Protein AF-0000000075179379 (afdb_homodimer)

Nearest PDB structures (foldseek):
  6stx-assembly1_C  TM=7.055E-01  e=1.323E-01  Colletotrichum graminicola M1.001
  6i58-assembly1_A-2  TM=4.294E-01  e=2.135E-02  Homo sapiens
  7qox-assembly1_A  TM=4.454E-01  e=4.629E-02  Homo sapiens
  5eod-assembly1_A  TM=2.290E-01  e=5.667E-03  Homo sapiens
  7qot-assembly2_B  TM=2.069E-01  e=1.912E-02  Homo sapiens

Foldseek 3Di:
DDQAPPPPDDDPQPCPPFRFSQPCDVPNDRPHTQPFGQFPDWDQDPQRWIFGAHPPPGTRGICLAAPAFKHFAPGKYWAPHKYAAACAPVGSGGHQWMWHADQQRKIFIWGADPPVRHTDDTPDIDDDPHSATWMWHCHLFQRWIWIADPVGDIGGPGGRFPDPAHGSDGQWGWMWGCYNLRKIFIWIGGHPDPPDDTATRDIPDQDQLQDDDPPAQGSQGWQWGWEDPDSRDRIDIGHPPQWDQPDPSRRSNDIDHNADAADPDPPRLVQKDWDKDFQKDQDDAFPDKDWPDDPVRLVVVQSNDSQAFKKKWACDPRIIMITGHHPRGGSMYGDPPRRIMMIGMDGPDDPPPD/DDQAPPPPDDDPQPCPQFRFSQPCDVVRDRPGTQPFGQFPDWDQDPQRWIFGAHPPPGTRGICLAAPAFKHFAPGKYWAPHKYAAACAPVGSGGHQWMWHADQQGKIFIWGADPPVRHTDDTPDIDDDPHSATKMWHCHLFQNWIWIADPVGDIGGPGGRFPDPAHGSDGQWGWMWGCYNLRKIFIWIGGHPDPPDDTATRDIPDQDQLQDDDPPAQGSQGWQWGWEDPDSRDRIDIGHDPQWDQPDPSRRSNDIDHNADAADPDPPRLVQKDWDKDFQKDQDDAFPDKDWPDDPVRLVVVQSNDSQAFKKKWACDDRIIMITGHHPRGGSMYGDPPRRIMMIGMHGPDDPPPD

Radius of gyration: 33.26 Å; Cα contacts (8 Å, |Δi|>4): 1695; chains: 2; bounding box: 68×104×88 Å

Secondary structure (DSSP, 8-state):
--------SSS-----SSS---EE-SSS-EEE----S---EEEE-TTS-EEEEETTTEEEEETTTS-SSEE-TT-EEETT-EEEEEEETTEEEEEEEEEEE-TTS-EEEEEB-TTT--B---SEE---S--S--EEEE-TTT--EEEE-TTS-EEEEEPPP--SS-STT-SEEEEEEE-TTS-EEEEEEETT-SSPPPEEEEEESS-GGG---TT---TT-TT-EEE-SSTTSPPEEE--TTEEES-TT-GGG-EEESSPPPPSSTT-GGGEEEEEEETEE--S-EEEEESS--HHHHHHHHHT-TT-SEEEEE--TT--EEEEEPBS--S-EE-TT---EEEEEEE---TT--/--------SSS-----SSS---EE-SSS-EEE----S---EEEE-TTS-EEEEETTTEEEEEGGGS-SSEE-TT-EE-TT-EEEEEEETTEEEEEEEEEEE-TTS-EEEEEB-TTT--B---SEE---S--S--EEEE-TTT--EEEE-TTS-EEEEEPPP--SS-STT-SEEEEEEE-TTS-EEEEEEETT-SSPPPEEEEEESS-GGG---TT---TT-TT-EEE-SSTTSPPEEE--TTEEES-TT-GGG-EEESSPPPPSSTT-GGGEEEEEEETEE--S-EEEEESS--HHHHHHHHHT-TT-SEEEEE--TT--EEEEEPBS--S-EE-TT---EEEEEEE---TT--

InterPro domains:
  IPR001480 Bulb-type lectin domain [PF01453] (32-79)
  IPR036426 Bulb-type lectin domain superfamily [G3DSA:2.90.10.10] (20-64)
  IPR036426 Bulb-type lectin domain superfamily [SSF51110] (27-115)
  IPR051343 G-type lectin S-receptor-like kinases and EP1-like glycoproteins [PTHR47976] (27-347)

Structure (mmCIF, N/CA/C/O backbone):
data_AF-0000000075179379-model_v1
#
loop_
_entity.id
_entity.type
_entity.pdbx_description
1 polymer 'Bulb-type lectin domain-containing protein'
#
loop_
_atom_site.group_PDB
_atom_site.id
_atom_site.type_symbol
_atom_site.label_atom_id
_atom_site.label_alt_id
_atom_site.label_comp_id
_atom_site.label_asym_id
_atom_site.label_entity_id
_atom_site.label_seq_id
_atom_site.pdbx_PDB_ins_code
_atom_site.Cartn_x
_atom_site.Cartn_y
_atom_site.Cartn_z
_atom_site.occupancy
_atom_site.B_iso_or_equiv
_atom_site.auth_seq_id
_atom_site.auth_comp_id
_atom_site.auth_asym_id
_atom_site.auth_atom_id
_atom_site.pdbx_PDB_model_num
ATOM 1 N N . MET A 1 1 ? -0.873 15.633 25.766 1 19.19 1 MET A N 1
ATOM 2 C CA . MET A 1 1 ? -0.164 16.812 25.281 1 19.19 1 MET A CA 1
ATOM 3 C C . MET A 1 1 ? -1.146 17.906 24.875 1 19.19 1 MET A C 1
ATOM 5 O O . MET A 1 1 ? -1.798 17.812 23.844 1 19.19 1 MET A O 1
ATOM 9 N N . GLU A 1 2 ? -1.693 18.688 25.812 1 21.56 2 GLU A N 1
ATOM 10 C CA . GLU A 1 2 ? -2.889 19.516 25.828 1 21.56 2 GLU A CA 1
ATOM 11 C C . GLU A 1 2 ? -2.68 20.797 25.016 1 21.56 2 GLU A C 1
ATOM 13 O O . GLU A 1 2 ? -1.634 21.438 25.125 1 21.56 2 GLU A O 1
ATOM 18 N N . ALA A 1 3 ? -3.367 20.953 23.859 1 24.91 3 ALA A N 1
ATOM 19 C CA . ALA A 1 3 ? -3.43 22.062 22.922 1 24.91 3 ALA A CA 1
ATOM 20 C C . ALA A 1 3 ? -3.631 23.391 23.641 1 24.91 3 ALA A C 1
ATOM 22 O O . ALA A 1 3 ? -4.52 23.516 24.484 1 24.91 3 ALA A O 1
ATOM 23 N N . THR A 1 4 ? -2.596 24.172 23.828 1 26.06 4 THR A N 1
ATOM 24 C CA . THR A 1 4 ? -2.637 25.5 24.422 1 26.06 4 THR A CA 1
ATOM 25 C C . THR A 1 4 ? -3.619 26.406 23.688 1 26.06 4 THR A C 1
ATOM 27 O O . THR A 1 4 ? -3.465 26.641 22.484 1 26.06 4 THR A O 1
ATOM 30 N N . PRO A 1 5 ? -4.895 26.562 23.953 1 28.92 5 PRO A N 1
ATOM 31 C CA . PRO A 1 5 ? -5.891 27.391 23.266 1 28.92 5 PRO A CA 1
ATOM 32 C C . PRO A 1 5 ? -5.43 28.844 23.094 1 28.92 5 PRO A C 1
ATOM 34 O O . PRO A 1 5 ? -4.605 29.328 23.875 1 28.92 5 PRO A O 1
ATOM 37 N N . SER A 1 6 ? -5.48 29.328 21.938 1 28.89 6 SER A N 1
ATOM 38 C CA . SER A 1 6 ? -5.301 30.719 21.531 1 28.89 6 SER A CA 1
ATOM 39 C C . SER A 1 6 ? -6.141 31.656 22.406 1 28.89 6 SER A C 1
ATOM 41 O O . SER A 1 6 ? -7.359 31.734 22.234 1 28.89 6 SER A O 1
ATOM 43 N N . ILE A 1 7 ? -5.816 31.875 23.641 1 32.16 7 ILE A N 1
ATOM 44 C CA . ILE A 1 7 ? -6.484 32.656 24.688 1 32.16 7 ILE A CA 1
ATOM 45 C C . ILE A 1 7 ? -6.559 34.125 24.266 1 32.16 7 ILE A C 1
ATOM 47 O O . ILE A 1 7 ? -7.129 34.938 24.984 1 32.16 7 ILE A O 1
ATOM 51 N N . ILE A 1 8 ? -5.758 34.625 23.328 1 32.5 8 ILE A N 1
ATOM 52 C CA . ILE A 1 8 ? -5.555 36.062 23.453 1 32.5 8 ILE A CA 1
ATOM 53 C C . ILE A 1 8 ? -6.73 36.812 22.828 1 32.5 8 ILE A C 1
ATOM 55 O O . ILE A 1 8 ? -6.727 38.031 22.75 1 32.5 8 ILE A O 1
ATOM 59 N N . SER A 1 9 ? -7.566 36.219 22 1 31.72 9 SER A N 1
ATOM 60 C CA . SER A 1 9 ? -8.477 37.25 21.516 1 31.72 9 SER A CA 1
ATOM 61 C C . SER A 1 9 ? -9.211 37.906 22.672 1 31.72 9 SER A C 1
ATOM 63 O O . SER A 1 9 ? -9.141 37.469 23.812 1 31.72 9 SER A O 1
ATOM 65 N N . GLN A 1 10 ? -10.422 38.625 22.406 1 32.41 10 GLN A N 1
ATOM 66 C CA . GLN A 1 10 ? -11.188 39.656 23.109 1 32.41 10 GLN A CA 1
ATOM 67 C C . GLN A 1 10 ? -11.734 39.125 24.438 1 32.41 10 GLN A C 1
ATOM 69 O O . GLN A 1 10 ? -12.555 39.781 25.078 1 32.41 10 GLN A O 1
ATOM 74 N N . ARG A 1 11 ? -11.633 37.844 24.656 1 36.69 11 ARG A N 1
ATOM 75 C CA . ARG A 1 11 ? -12.438 37.5 25.828 1 36.69 11 ARG A CA 1
ATOM 76 C C . ARG A 1 11 ? -11.656 37.719 27.109 1 36.69 11 ARG A C 1
ATOM 78 O O . ARG A 1 11 ? -10.438 37.531 27.141 1 36.69 11 ARG A O 1
ATOM 85 N N . PRO A 1 12 ? -12.18 38.562 28.031 1 33.16 12 PRO A N 1
ATOM 86 C CA . PRO A 1 12 ? -11.57 38.875 29.328 1 33.16 12 PRO A CA 1
ATOM 87 C C . PRO A 1 12 ? -11 37.625 30 1 33.16 12 PRO A C 1
ATOM 89 O O . PRO A 1 12 ? -11.617 36.562 29.969 1 33.16 12 PRO A O 1
ATOM 92 N N . CYS A 1 13 ? -9.742 37.406 29.797 1 36.53 13 CYS A N 1
ATOM 93 C CA . CYS A 1 13 ? -9.086 36.406 30.609 1 36.53 13 CYS A CA 1
ATOM 94 C C . CYS A 1 13 ? -9.125 36.781 32.094 1 36.53 13 CYS A C 1
ATOM 96 O O . CYS A 1 13 ? -8.773 37.938 32.438 1 36.53 13 CYS A O 1
ATOM 98 N N . SER A 1 14 ? -10.141 36.469 32.75 1 34.47 14 SER A N 1
ATOM 99 C CA . SER A 1 14 ? -10.117 36.812 34.188 1 34.47 14 SER A CA 1
ATOM 100 C C . SER A 1 14 ? -9.148 35.906 34.938 1 34.47 14 SER A C 1
ATOM 102 O O . SER A 1 14 ? -9.078 34.688 34.688 1 34.47 14 SER A O 1
ATOM 104 N N . LEU A 1 15 ? -7.961 36.469 35.312 1 35.94 15 LEU A N 1
ATOM 105 C CA . LEU A 1 15 ? -7.109 35.844 36.312 1 35.94 15 LEU A CA 1
ATOM 106 C C . LEU A 1 15 ? -7.895 35.531 37.594 1 35.94 15 LEU A C 1
ATOM 108 O O . LEU A 1 15 ? -8.328 36.438 38.281 1 35.94 15 LEU A O 1
ATOM 112 N N . LYS A 1 16 ? -8.828 34.594 37.5 1 36.28 16 LYS A N 1
ATOM 113 C CA . LYS A 1 16 ? -9.438 34.344 38.781 1 36.28 16 LYS A CA 1
ATOM 114 C C . LYS A 1 16 ? -8.375 34.281 39.875 1 36.28 16 LYS A C 1
ATOM 116 O O . LYS A 1 16 ? -7.211 33.969 39.625 1 36.28 16 LYS A O 1
ATOM 121 N N . MET A 1 17 ? -8.672 34.781 41.062 1 31.61 17 MET A N 1
ATOM 122 C CA . MET A 1 17 ? -7.91 34.781 42.312 1 31.61 17 MET A CA 1
ATOM 123 C C . MET A 1 17 ? -7.039 33.531 42.406 1 31.61 17 MET A C 1
ATOM 125 O O . MET A 1 17 ? -5.934 33.562 42.938 1 31.61 17 MET A O 1
ATOM 129 N N . ALA A 1 18 ? -7.555 32.312 42.344 1 31.48 18 ALA A N 1
ATOM 130 C CA . ALA A 1 18 ? -6.617 31.219 42.469 1 31.48 18 ALA A CA 1
ATOM 131 C C . ALA A 1 18 ? -5.793 31.047 41.219 1 31.48 18 ALA A C 1
ATOM 133 O O . ALA A 1 18 ? -6.219 31.453 40.125 1 31.48 18 ALA A O 1
ATOM 134 N N . GLY A 1 19 ? -4.504 30.938 41.062 1 30.89 19 GLY A N 1
ATOM 135 C CA . GLY A 1 19 ? -3.514 30.984 40 1 30.89 19 GLY A CA 1
ATOM 136 C C . GLY A 1 19 ? -4.047 30.5 38.656 1 30.89 19 GLY A C 1
ATOM 137 O O . GLY A 1 19 ? -3.332 30.516 37.656 1 30.89 19 GLY A O 1
ATOM 138 N N . PHE A 1 20 ? -4.793 29.484 38.469 1 36.06 20 PHE A N 1
ATOM 139 C CA . PHE A 1 20 ? -4.797 28.812 37.188 1 36.06 20 PHE A CA 1
ATOM 140 C C . PHE A 1 20 ? -5.617 29.594 36.156 1 36.06 20 PHE A C 1
ATOM 142 O O . PHE A 1 20 ? -6.797 29.875 36.406 1 36.06 20 PHE A O 1
ATOM 149 N N . PRO A 1 21 ? -4.984 30.5 35.281 1 34.41 21 PRO A N 1
ATOM 150 C CA . PRO A 1 21 ? -5.805 31.219 34.281 1 34.41 21 PRO A CA 1
ATOM 151 C C . PRO A 1 21 ? -6.652 30.266 33.438 1 34.41 21 PRO A C 1
ATOM 153 O O . PRO A 1 21 ? -6.125 29.312 32.875 1 34.41 21 PRO A O 1
ATOM 156 N N . SER A 1 22 ? -7.613 29.625 33.969 1 32.59 22 SER A N 1
ATOM 157 C CA . SER A 1 22 ? -8.516 28.844 33.125 1 32.59 22 SER A CA 1
ATOM 158 C C . SER A 1 22 ? -9.445 29.75 32.312 1 32.59 22 SER A C 1
ATOM 160 O O . SER A 1 22 ? -9.922 30.766 32.844 1 32.59 22 SER A O 1
ATOM 162 N N . LYS A 1 23 ? -9.133 30.031 31.047 1 36.62 23 LYS A N 1
ATOM 163 C CA . LYS A 1 23 ? -10.188 30.703 30.297 1 36.62 23 LYS A CA 1
ATOM 164 C C . LYS A 1 23 ? -11.539 30.031 30.516 1 36.62 23 LYS A C 1
ATOM 166 O O . LYS A 1 23 ? -11.672 28.812 30.328 1 36.62 23 LYS A O 1
ATOM 171 N N . ILE A 1 24 ? -12.312 30.484 31.516 1 32 24 ILE A N 1
ATOM 172 C CA . ILE A 1 24 ? -13.672 30.062 31.797 1 32 24 ILE A CA 1
ATOM 173 C C . ILE A 1 24 ? -14.617 30.516 30.688 1 32 24 ILE A C 1
ATOM 175 O O . ILE A 1 24 ? -14.734 31.719 30.438 1 32 24 ILE A O 1
ATOM 179 N N . THR A 1 25 ? -14.672 29.797 29.609 1 33.03 25 THR A N 1
ATOM 180 C CA . THR A 1 25 ? -15.875 30.172 28.875 1 33.03 25 THR A CA 1
ATOM 181 C C . THR A 1 25 ? -17.078 30.281 29.812 1 33.03 25 THR A C 1
ATOM 183 O O . THR A 1 25 ? -17 29.844 30.969 1 33.03 25 THR A O 1
ATOM 186 N N . GLN A 1 26 ? -18.125 31.062 29.547 1 33 26 GLN A N 1
ATOM 187 C CA . GLN A 1 26 ? -19.328 31.094 30.375 1 33 26 GLN A CA 1
ATOM 188 C C . GLN A 1 26 ? -19.578 29.75 31.031 1 33 26 GLN A C 1
ATOM 190 O O . GLN A 1 26 ? -20.031 29.688 32.188 1 33 26 GLN A O 1
ATOM 195 N N . ALA A 1 27 ? -19.75 28.688 30.234 1 33.91 27 ALA A N 1
ATOM 196 C CA . ALA A 1 27 ? -20.125 27.438 30.891 1 33.91 27 ALA A CA 1
ATOM 197 C C . ALA A 1 27 ? -18.922 26.797 31.594 1 33.91 27 ALA A C 1
ATOM 199 O O . ALA A 1 27 ? -17.891 26.547 30.953 1 33.91 27 ALA A O 1
ATOM 200 N N . SER A 1 28 ? -18.594 27.188 32.781 1 36.72 28 SER A N 1
ATOM 201 C CA . SER A 1 28 ? -17.656 26.734 33.781 1 36.72 28 SER A CA 1
ATOM 202 C C . SER A 1 28 ? -16.516 25.922 33.188 1 36.72 28 SER A C 1
ATOM 204 O O . SER A 1 28 ? -15.742 25.281 33.906 1 36.72 28 SER A O 1
ATOM 206 N N . ASN A 1 29 ? -16.469 25.781 31.797 1 37.94 29 ASN A N 1
ATOM 207 C CA . ASN A 1 29 ? -15.492 24.828 31.281 1 37.94 29 ASN A CA 1
ATOM 208 C C . ASN A 1 29 ? -14.141 25.5 31.031 1 37.94 29 ASN A C 1
ATOM 210 O O . ASN A 1 29 ? -14.086 26.594 30.469 1 37.94 29 ASN A O 1
ATOM 214 N N . GLU A 1 30 ? -13.148 25.109 31.75 1 42.84 30 GLU A N 1
ATOM 215 C CA . GLU A 1 30 ? -11.742 25.453 31.562 1 42.84 30 GLU A CA 1
ATOM 216 C C . GLU A 1 30 ? -11.281 25.188 30.141 1 42.84 30 GLU A C 1
ATOM 218 O O . GLU A 1 30 ? -11.406 24.062 29.641 1 42.84 30 GLU A O 1
ATOM 223 N N . ILE A 1 31 ? -11.266 26.266 29.281 1 44.38 31 ILE A N 1
ATOM 224 C CA . ILE A 1 31 ? -10.898 26.062 27.875 1 44.38 31 ILE A CA 1
ATOM 225 C C . ILE A 1 31 ? -9.375 26 27.75 1 44.38 31 ILE A C 1
ATOM 227 O O . ILE A 1 31 ? -8.852 25.328 26.859 1 44.38 31 ILE A O 1
ATOM 231 N N . TRP A 1 32 ? -8.688 26.844 28.609 1 46.16 32 TRP A N 1
ATOM 232 C CA . TRP A 1 32 ? -7.238 26.781 28.531 1 46.16 32 TRP A CA 1
ATOM 233 C C . TRP A 1 32 ? -6.598 26.906 29.906 1 46.16 32 TRP A C 1
ATOM 235 O O . TRP A 1 32 ? -7.129 27.609 30.781 1 46.16 32 TRP A O 1
ATOM 245 N N . ASN A 1 33 ? -5.598 25.938 30.281 1 51.69 33 ASN A N 1
ATOM 246 C CA . ASN A 1 33 ? -4.824 25.984 31.531 1 51.69 33 ASN A CA 1
ATOM 247 C C . ASN A 1 33 ? -3.322 25.969 31.25 1 51.69 33 ASN A C 1
ATOM 249 O O . ASN A 1 33 ? -2.834 25.125 30.5 1 51.69 33 ASN A O 1
ATOM 253 N N . ALA A 1 34 ? -2.57 27.078 31.672 1 55.5 34 ALA A N 1
ATOM 254 C CA . ALA A 1 34 ? -1.122 27.156 31.5 1 55.5 34 ALA A CA 1
ATOM 255 C C . ALA A 1 34 ? -0.421 26 32.219 1 55.5 34 ALA A C 1
ATOM 257 O O . ALA A 1 34 ? 0.752 25.719 31.969 1 55.5 34 ALA A O 1
ATOM 258 N N . GLY A 1 35 ? -1.116 25.25 32.906 1 56.59 35 GLY A N 1
ATOM 259 C CA . GLY A 1 35 ? -0.597 24.125 33.656 1 56.59 35 GLY A CA 1
ATOM 260 C C . GLY A 1 35 ? 0.332 24.531 34.781 1 56.59 35 GLY A C 1
ATOM 261 O O . GLY A 1 35 ? 1.145 23.734 35.25 1 56.59 35 GLY A O 1
ATOM 262 N N . VAL A 1 36 ? 0.481 25.812 35 1 61.84 36 VAL A N 1
ATOM 263 C CA . VAL A 1 36 ? 1.372 26.234 36.094 1 61.84 36 VAL A CA 1
ATOM 264 C C . VAL A 1 36 ? 0.551 26.688 37.281 1 61.84 36 VAL A C 1
ATOM 266 O O . VAL A 1 36 ? -0.553 27.219 37.125 1 61.84 36 VAL A O 1
ATOM 269 N N . ASN A 1 37 ? 1.004 26.203 38.469 1 63.06 37 ASN A N 1
ATOM 270 C CA . ASN A 1 37 ? 0.398 26.609 39.719 1 63.06 37 ASN A CA 1
ATOM 271 C C . ASN A 1 37 ? 1.199 27.719 40.406 1 63.06 37 ASN A C 1
ATOM 273 O O . ASN A 1 37 ? 2.418 27.797 40.25 1 63.06 37 ASN A O 1
ATOM 277 N N . GLY A 1 38 ? 0.448 28.734 41.094 1 62.59 38 GLY A N 1
ATOM 278 C CA . GLY A 1 38 ? 1.104 29.688 41.969 1 62.59 38 GLY A CA 1
ATOM 279 C C . GLY A 1 38 ? 1.371 31.016 41.312 1 62.59 38 GLY A C 1
ATOM 280 O O . GLY A 1 38 ? 2.143 31.828 41.812 1 62.59 38 GLY A O 1
ATOM 281 N N . ALA A 1 39 ? 0.765 31.141 40.062 1 67.75 39 ALA A N 1
ATOM 282 C CA . ALA A 1 39 ? 0.968 32.438 39.406 1 67.75 39 ALA A CA 1
ATOM 283 C C . ALA A 1 39 ? 0.208 33.531 40.156 1 67.75 39 ALA A C 1
ATOM 285 O O . ALA A 1 39 ? -0.96 33.375 40.5 1 67.75 39 ALA A O 1
ATOM 286 N N . THR A 1 40 ? 0.959 34.594 40.5 1 67.62 40 THR A N 1
ATOM 287 C CA . THR A 1 40 ? 0.331 35.688 41.25 1 67.62 40 THR A CA 1
ATOM 288 C C . THR A 1 40 ? 0.163 36.938 40.344 1 67.62 40 THR A C 1
ATOM 290 O O . THR A 1 40 ? -0.554 37.875 40.688 1 67.62 40 THR A O 1
ATOM 293 N N . SER A 1 41 ? 0.927 36.906 39.188 1 73.19 41 SER A N 1
ATOM 294 C CA . SER A 1 41 ? 0.822 38.062 38.281 1 73.19 41 SER A CA 1
ATOM 295 C C . SER A 1 41 ? 0.913 37.594 36.812 1 73.19 41 SER A C 1
ATOM 297 O O . SER A 1 41 ? 1.409 36.5 36.531 1 73.19 41 SER A O 1
ATOM 299 N N . ALA A 1 42 ? 0.139 38.344 35.969 1 72.69 42 ALA A N 1
ATOM 300 C CA . ALA A 1 42 ? 0.224 38.188 34.5 1 72.69 42 ALA A CA 1
ATOM 301 C C . ALA A 1 42 ? 0.57 39.5 33.812 1 72.69 42 ALA A C 1
ATOM 303 O O . ALA A 1 42 ? 0.125 40.562 34.25 1 72.69 42 ALA A O 1
ATOM 304 N N . ALA A 1 43 ? 1.622 39.438 33 1 69.19 43 ALA A N 1
ATOM 305 C CA . ALA A 1 43 ? 1.986 40.656 32.312 1 69.19 43 ALA A CA 1
ATOM 306 C C . ALA A 1 43 ? 2.297 40.406 30.828 1 69.19 43 ALA A C 1
ATOM 308 O O . ALA A 1 43 ? 2.803 39.312 30.484 1 69.19 43 ALA A O 1
ATOM 309 N N . MET A 1 44 ? 1.775 41.25 30 1 64.88 44 MET A N 1
ATOM 310 C CA . MET A 1 44 ? 2.289 41.312 28.625 1 64.88 44 MET A CA 1
ATOM 311 C C . MET A 1 44 ? 3.564 42.125 28.562 1 64.88 44 MET A C 1
ATOM 313 O O . MET A 1 44 ? 3.535 43.344 28.797 1 64.88 44 MET A O 1
ATOM 317 N N . LEU A 1 45 ? 4.637 41.469 28.344 1 61.62 45 LEU A N 1
ATOM 318 C CA . LEU A 1 45 ? 5.902 42.188 28.234 1 61.62 45 LEU A CA 1
ATOM 319 C C . LEU A 1 45 ? 5.977 42.969 26.938 1 61.62 45 LEU A C 1
ATOM 321 O O . LEU A 1 45 ? 5.184 42.75 26.031 1 61.62 45 LEU A O 1
ATOM 325 N N . ASP A 1 46 ? 6.848 43.906 26.938 1 60.34 46 ASP A N 1
ATOM 326 C CA . ASP A 1 46 ? 6.996 44.75 25.766 1 60.34 46 ASP A CA 1
ATOM 327 C C . ASP A 1 46 ? 7.277 43.938 24.516 1 60.34 46 ASP A C 1
ATOM 329 O O . ASP A 1 46 ? 6.945 44.344 23.406 1 60.34 46 ASP A O 1
ATOM 333 N N . THR A 1 47 ? 7.82 42.844 24.812 1 55.38 47 THR A N 1
ATOM 334 C CA . THR A 1 47 ? 8.172 41.969 23.703 1 55.38 47 THR A CA 1
ATOM 335 C C . THR A 1 47 ? 6.93 41.25 23.156 1 55.38 47 THR A C 1
ATOM 337 O O . THR A 1 47 ? 6.98 40.625 22.109 1 55.38 47 THR A O 1
ATOM 340 N N . GLY A 1 48 ? 5.898 41.438 23.844 1 55.12 48 GLY A N 1
ATOM 341 C CA . GLY A 1 48 ? 4.688 40.688 23.484 1 55.12 48 GLY A CA 1
ATOM 342 C C . GLY A 1 48 ? 4.562 39.375 24.203 1 55.12 48 GLY A C 1
ATOM 343 O O . GLY A 1 48 ? 3.596 38.625 23.984 1 55.12 48 GLY A O 1
ATOM 344 N N . ASN A 1 49 ? 5.57 39.062 25.031 1 61.72 49 ASN A N 1
ATOM 345 C CA . ASN A 1 49 ? 5.562 37.844 25.828 1 61.72 49 ASN A CA 1
ATOM 346 C C . ASN A 1 49 ? 4.602 37.938 27 1 61.72 49 ASN A C 1
ATOM 348 O O . ASN A 1 49 ? 4.773 38.812 27.875 1 61.72 49 ASN A O 1
ATOM 352 N N . PHE A 1 50 ? 3.617 37.125 26.906 1 65.5 50 PHE A N 1
ATOM 353 C CA . PHE A 1 50 ? 2.725 37.094 28.062 1 65.5 50 PHE A CA 1
ATOM 354 C C . PHE A 1 50 ? 3.293 36.156 29.141 1 65.5 50 PHE A C 1
ATOM 356 O O . PHE A 1 50 ? 3.625 35 28.875 1 65.5 50 PHE A O 1
ATOM 363 N N . VAL A 1 51 ? 3.453 36.688 30.266 1 67.44 51 VAL A N 1
ATOM 364 C CA . VAL A 1 51 ? 4.125 35.906 31.312 1 67.44 51 VAL A CA 1
ATOM 365 C C . VAL A 1 51 ? 3.203 35.781 32.531 1 67.44 51 VAL A C 1
ATOM 367 O O . VAL A 1 51 ? 2.436 36.688 32.812 1 67.44 51 VAL A O 1
ATOM 370 N N . LEU A 1 52 ? 3.176 34.531 32.969 1 69.88 52 LEU A N 1
ATOM 371 C CA . LEU A 1 52 ? 2.646 34.312 34.312 1 69.88 52 LEU A CA 1
ATOM 372 C C . LEU A 1 52 ? 3.775 34.188 35.344 1 69.88 52 LEU A C 1
ATOM 374 O O . LEU A 1 52 ? 4.734 33.438 35.125 1 69.88 52 LEU A O 1
ATOM 378 N N . SER A 1 53 ? 3.744 35.062 36.25 1 76.69 53 SER A N 1
ATOM 379 C CA . SER A 1 53 ? 4.828 35.062 37.219 1 76.69 53 SER A CA 1
ATOM 380 C C . SER A 1 53 ? 4.297 34.906 38.656 1 76.69 53 SER A C 1
ATOM 382 O O . SER A 1 53 ? 3.113 35.156 38.906 1 76.69 53 SER A O 1
ATOM 384 N N . SER A 1 54 ? 5.141 34.25 39.406 1 75.69 54 SER A N 1
ATOM 385 C CA . SER A 1 54 ? 4.883 34.219 40.844 1 75.69 54 SER A CA 1
ATOM 386 C C . SER A 1 54 ? 5.805 35.188 41.594 1 75.69 54 SER A C 1
ATOM 388 O O . SER A 1 54 ? 6.91 35.469 41.125 1 75.69 54 SER A O 1
ATOM 390 N N . SER A 1 55 ? 5.383 35.812 42.656 1 72.06 55 SER A N 1
ATOM 391 C CA . SER A 1 55 ? 6.203 36.688 43.469 1 72.06 55 SER A CA 1
ATOM 392 C C . SER A 1 55 ? 7.43 35.938 44.031 1 72.06 55 SER A C 1
ATOM 394 O O . SER A 1 55 ? 8.438 36.562 44.344 1 72.06 55 SER A O 1
ATOM 396 N N . LYS A 1 56 ? 7.352 34.625 44.062 1 70.56 56 LYS A N 1
ATOM 397 C CA . LYS A 1 56 ? 8.406 33.844 44.688 1 70.56 56 LYS A CA 1
ATOM 398 C C . LYS A 1 56 ? 9.391 33.281 43.656 1 70.56 56 LYS A C 1
ATOM 400 O O . LYS A 1 56 ? 10.602 33.281 43.906 1 70.56 56 LYS A O 1
ATOM 405 N N . SER A 1 57 ? 8.82 32.844 42.562 1 69.44 57 SER A N 1
ATOM 406 C CA . SER A 1 57 ? 9.656 32 41.719 1 69.44 57 SER A CA 1
ATOM 407 C C . SER A 1 57 ? 9.883 32.625 40.344 1 69.44 57 SER A C 1
ATOM 409 O O . SER A 1 57 ? 10.617 32.062 39.531 1 69.44 57 SER A O 1
ATOM 411 N N . GLY A 1 58 ? 9.359 33.812 40.188 1 73.31 58 GLY A N 1
ATOM 412 C CA . GLY A 1 58 ? 9.547 34.438 38.906 1 73.31 58 GLY A CA 1
ATOM 413 C C . GLY A 1 58 ? 8.562 33.969 37.844 1 73.31 58 GLY A C 1
ATOM 414 O O . GLY A 1 58 ? 7.398 33.719 38.156 1 73.31 58 GLY A O 1
ATOM 415 N N . ILE A 1 59 ? 9.031 33.969 36.562 1 72.56 59 ILE A N 1
ATOM 416 C CA . ILE A 1 59 ? 8.148 33.594 35.469 1 72.56 59 ILE A CA 1
ATOM 417 C C . ILE A 1 59 ? 7.848 32.094 35.5 1 72.56 59 ILE A C 1
ATOM 419 O O . ILE A 1 59 ? 8.758 31.281 35.438 1 72.56 59 ILE A O 1
ATOM 423 N N . LEU A 1 60 ? 6.613 31.766 35.75 1 70 60 LEU A N 1
ATOM 424 C CA . LEU A 1 60 ? 6.148 30.375 35.812 1 70 60 LEU A CA 1
ATOM 425 C C . LEU A 1 60 ? 5.758 29.859 34.438 1 70 60 LEU A C 1
ATOM 427 O O . LEU A 1 60 ? 5.828 28.656 34.188 1 70 60 LEU A O 1
ATOM 431 N N . TRP A 1 61 ? 5.23 30.766 33.625 1 68.81 61 TRP A N 1
ATOM 432 C CA . TRP A 1 61 ? 4.742 30.438 32.312 1 68.81 61 TRP A CA 1
ATOM 433 C C . TRP A 1 61 ? 4.805 31.656 31.375 1 68.81 61 TRP A C 1
ATOM 435 O O . TRP A 1 61 ? 4.621 32.781 31.828 1 68.81 61 TRP A O 1
ATOM 445 N N . GLN A 1 62 ? 5.301 31.469 30.25 1 63.84 62 GLN A N 1
ATOM 446 C CA . GLN A 1 62 ? 5.293 32.562 29.297 1 63.84 62 GLN A CA 1
ATOM 447 C C . GLN A 1 62 ? 4.988 32.062 27.891 1 63.84 62 GLN A C 1
ATOM 449 O O . GLN A 1 62 ? 5.293 30.922 27.547 1 63.84 62 GLN A O 1
ATOM 454 N N . THR A 1 63 ? 4.281 32.812 27.141 1 63.69 63 THR A N 1
ATOM 455 C CA . THR A 1 63 ? 3.812 32.438 25.812 1 63.69 63 THR A CA 1
ATOM 456 C C . THR A 1 63 ? 4.988 32.188 24.875 1 63.69 63 THR A C 1
ATOM 458 O O . THR A 1 63 ? 4.91 31.359 23.969 1 63.69 63 THR A O 1
ATOM 461 N N . PHE A 1 64 ? 6.109 32.844 25.203 1 62.09 64 PHE A N 1
ATOM 462 C CA . PHE A 1 64 ? 7.223 32.75 24.281 1 62.09 64 PHE A CA 1
ATOM 463 C C . PHE A 1 64 ? 7.945 31.422 24.422 1 62.09 64 PHE A C 1
ATOM 465 O O . PHE A 1 64 ? 8.68 31 23.531 1 62.09 64 PHE A O 1
ATOM 472 N N . HIS A 1 65 ? 7.773 30.844 25.578 1 62.28 65 HIS A N 1
ATOM 473 C CA . HIS A 1 65 ? 8.414 29.547 25.812 1 62.28 65 HIS A CA 1
ATOM 474 C C . HIS A 1 65 ? 7.512 28.406 25.344 1 62.28 65 HIS A C 1
ATOM 476 O O . HIS A 1 65 ? 7.961 27.266 25.25 1 62.28 65 HIS A O 1
ATOM 482 N N . ASN A 1 66 ? 6.324 28.734 25.109 1 65.38 66 ASN A N 1
ATOM 483 C CA . ASN A 1 66 ? 5.391 27.688 24.688 1 65.38 66 ASN A CA 1
ATOM 484 C C . ASN A 1 66 ? 4.566 28.125 23.484 1 65.38 66 ASN A C 1
ATOM 486 O O . ASN A 1 66 ? 3.35 28.281 23.578 1 65.38 66 ASN A O 1
ATOM 490 N N . PRO A 1 67 ? 5.363 28.312 22.422 1 69.94 67 PRO A N 1
ATOM 491 C CA . PRO A 1 67 ? 4.621 28.781 21.25 1 69.94 67 PRO A CA 1
ATOM 492 C C . PRO A 1 67 ? 3.633 27.75 20.719 1 69.94 67 PRO A C 1
ATOM 494 O O . PRO A 1 67 ? 3.832 26.547 20.922 1 69.94 67 PRO A O 1
ATOM 497 N N . THR A 1 68 ? 2.553 28.219 20.219 1 80.62 68 THR A N 1
ATOM 498 C CA . THR A 1 68 ? 1.599 27.328 19.562 1 80.62 68 THR A CA 1
ATOM 499 C C . THR A 1 68 ? 2.027 27.031 18.125 1 80.62 68 THR A C 1
ATOM 501 O O . THR A 1 68 ? 2.68 26.016 17.859 1 80.62 68 THR A O 1
ATOM 504 N N . ASP A 1 69 ? 1.991 28.062 17.312 1 90.94 69 ASP A N 1
ATOM 505 C CA . ASP A 1 69 ? 2.355 27.828 15.914 1 90.94 69 ASP A CA 1
ATOM 506 C C . ASP A 1 69 ? 3.348 28.875 15.422 1 90.94 69 ASP A C 1
ATOM 508 O O . ASP A 1 69 ? 3.807 28.812 14.281 1 90.94 69 ASP A O 1
ATOM 512 N N . THR A 1 70 ? 3.693 29.891 16.312 1 91.5 70 THR A N 1
ATOM 513 C CA . THR A 1 70 ? 4.41 31.062 15.836 1 91.5 70 THR A CA 1
ATOM 514 C C . THR A 1 70 ? 5.598 31.375 16.75 1 91.5 70 THR A C 1
ATOM 516 O O . THR A 1 70 ? 5.492 31.266 17.969 1 91.5 70 THR A O 1
ATOM 519 N N . ILE A 1 71 ? 6.695 31.734 16.172 1 91.75 71 ILE A N 1
ATOM 520 C CA . ILE A 1 71 ? 7.852 32.281 16.891 1 91.75 71 ILE A CA 1
ATOM 521 C C . ILE A 1 71 ? 8.141 33.688 16.422 1 91.75 71 ILE A C 1
ATOM 523 O O . ILE A 1 71 ? 8.047 34 15.234 1 91.75 71 ILE A O 1
ATOM 527 N N . LEU A 1 72 ? 8.453 34.531 17.359 1 88.75 72 LEU A N 1
ATOM 528 C CA . LEU A 1 72 ? 8.711 35.938 17.078 1 88.75 72 LEU A CA 1
ATOM 529 C C . LEU A 1 72 ? 10.188 36.281 17.25 1 88.75 72 LEU A C 1
ATOM 531 O O . LEU A 1 72 ? 10.914 35.562 17.938 1 88.75 72 LEU A O 1
ATOM 535 N N . PRO A 1 73 ? 10.57 37.344 16.547 1 87.06 73 PRO A N 1
ATOM 536 C CA . PRO A 1 73 ? 11.961 37.781 16.781 1 87.06 73 PRO A CA 1
ATOM 537 C C . PRO A 1 73 ? 12.281 37.969 18.266 1 87.06 73 PRO A C 1
ATOM 539 O O . PRO A 1 73 ? 11.477 38.5 19 1 87.06 73 PRO A O 1
ATOM 542 N N . GLY A 1 74 ? 13.492 37.469 18.641 1 86.12 74 GLY A N 1
ATOM 543 C CA . GLY A 1 74 ? 13.906 37.562 20.031 1 86.12 74 GLY A CA 1
ATOM 544 C C . GLY A 1 74 ? 13.617 36.312 20.828 1 86.12 74 GLY A C 1
ATOM 545 O O . GLY A 1 74 ? 14.148 36.125 21.938 1 86.12 74 GLY A O 1
ATOM 546 N N . GLN A 1 75 ? 12.766 35.438 20.234 1 86.19 75 GLN A N 1
ATOM 547 C CA . GLN A 1 75 ? 12.406 34.219 20.938 1 86.19 75 GLN A CA 1
ATOM 548 C C . GLN A 1 75 ? 13.383 33.094 20.609 1 86.19 75 GLN A C 1
ATOM 550 O O . GLN A 1 75 ? 13.977 33.062 19.531 1 86.19 75 GLN A O 1
ATOM 555 N N . THR A 1 76 ? 13.5 32.219 21.594 1 87.88 76 THR A N 1
ATOM 556 C CA . THR A 1 76 ? 14.305 31.016 21.453 1 87.8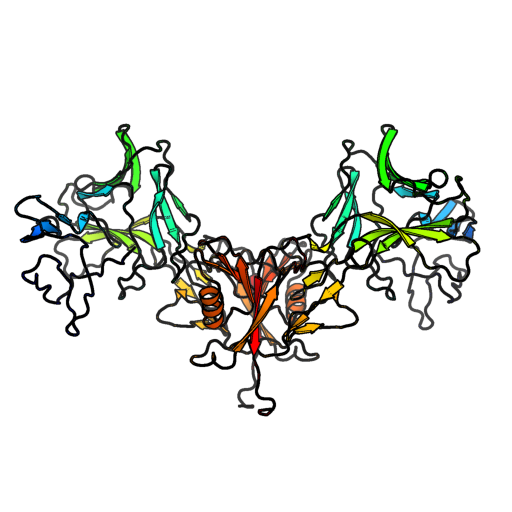8 76 THR A CA 1
ATOM 557 C C . THR A 1 76 ? 13.508 29.781 21.875 1 87.88 76 THR A C 1
ATOM 559 O O . THR A 1 76 ? 12.812 29.797 22.891 1 87.88 76 THR A O 1
ATOM 562 N N . LEU A 1 77 ? 13.547 28.797 21.016 1 88.81 77 LEU A N 1
ATOM 563 C CA . LEU A 1 77 ? 12.914 27.531 21.359 1 88.81 77 LEU A CA 1
ATOM 564 C C . LEU A 1 77 ? 13.969 26.484 21.734 1 88.81 77 LEU A C 1
ATOM 566 O O . LEU A 1 77 ? 14.898 26.234 20.953 1 88.81 77 LEU A O 1
ATOM 570 N N . ASN A 1 78 ? 13.719 25.906 22.859 1 85 78 ASN A N 1
ATOM 571 C CA . ASN A 1 78 ? 14.648 24.906 23.344 1 85 78 ASN A CA 1
ATOM 572 C C . ASN A 1 78 ? 14.266 23.5 22.859 1 85 78 ASN A C 1
ATOM 574 O O . ASN A 1 78 ? 13.125 23.281 22.453 1 85 78 ASN A O 1
ATOM 578 N N . LYS A 1 79 ? 15.281 22.656 23.016 1 84 79 LYS A N 1
ATOM 579 C CA . LYS A 1 79 ? 15.008 21.266 22.719 1 84 79 LYS A CA 1
ATOM 580 C C . LYS A 1 79 ? 13.844 20.734 23.562 1 84 79 LYS A C 1
ATOM 582 O O . LYS A 1 79 ? 13.75 21.047 24.75 1 84 79 LYS A O 1
ATOM 587 N N . GLY A 1 80 ? 12.969 19.984 22.969 1 82.31 80 GLY A N 1
ATOM 588 C CA . GLY A 1 80 ? 11.797 19.469 23.672 1 82.31 80 GLY A CA 1
ATOM 589 C C . GLY A 1 80 ? 10.539 20.266 23.375 1 82.31 80 GLY A C 1
ATOM 590 O O . GLY A 1 80 ? 9.43 19.781 23.609 1 82.31 80 GLY A O 1
ATOM 591 N N . THR A 1 81 ? 10.789 21.547 22.906 1 83.5 81 THR A N 1
ATOM 592 C CA . THR A 1 81 ? 9.648 22.359 22.547 1 83.5 81 THR A CA 1
ATOM 593 C C . THR A 1 81 ? 9.188 22.047 21.125 1 83.5 81 THR A C 1
ATOM 595 O O . THR A 1 81 ? 10.008 21.703 20.266 1 83.5 81 THR A O 1
ATOM 598 N N . SER A 1 82 ? 7.855 22.109 20.953 1 90.06 82 SER A N 1
ATOM 599 C CA . SER A 1 82 ? 7.289 21.875 19.641 1 90.06 82 SER A CA 1
ATOM 600 C C . SER A 1 82 ? 6.301 22.984 19.266 1 90.06 82 SER A C 1
ATOM 602 O O . SER A 1 82 ? 5.746 23.641 20.141 1 90.06 82 SER A O 1
ATOM 604 N N . MET A 1 83 ? 6.203 23.219 18 1 92.81 83 MET A N 1
ATOM 605 C CA . MET A 1 83 ? 5.164 24.094 17.453 1 92.81 83 MET A CA 1
ATOM 606 C C . MET A 1 83 ? 4.191 23.297 16.578 1 92.81 83 MET A C 1
ATOM 608 O O . MET A 1 83 ? 4.605 22.422 15.828 1 92.81 83 MET A O 1
ATOM 612 N N . TYR A 1 84 ? 2.916 23.625 16.703 1 91.75 84 TYR A N 1
ATOM 613 C CA . TYR A 1 84 ? 1.87 22.938 15.953 1 91.75 84 TYR A CA 1
ATOM 614 C C . TYR A 1 84 ? 1.164 23.906 15.008 1 91.75 84 TYR A C 1
ATOM 616 O O . TYR A 1 84 ? 0.834 25.031 15.391 1 91.75 84 TYR A O 1
ATOM 624 N N . ALA A 1 85 ? 0.976 23.406 13.828 1 93.25 85 ALA A N 1
ATOM 625 C CA . ALA A 1 85 ? 0.05 24.156 12.977 1 93.25 85 ALA A CA 1
ATOM 626 C C . ALA A 1 85 ? -1.358 24.156 13.57 1 93.25 85 ALA A C 1
ATOM 628 O O . ALA A 1 85 ? -1.768 23.188 14.211 1 93.25 85 ALA A O 1
ATOM 629 N N . LYS A 1 86 ? -2.018 25.266 13.297 1 88.06 86 LYS A N 1
ATOM 630 C CA . LYS A 1 86 ? -3.434 25.266 13.656 1 88.06 86 LYS A CA 1
ATOM 631 C C . LYS A 1 86 ? -4.219 24.266 12.805 1 88.06 86 LYS A C 1
ATOM 633 O O . LYS A 1 86 ? -3.799 23.922 11.695 1 88.06 86 LYS A O 1
ATOM 638 N N . LEU A 1 87 ? -5.344 23.875 13.359 1 87.25 87 LEU A N 1
ATOM 639 C CA . LEU A 1 87 ? -6.188 22.969 12.594 1 87.25 87 LEU A CA 1
ATOM 640 C C . LEU A 1 87 ? -6.734 23.656 11.344 1 87.25 87 LEU A C 1
ATOM 642 O O . LEU A 1 87 ? -6.652 23.094 10.242 1 87.25 87 LEU A O 1
ATOM 646 N N . THR A 1 88 ? -7.359 24.734 11.57 1 87 88 THR A N 1
ATOM 647 C CA . THR A 1 88 ? -7.77 25.656 10.516 1 87 88 THR A CA 1
ATOM 648 C C . THR A 1 88 ? -7.426 27.094 10.891 1 87 88 THR A C 1
ATOM 650 O O . THR A 1 88 ? -6.953 27.359 12 1 87 88 THR A O 1
ATOM 653 N N . ASP A 1 89 ? -7.695 27.984 9.953 1 81.94 89 ASP A N 1
ATOM 654 C CA . ASP A 1 89 ? -7.363 29.375 10.227 1 81.94 89 ASP A CA 1
ATOM 655 C C . ASP A 1 89 ? -8.148 29.906 11.422 1 81.94 89 ASP A C 1
ATOM 657 O O . ASP A 1 89 ? -7.672 30.781 12.141 1 81.94 89 ASP A O 1
ATOM 661 N N . ASP A 1 90 ? -9.258 29.219 11.664 1 79.62 90 ASP A N 1
ATOM 662 C CA . ASP A 1 90 ? -10.125 29.719 12.719 1 79.62 90 ASP A CA 1
ATOM 663 C C . ASP A 1 90 ? -10.172 28.75 13.906 1 79.62 90 ASP A C 1
ATOM 665 O O . ASP A 1 90 ? -10.867 29 14.891 1 79.62 90 ASP A O 1
ATOM 669 N N . ASP A 1 91 ? -9.5 27.672 13.812 1 82.19 91 ASP A N 1
ATOM 670 C CA . ASP A 1 91 ? -9.422 26.688 14.875 1 82.19 91 ASP A CA 1
ATOM 671 C C . ASP A 1 91 ? -7.98 26.469 15.328 1 82.19 91 ASP A C 1
ATOM 673 O O . ASP A 1 91 ? -7.184 25.859 14.609 1 82.19 91 ASP A O 1
ATOM 677 N N . TYR A 1 92 ? -7.676 26.828 16.531 1 79.38 92 TYR A N 1
ATOM 678 C CA . TYR A 1 92 ? -6.301 26.906 17.016 1 79.38 92 TYR A CA 1
ATOM 679 C C . TYR A 1 92 ? -5.887 25.594 17.672 1 79.38 92 TYR A C 1
ATOM 681 O O . TYR A 1 92 ? -4.789 25.5 18.234 1 79.38 92 TYR A O 1
ATOM 689 N N . SER A 1 93 ? -6.75 24.641 17.562 1 80.81 93 SER A N 1
ATOM 690 C CA . SER A 1 93 ? -6.348 23.328 18.047 1 80.81 93 SER A CA 1
ATOM 691 C C . SER A 1 93 ? -5.203 22.766 17.219 1 80.81 93 SER A C 1
ATOM 693 O O . SER A 1 93 ? -4.996 23.172 16.078 1 80.81 93 SER A O 1
ATOM 695 N N . PRO A 1 94 ? -4.41 21.859 17.844 1 85.44 94 PRO A N 1
ATOM 696 C CA . PRO A 1 94 ? -3.285 21.297 17.094 1 85.44 94 PRO A CA 1
ATOM 697 C C . PRO A 1 94 ? -3.723 20.625 15.797 1 85.44 94 PRO A C 1
ATOM 699 O O . PRO A 1 94 ? -4.625 19.781 15.805 1 85.44 94 PRO A O 1
ATOM 702 N N . GLY A 1 95 ? -3.064 21.016 14.789 1 89.38 95 GLY A N 1
ATOM 703 C CA . GLY A 1 95 ? -3.4 20.5 13.477 1 89.38 95 GLY A CA 1
ATOM 704 C C . GLY A 1 95 ? -2.539 19.328 13.062 1 89.38 95 GLY A C 1
ATOM 705 O O . GLY A 1 95 ? -2.1 18.547 13.906 1 89.38 95 GLY A O 1
ATOM 706 N N . ARG A 1 96 ? -2.311 19.219 11.797 1 92.12 96 ARG A N 1
ATOM 707 C CA . ARG A 1 96 ? -1.769 17.984 11.219 1 92.12 96 ARG A CA 1
ATOM 708 C C . ARG A 1 96 ? -0.259 18.094 11.023 1 92.12 96 ARG A C 1
ATOM 710 O O . ARG A 1 96 ? 0.375 17.156 10.531 1 92.12 96 ARG A O 1
ATOM 717 N N . PHE A 1 97 ? 0.277 19.266 11.414 1 95.12 97 PHE A N 1
ATOM 718 C CA . PHE A 1 97 ? 1.703 19.453 11.172 1 95.12 97 PHE A CA 1
ATOM 719 C C . PHE A 1 97 ? 2.387 20.047 12.398 1 95.12 97 PHE A C 1
ATOM 721 O O . PHE A 1 97 ? 1.792 20.844 13.117 1 95.12 97 PHE A O 1
ATOM 728 N N . LYS A 1 98 ? 3.666 19.641 12.484 1 94.69 98 LYS A N 1
ATOM 729 C CA . LYS A 1 98 ? 4.418 20.031 13.672 1 94.69 98 LYS A CA 1
ATOM 730 C C . LYS A 1 98 ? 5.879 20.297 13.328 1 94.69 98 LYS A C 1
ATOM 732 O O . LYS A 1 98 ? 6.445 19.656 12.438 1 94.69 98 LYS A O 1
ATOM 737 N N . LEU A 1 99 ? 6.363 21.297 13.984 1 96.31 99 LEU A N 1
ATOM 738 C CA . LEU A 1 99 ? 7.801 21.547 14.008 1 96.31 99 LEU A CA 1
ATOM 739 C C . LEU A 1 99 ? 8.406 21.125 15.344 1 96.31 99 LEU A C 1
ATOM 741 O O . LEU A 1 99 ? 7.949 21.578 16.406 1 96.31 99 LEU A O 1
ATOM 745 N N . LYS A 1 100 ? 9.422 20.266 15.281 1 93.56 100 LYS A N 1
ATOM 746 C CA . LYS A 1 100 ? 9.984 19.781 16.547 1 93.56 100 LYS A CA 1
ATOM 747 C C . LYS A 1 100 ? 11.477 19.469 16.391 1 93.56 100 LYS A C 1
ATOM 749 O O . LYS A 1 100 ? 11.984 19.359 15.281 1 93.56 100 LYS A O 1
ATOM 754 N N . PHE A 1 101 ? 12.055 19.328 17.609 1 91.5 101 PHE A N 1
ATOM 755 C CA . PHE A 1 101 ? 13.422 18.828 17.656 1 91.5 101 PHE A CA 1
ATOM 756 C C . PHE A 1 101 ? 13.445 17.297 17.656 1 91.5 101 PHE A C 1
ATOM 758 O O . PHE A 1 101 ? 12.688 16.672 18.406 1 91.5 101 PHE A O 1
ATOM 765 N N . GLN A 1 102 ? 14.258 16.828 16.766 1 90.69 102 GLN A N 1
ATOM 766 C CA . GLN A 1 102 ? 14.469 15.383 16.766 1 90.69 102 GLN A CA 1
ATOM 767 C C . GLN A 1 102 ? 15.508 14.977 17.812 1 90.69 102 GLN A C 1
ATOM 769 O O . GLN A 1 102 ? 16.203 15.836 18.375 1 90.69 102 GLN A O 1
ATOM 774 N N . ASP A 1 103 ? 15.648 13.711 18.047 1 85.56 103 ASP A N 1
ATOM 775 C CA . ASP A 1 103 ? 16.578 13.203 19.047 1 85.56 103 ASP A CA 1
ATOM 776 C C . ASP A 1 103 ? 18.016 13.57 18.703 1 85.56 103 ASP A C 1
ATOM 778 O O . ASP A 1 103 ? 18.844 13.781 19.594 1 85.56 103 ASP A O 1
ATOM 782 N N . ASP A 1 104 ? 18.266 13.656 17.453 1 84.38 104 ASP A N 1
ATOM 783 C CA . ASP A 1 104 ? 19.625 13.961 17.016 1 84.38 104 ASP A CA 1
ATOM 784 C C . ASP A 1 104 ? 19.922 15.453 17.109 1 84.38 104 ASP A C 1
ATOM 786 O O . ASP A 1 104 ? 21 15.906 16.75 1 84.38 104 ASP A O 1
ATOM 790 N N . GLY A 1 105 ? 18.875 16.219 17.516 1 85.44 105 GLY A N 1
ATOM 791 C CA . GLY A 1 105 ? 19.062 17.641 17.719 1 85.44 105 GLY A CA 1
ATOM 792 C C . GLY A 1 105 ? 18.641 18.484 16.531 1 85.44 105 GLY A C 1
ATOM 793 O O . GLY A 1 105 ? 18.578 19.719 16.625 1 85.44 105 GLY A O 1
ATOM 794 N N . ASN A 1 106 ? 18.312 17.812 15.477 1 90.69 106 ASN A N 1
ATOM 795 C CA . ASN A 1 106 ? 17.875 18.547 14.297 1 90.69 106 ASN A CA 1
ATOM 796 C C . ASN A 1 106 ? 16.422 18.969 14.406 1 90.69 106 ASN A C 1
ATOM 798 O O . ASN A 1 106 ? 15.633 18.328 15.117 1 90.69 106 ASN A O 1
ATOM 802 N N . LEU A 1 107 ? 16.203 20.062 13.742 1 93.38 107 LEU A N 1
ATOM 803 C CA . LEU A 1 107 ? 14.82 20.531 13.617 1 93.38 107 LEU A CA 1
ATOM 804 C C . LEU A 1 107 ? 14.117 19.844 12.453 1 93.38 107 LEU A C 1
ATOM 806 O O . LEU A 1 107 ? 14.711 19.672 11.383 1 93.38 107 LEU A O 1
ATOM 810 N N . ALA A 1 108 ? 12.812 19.453 12.711 1 95.75 108 ALA A N 1
ATOM 811 C CA . ALA A 1 108 ? 12.125 18.719 11.648 1 95.75 108 ALA A CA 1
ATOM 812 C C . ALA A 1 108 ? 10.648 19.125 11.57 1 95.75 108 ALA A C 1
ATOM 814 O O . ALA A 1 108 ? 10.039 19.469 12.594 1 95.75 108 ALA A O 1
ATOM 815 N N . LEU A 1 109 ? 10.18 19.156 10.383 1 96.94 109 LEU A N 1
ATOM 816 C CA . LEU A 1 109 ? 8.75 19.234 10.133 1 96.94 109 LEU A CA 1
ATOM 817 C C . LEU A 1 109 ? 8.156 17.844 9.938 1 96.94 109 LEU A C 1
ATOM 819 O O . LEU A 1 109 ? 8.656 17.047 9.125 1 96.94 109 LEU A O 1
ATOM 823 N N . ILE A 1 110 ? 7.051 17.531 10.68 1 95.31 110 ILE A N 1
ATOM 824 C CA . ILE A 1 110 ? 6.461 16.188 10.625 1 95.31 110 ILE A CA 1
ATOM 825 C C . ILE A 1 110 ? 4.941 16.297 10.516 1 95.31 110 ILE A C 1
ATOM 827 O O . ILE A 1 110 ? 4.332 17.188 11.125 1 95.31 110 ILE A O 1
ATOM 831 N N . PRO A 1 111 ? 4.367 15.445 9.711 1 93.62 111 PRO A N 1
ATOM 832 C CA . PRO A 1 111 ? 2.91 15.328 9.773 1 93.62 111 PRO A CA 1
ATOM 833 C C . PRO A 1 111 ? 2.441 14.5 10.969 1 93.62 111 PRO A C 1
ATOM 835 O O . PRO A 1 111 ? 3.213 13.711 11.523 1 93.62 111 PRO A O 1
ATOM 838 N N . ARG A 1 112 ? 1.267 14.766 11.328 1 88.56 112 ARG A N 1
ATOM 839 C CA . ARG A 1 112 ? 0.622 14.023 12.406 1 88.56 112 ARG A CA 1
ATOM 840 C C . ARG A 1 112 ? -0.755 13.523 11.984 1 88.56 112 ARG A C 1
ATOM 842 O O . ARG A 1 112 ? -1.483 14.227 11.281 1 88.56 112 ARG A O 1
ATOM 849 N N . ALA A 1 113 ? -0.971 12.305 12.5 1 82.5 113 ALA A N 1
ATOM 850 C CA . ALA A 1 113 ? -2.314 11.797 12.242 1 82.5 113 ALA A CA 1
ATOM 851 C C . ALA A 1 113 ? -3.365 12.602 13 1 82.5 113 ALA A C 1
ATOM 853 O O . ALA A 1 113 ? -3.113 13.07 14.109 1 82.5 113 ALA A O 1
ATOM 854 N N . TYR A 1 114 ? -4.367 12.891 12.383 1 76.94 114 TYR A N 1
ATOM 855 C CA . TYR A 1 114 ? -5.512 13.531 13.016 1 76.94 114 TYR A CA 1
ATOM 856 C C . TYR A 1 114 ? -6.719 12.602 13.039 1 76.94 114 TYR A C 1
ATOM 858 O O . TYR A 1 114 ? -7.133 12.086 12 1 76.94 114 TYR A O 1
ATOM 866 N N . PRO A 1 115 ? -7.25 12.133 14.266 1 71.5 115 PRO A N 1
ATOM 867 C CA . PRO A 1 115 ? -7.027 12.82 15.531 1 71.5 115 PRO A CA 1
ATOM 868 C C . PRO A 1 115 ? -6.016 12.109 16.422 1 71.5 115 PRO A C 1
ATOM 870 O O . PRO A 1 115 ? -5.695 12.594 17.516 1 71.5 115 PRO A O 1
ATOM 873 N N . SER A 1 116 ? -5.434 11.023 16.078 1 70.75 116 SER A N 1
ATOM 874 C CA . SER A 1 116 ? -4.652 10.164 16.953 1 70.75 116 SER A CA 1
ATOM 875 C C . SER A 1 116 ? -3.285 10.766 17.25 1 70.75 116 SER A C 1
ATOM 877 O O . SER A 1 116 ? -2.59 10.328 18.172 1 70.75 116 SER A O 1
ATOM 879 N N . ALA A 1 117 ? -2.826 11.672 16.609 1 76.88 117 ALA A N 1
ATOM 880 C CA . ALA A 1 117 ? -1.583 12.406 16.844 1 76.88 117 ALA A CA 1
ATOM 881 C C . ALA A 1 117 ? -0.368 11.539 16.531 1 76.88 117 ALA A C 1
ATOM 883 O O . ALA A 1 117 ? 0.756 11.867 16.906 1 76.88 117 ALA A O 1
ATOM 884 N N . PHE A 1 118 ? -0.612 10.43 15.945 1 83.44 118 PHE A N 1
ATOM 885 C CA . PHE A 1 118 ? 0.519 9.633 15.484 1 83.44 118 PHE A CA 1
ATOM 886 C C . PHE A 1 118 ? 1.441 10.461 14.602 1 83.44 118 PHE A C 1
ATOM 888 O O . PHE A 1 118 ? 0.979 11.172 13.703 1 83.44 118 PHE A O 1
ATOM 895 N N . GLU A 1 119 ? 2.752 10.414 14.922 1 89.81 119 GLU A N 1
ATOM 896 C CA . GLU A 1 119 ? 3.717 11.195 14.148 1 89.81 119 GLU A CA 1
ATOM 897 C C . GLU A 1 119 ? 4.328 10.367 13.023 1 89.81 119 GLU A C 1
ATOM 899 O O . GLU A 1 119 ? 4.758 9.234 13.25 1 89.81 119 GLU A O 1
ATOM 904 N N . TYR A 1 120 ? 4.352 10.961 11.867 1 90.5 120 TYR A N 1
ATOM 905 C CA . TYR A 1 120 ? 4.941 10.312 10.703 1 90.5 120 TYR A CA 1
ATOM 906 C C . TYR A 1 120 ? 6.379 10.766 10.492 1 90.5 120 TYR A C 1
ATOM 908 O O . TYR A 1 120 ? 6.945 11.461 11.344 1 90.5 120 TYR A O 1
ATOM 916 N N . ASP A 1 121 ? 6.949 10.258 9.398 1 90.5 121 ASP A N 1
ATOM 917 C CA . ASP A 1 121 ? 8.32 10.656 9.078 1 90.5 121 ASP A CA 1
ATOM 918 C C . ASP A 1 121 ? 8.391 12.141 8.734 1 90.5 121 ASP A C 1
ATOM 920 O O . ASP A 1 121 ? 7.402 12.734 8.297 1 90.5 121 ASP A O 1
ATOM 924 N N . SER A 1 122 ? 9.586 12.695 8.945 1 95 122 SER A N 1
ATOM 925 C CA . SER A 1 122 ? 9.781 14.102 8.633 1 95 122 SER A CA 1
ATOM 926 C C . SER A 1 122 ? 9.867 14.336 7.125 1 95 122 SER A C 1
ATOM 928 O O . SER A 1 122 ? 10.359 13.477 6.391 1 95 122 SER A O 1
ATOM 930 N N . TYR A 1 123 ? 9.312 15.469 6.703 1 95.06 123 TYR A N 1
ATOM 931 C CA . TYR A 1 123 ? 9.406 15.812 5.285 1 95.06 123 TYR A CA 1
ATOM 932 C C . TYR A 1 123 ? 10.398 16.938 5.062 1 95.06 123 TYR A C 1
ATOM 934 O O . TYR A 1 123 ? 10.703 17.297 3.92 1 95.06 123 TYR A O 1
ATOM 942 N N . TRP A 1 124 ? 10.93 17.469 6.113 1 95.56 124 TRP A N 1
ATOM 943 C CA . TRP A 1 124 ? 12.008 18.453 6.121 1 95.56 124 TRP A CA 1
ATOM 944 C C . TRP A 1 124 ? 12.773 18.406 7.438 1 95.56 124 TRP A C 1
ATOM 946 O O . TRP A 1 124 ? 12.172 18.266 8.508 1 95.56 124 TRP A O 1
ATOM 956 N N . PHE A 1 125 ? 14.039 18.516 7.371 1 93.88 125 PHE A N 1
ATOM 957 C CA . PHE A 1 125 ? 14.828 18.594 8.594 1 93.88 125 PHE A CA 1
ATOM 958 C C . PHE A 1 125 ? 16.156 19.281 8.328 1 93.88 125 PHE A C 1
ATOM 960 O O . PHE A 1 125 ? 16.641 19.297 7.195 1 93.88 125 PHE A O 1
ATOM 967 N N . THR A 1 126 ? 16.641 19.891 9.359 1 92 126 THR A N 1
ATOM 968 C CA . THR A 1 126 ? 17.969 20.484 9.266 1 92 126 THR A CA 1
ATOM 969 C C . THR A 1 126 ? 19.047 19.406 9.32 1 92 126 THR A C 1
ATOM 971 O O . THR A 1 126 ? 18.812 18.312 9.82 1 92 126 THR A O 1
ATOM 974 N N . GLN A 1 127 ? 20.125 19.609 8.719 1 86 127 GLN A N 1
ATOM 975 C CA . GLN A 1 127 ? 21.219 18.641 8.688 1 86 127 GLN A CA 1
ATOM 976 C C . GLN A 1 127 ? 22.422 19.141 9.484 1 86 127 GLN A C 1
ATOM 978 O O . GLN A 1 127 ? 23.328 19.734 8.922 1 86 127 GLN A O 1
ATOM 983 N N . GLY A 1 128 ? 22.281 18.953 10.703 1 77.31 128 GLY A N 1
ATOM 984 C CA . GLY A 1 128 ? 23.406 19.344 11.539 1 77.31 128 GLY A CA 1
ATOM 985 C C . GLY A 1 128 ? 24.188 18.172 12.086 1 77.31 128 GLY A C 1
ATOM 986 O O . GLY A 1 128 ? 23.719 17.031 12.039 1 77.31 128 GLY A O 1
ATOM 987 N N . SER A 1 129 ? 25.422 18.375 12.312 1 66.06 129 SER A N 1
ATOM 988 C CA . SER A 1 129 ? 26.344 17.328 12.758 1 66.06 129 SER A CA 1
ATOM 989 C C . SER A 1 129 ? 26.344 17.203 14.273 1 66.06 129 SER A C 1
ATOM 991 O O . SER A 1 129 ? 26.906 16.25 14.82 1 66.06 129 SER A O 1
ATOM 993 N N . ASP A 1 130 ? 25.719 18.031 14.914 1 64.31 130 ASP A N 1
ATOM 994 C CA . ASP A 1 130 ? 25.844 18.031 16.359 1 64.31 130 ASP A CA 1
ATOM 995 C C . ASP A 1 130 ? 24.547 17.578 17.031 1 64.31 130 ASP A C 1
ATOM 997 O O . ASP A 1 130 ? 23.469 18.062 16.672 1 64.31 130 ASP A O 1
ATOM 1001 N N . SER A 1 131 ? 24.562 16.469 17.797 1 62.84 131 SER A N 1
ATOM 1002 C CA . SER A 1 131 ? 23.391 15.891 18.469 1 62.84 131 SER A CA 1
ATOM 1003 C C . SER A 1 131 ? 23.094 16.609 19.781 1 62.84 131 SER A C 1
ATOM 1005 O O . SER A 1 131 ? 22.266 16.141 20.562 1 62.84 131 SER A O 1
ATOM 1007 N N . GLY A 1 132 ? 23.734 17.734 20.078 1 63.66 132 GLY A N 1
ATOM 1008 C CA . GLY A 1 132 ? 23.562 18.312 21.391 1 63.66 132 GLY A CA 1
ATOM 1009 C C . GLY A 1 132 ? 22.266 19.094 21.531 1 63.66 132 GLY A C 1
ATOM 1010 O O . GLY A 1 132 ? 21.344 18.922 20.734 1 63.66 132 GLY A O 1
ATOM 1011 N N . SER A 1 133 ? 22.078 19.719 22.688 1 66.69 133 SER A N 1
ATOM 1012 C CA . SER A 1 133 ? 20.938 20.547 23.062 1 66.69 133 SER A CA 1
ATOM 1013 C C . SER A 1 133 ? 20.844 21.781 22.172 1 66.69 133 SER A C 1
ATOM 1015 O O . SER A 1 133 ? 21.188 22.891 22.594 1 66.69 133 SER A O 1
ATOM 1017 N N . ASN A 1 134 ? 20.203 21.562 21.031 1 82.31 134 ASN A N 1
ATOM 1018 C CA . ASN A 1 134 ? 20.109 22.641 20.062 1 82.31 134 ASN A CA 1
ATOM 1019 C C . ASN A 1 134 ? 18.891 23.547 20.344 1 82.31 134 ASN A C 1
ATOM 1021 O O . ASN A 1 134 ? 17.969 23.141 21.062 1 82.31 134 ASN A O 1
ATOM 1025 N N . LYS A 1 135 ? 19.125 24.797 20.016 1 89.88 135 LYS A N 1
ATOM 1026 C CA . LYS A 1 135 ? 18.078 25.797 20.172 1 89.88 135 LYS A CA 1
ATOM 1027 C C . LYS A 1 135 ? 17.75 26.453 18.828 1 89.88 135 LYS A C 1
ATOM 1029 O O . LYS A 1 135 ? 18.641 26.703 18.016 1 89.88 135 LYS A O 1
ATOM 1034 N N . LEU A 1 136 ? 16.484 26.672 18.688 1 93.19 136 LEU A N 1
ATOM 1035 C CA . LEU A 1 136 ? 16.047 27.484 17.562 1 93.19 136 LEU A CA 1
ATOM 1036 C C . LEU A 1 136 ? 15.961 28.953 17.969 1 93.19 136 LEU A C 1
ATOM 1038 O O . LEU A 1 136 ? 15.18 29.312 18.859 1 93.19 136 LEU A O 1
ATOM 1042 N N . VAL A 1 137 ? 16.719 29.812 17.281 1 92.5 137 VAL A N 1
ATOM 1043 C CA . VAL A 1 137 ? 16.828 31.203 17.688 1 92.5 137 VAL A CA 1
ATOM 1044 C C . VAL A 1 137 ? 16.312 32.125 16.578 1 92.5 137 VAL A C 1
ATOM 1046 O O . VAL A 1 137 ? 16.797 32.031 15.438 1 92.5 137 VAL A O 1
ATOM 1049 N N . PHE A 1 138 ? 15.289 32.875 16.906 1 93.69 138 PHE A N 1
ATOM 1050 C CA . PHE A 1 138 ? 14.906 33.969 16.016 1 93.69 138 PHE A CA 1
ATOM 1051 C C . PHE A 1 138 ? 15.578 35.25 16.453 1 93.69 138 PHE A C 1
ATOM 1053 O O . PHE A 1 138 ? 15.086 35.969 17.344 1 93.69 138 PHE A O 1
ATOM 1060 N N . ASN A 1 139 ? 16.609 35.594 15.727 1 91.44 139 ASN A N 1
ATOM 1061 C CA . ASN A 1 139 ? 17.438 36.719 16.141 1 91.44 139 ASN A CA 1
ATOM 1062 C C . ASN A 1 139 ? 16.781 38.031 15.797 1 91.44 139 ASN A C 1
ATOM 1064 O O . ASN A 1 139 ? 16.453 38.312 14.633 1 91.44 139 ASN A O 1
ATOM 1068 N N . GLU A 1 140 ? 16.688 38.844 16.781 1 86.19 140 GLU A N 1
ATOM 1069 C CA . GLU A 1 140 ? 15.992 40.125 16.594 1 86.19 140 GLU A CA 1
ATOM 1070 C C . GLU A 1 140 ? 16.828 41.094 15.773 1 86.19 140 GLU A C 1
ATOM 1072 O O . GLU A 1 140 ? 16.281 41.875 14.977 1 86.19 140 GLU A O 1
ATOM 1077 N N . SER A 1 141 ? 18.062 41.031 15.977 1 85.38 141 SER A N 1
ATOM 1078 C CA . SER A 1 141 ? 18.953 42 15.328 1 85.38 141 SER A CA 1
ATOM 1079 C C . SER A 1 141 ? 19.172 41.625 13.859 1 85.38 141 SER A C 1
ATOM 1081 O O . SER A 1 141 ? 19.031 42.469 12.977 1 85.38 141 SER A O 1
ATOM 1083 N N . THR A 1 142 ? 19.469 40.406 13.625 1 87.81 142 THR A N 1
ATOM 1084 C CA . THR A 1 142 ? 19.797 40 12.266 1 87.81 142 THR A CA 1
ATOM 1085 C C . THR A 1 142 ? 18.531 39.594 11.5 1 87.81 142 THR A C 1
ATOM 1087 O O . THR A 1 142 ? 18.547 39.5 10.273 1 87.81 142 THR A O 1
ATOM 1090 N N . ARG A 1 143 ? 17.453 39.344 12.188 1 89.81 143 ARG A N 1
ATOM 1091 C CA . ARG A 1 143 ? 16.172 38.969 11.609 1 89.81 143 ARG A CA 1
ATOM 1092 C C . ARG A 1 143 ? 16.25 37.562 10.992 1 89.81 143 ARG A C 1
ATOM 1094 O O . ARG A 1 143 ? 15.383 37.188 10.219 1 89.81 143 ARG A O 1
ATOM 1101 N N . SER A 1 144 ? 17.312 36.875 11.297 1 93.31 144 SER A N 1
ATOM 1102 C CA . SER A 1 144 ? 17.516 35.531 10.812 1 93.31 144 SER A CA 1
ATOM 1103 C C . SER A 1 144 ? 17.016 34.5 11.82 1 93.31 144 SER A C 1
ATOM 1105 O O . SER A 1 144 ? 16.891 34.781 13.016 1 93.31 144 SER A O 1
ATOM 1107 N N . LEU A 1 145 ? 16.641 33.406 11.32 1 95.25 145 LEU A N 1
ATOM 1108 C CA . LEU A 1 145 ? 16.25 32.25 12.125 1 95.25 145 LEU A CA 1
ATOM 1109 C C . LEU A 1 145 ? 17.25 31.109 11.969 1 95.25 145 LEU A C 1
ATOM 1111 O O . LEU A 1 145 ? 17.5 30.672 10.844 1 95.25 145 LEU A O 1
ATOM 1115 N N . TYR A 1 146 ? 17.828 30.609 13.07 1 93.75 146 TYR A N 1
ATOM 1116 C CA . TYR A 1 146 ? 18.859 29.578 12.938 1 93.75 146 TYR A CA 1
ATOM 1117 C C . TYR A 1 146 ? 18.844 28.641 14.133 1 93.75 146 TYR A C 1
ATOM 1119 O O . TYR A 1 146 ? 18.328 28.984 15.203 1 93.75 146 TYR A O 1
ATOM 1127 N N . LEU A 1 147 ? 19.328 27.484 13.883 1 92.19 147 LEU A N 1
ATOM 1128 C CA . LEU A 1 147 ? 19.609 26.516 14.938 1 92.19 147 LEU A CA 1
ATOM 1129 C C . LEU A 1 147 ? 21 26.75 15.523 1 92.19 147 LEU A C 1
ATOM 1131 O O . LEU A 1 147 ? 21.984 26.828 14.781 1 92.19 147 LEU A O 1
ATOM 1135 N N . SER A 1 148 ? 21 26.828 16.797 1 90.38 148 SER A N 1
ATOM 1136 C CA . SER A 1 148 ? 22.281 27.031 17.484 1 90.38 148 SER A CA 1
ATOM 1137 C C . SER A 1 148 ? 22.688 25.781 18.266 1 90.38 148 SER A C 1
ATOM 1139 O O . SER A 1 148 ? 21.859 25.172 18.938 1 90.38 148 SER A O 1
ATOM 1141 N N . TYR A 1 149 ? 23.922 25.453 18.109 1 84 149 TYR A N 1
ATOM 1142 C CA . TYR A 1 149 ? 24.484 24.281 18.797 1 84 149 TYR A CA 1
ATOM 1143 C C . TYR A 1 149 ? 25.312 24.703 20 1 84 149 TYR A C 1
ATOM 1145 O O . TYR A 1 149 ? 25.859 25.812 20.031 1 84 149 TYR A O 1
ATOM 1153 N N . PRO A 1 150 ? 25.406 23.781 20.922 1 80.81 150 PRO A N 1
ATOM 1154 C CA . PRO A 1 150 ? 26.234 24.094 22.078 1 80.81 150 PRO A CA 1
ATOM 1155 C C . PRO A 1 150 ? 27.688 24.344 21.719 1 80.81 150 PRO A C 1
ATOM 1157 O O . PRO A 1 150 ? 28.375 25.109 22.391 1 80.81 150 PRO A O 1
ATOM 1160 N N . SER A 1 151 ? 28.125 23.688 20.672 1 77.94 151 SER A N 1
ATOM 1161 C CA . SER A 1 151 ? 29.516 23.812 20.25 1 77.94 151 SER A CA 1
ATOM 1162 C C . SER A 1 151 ? 29.781 25.188 19.625 1 77.94 151 SER A C 1
ATOM 1164 O O . SER A 1 151 ? 30.922 25.531 19.359 1 77.94 151 SER A O 1
ATOM 1166 N N . GLY A 1 152 ? 28.734 26 19.422 1 79.38 152 GLY A N 1
ATOM 1167 C CA . GLY A 1 152 ? 28.859 27.328 18.844 1 79.38 152 GLY A CA 1
ATOM 1168 C C . GLY A 1 152 ? 28.484 27.375 17.375 1 79.38 152 GLY A C 1
ATOM 1169 O O . GLY A 1 152 ? 28.312 28.453 16.812 1 79.38 152 GLY A O 1
ATOM 1170 N N . GLY A 1 153 ? 28.344 26.281 16.781 1 84.19 153 GLY A N 1
ATOM 1171 C CA . GLY A 1 153 ? 27.922 26.25 15.391 1 84.19 153 GLY A CA 1
ATOM 1172 C C . GLY A 1 153 ? 26.453 26.547 15.195 1 84.19 153 GLY A C 1
ATOM 1173 O O . GLY A 1 153 ? 25.656 26.375 16.125 1 84.19 153 GLY A O 1
ATOM 1174 N N . VAL A 1 154 ? 26.156 27.281 13.992 1 88.44 154 VAL A N 1
ATOM 1175 C CA . VAL A 1 154 ? 24.75 27.562 13.711 1 88.44 154 VAL A CA 1
ATOM 1176 C C . VAL A 1 154 ? 24.375 27.016 12.336 1 88.44 154 VAL A C 1
ATOM 1178 O O . VAL A 1 154 ? 25.219 26.906 11.453 1 88.44 154 VAL A O 1
ATOM 1181 N N . ILE A 1 155 ? 23.156 26.578 12.195 1 90.62 155 ILE A N 1
ATOM 1182 C CA . ILE A 1 155 ? 22.562 26.219 10.906 1 90.62 155 ILE A CA 1
ATOM 1183 C C . ILE A 1 155 ? 21.391 27.125 10.594 1 90.62 155 ILE A C 1
ATOM 1185 O O . ILE A 1 155 ? 20.453 27.234 11.391 1 90.62 155 ILE A O 1
ATOM 1189 N N . SER A 1 156 ? 21.516 27.781 9.477 1 92.56 156 SER A N 1
ATOM 1190 C CA . SER A 1 156 ? 20.453 28.719 9.094 1 92.56 156 SER A CA 1
ATOM 1191 C C . SER A 1 156 ? 19.188 27.984 8.672 1 92.56 156 SER A C 1
ATOM 1193 O O . SER A 1 156 ? 19.25 27.031 7.898 1 92.56 156 SER A O 1
ATOM 1195 N N . VAL A 1 157 ? 18.094 28.422 9.18 1 94.69 157 VAL A N 1
ATOM 1196 C CA . VAL A 1 157 ? 16.781 27.969 8.719 1 94.69 157 VAL A CA 1
ATOM 1197 C C . VAL A 1 157 ? 16.203 28.984 7.75 1 94.69 157 VAL A C 1
ATOM 1199 O O . VAL A 1 157 ? 15.805 28.641 6.633 1 94.69 157 VAL A O 1
ATOM 1202 N N . PHE A 1 158 ? 16.156 30.25 8.25 1 94.88 158 PHE A N 1
ATOM 1203 C CA . PHE A 1 158 ? 15.805 31.391 7.406 1 94.88 158 PHE A CA 1
ATOM 1204 C C . PHE A 1 158 ? 16.906 32.438 7.426 1 94.88 158 PHE A C 1
ATOM 1206 O O . PHE A 1 158 ? 17.297 32.938 8.492 1 94.88 158 PHE A O 1
ATOM 1213 N N . SER A 1 159 ? 17.328 32.812 6.223 1 92.38 159 SER A N 1
ATOM 1214 C CA . SER A 1 159 ? 18.266 33.938 6.133 1 92.38 159 SER A CA 1
ATOM 1215 C C . SER A 1 159 ? 17.562 35.25 6.375 1 92.38 159 SER A C 1
ATOM 1217 O O . SER A 1 159 ? 16.328 35.344 6.289 1 92.38 159 SER A O 1
ATOM 1219 N N . ALA A 1 160 ? 18.391 36.219 6.668 1 89.38 160 ALA A N 1
ATOM 1220 C CA . ALA A 1 160 ? 17.844 37.531 6.844 1 89.38 160 ALA A CA 1
ATOM 1221 C C . ALA A 1 160 ? 17.094 38 5.59 1 89.38 160 ALA A C 1
ATOM 1223 O O . ALA A 1 160 ? 17.641 37.938 4.484 1 89.38 160 ALA A O 1
ATOM 1224 N N . PRO A 1 161 ? 15.828 38.375 5.801 1 88.94 161 PRO A N 1
ATOM 1225 C CA . PRO A 1 161 ? 15.102 38.812 4.613 1 88.94 161 PRO A CA 1
ATOM 1226 C C . PRO A 1 161 ? 15.609 40.156 4.074 1 88.94 161 PRO A C 1
ATOM 1228 O O . PRO A 1 161 ? 16.109 40.969 4.84 1 88.94 161 PRO A O 1
ATOM 1231 N N . ALA A 1 162 ? 15.508 40.312 2.764 1 81.75 162 ALA A N 1
ATOM 1232 C CA . ALA A 1 162 ? 15.938 41.562 2.117 1 81.75 162 ALA A CA 1
ATOM 1233 C C . ALA A 1 162 ? 14.891 42.656 2.299 1 81.75 162 ALA A C 1
ATOM 1235 O O . ALA A 1 162 ? 14.117 42.938 1.385 1 81.75 162 ALA A O 1
ATOM 1236 N N . LEU A 1 163 ? 14.703 43.062 3.346 1 80.5 163 LEU A N 1
ATOM 1237 C CA . LEU A 1 163 ? 13.734 44.125 3.635 1 80.5 163 LEU A CA 1
ATOM 1238 C C . LEU A 1 163 ? 14.445 45.438 3.885 1 80.5 163 LEU A C 1
ATOM 1240 O O . LEU A 1 163 ? 15.578 45.469 4.375 1 80.5 163 LEU A O 1
ATOM 1244 N N . GLY A 1 164 ? 14.078 46.438 3.174 1 62.72 164 GLY A N 1
ATOM 1245 C CA . GLY A 1 164 ? 14.648 47.75 3.404 1 62.72 164 GLY A CA 1
ATOM 1246 C C . GLY A 1 164 ? 14.617 48.156 4.863 1 62.72 164 GLY A C 1
ATOM 1247 O O . GLY A 1 164 ? 13.836 47.625 5.652 1 62.72 164 GLY A O 1
ATOM 1248 N N . GLY A 1 165 ? 15.648 49.062 5.422 1 55.78 165 GLY A N 1
ATOM 1249 C CA . GLY A 1 165 ? 15.758 49.656 6.738 1 55.78 165 GLY A CA 1
ATOM 1250 C C . GLY A 1 165 ? 16.453 48.75 7.75 1 55.78 165 GLY A C 1
ATOM 1251 O O . GLY A 1 165 ? 15.836 47.875 8.328 1 55.78 165 GLY A O 1
ATOM 1252 N N . GLY A 1 166 ? 17.5 48.344 7.797 1 47.78 166 GLY A N 1
ATOM 1253 C CA . GLY A 1 166 ? 18.562 47.688 8.547 1 47.78 166 GLY A CA 1
ATOM 1254 C C . GLY A 1 166 ? 18.5 47.969 10.031 1 47.78 166 GLY A C 1
ATOM 1255 O O . GLY A 1 166 ? 17.938 49 10.453 1 47.78 166 GLY A O 1
ATOM 1256 N N . GLY A 1 167 ? 18.234 47.062 11.117 1 49.34 167 GLY A N 1
ATOM 1257 C CA . GLY A 1 167 ? 18.453 46.906 12.547 1 49.34 167 GLY A CA 1
ATOM 1258 C C . GLY A 1 167 ? 17.281 46.281 13.273 1 49.34 167 GLY A C 1
ATOM 1259 O O . GLY A 1 167 ? 16.281 45.938 12.648 1 49.34 167 GLY A O 1
ATOM 1260 N N . ALA A 1 168 ? 17.406 45.812 14.625 1 51.44 168 ALA A N 1
ATOM 1261 C CA . ALA A 1 168 ? 16.562 45.125 15.578 1 51.44 168 ALA A CA 1
ATOM 1262 C C . ALA A 1 168 ? 15.125 45.625 15.516 1 51.44 168 ALA A C 1
ATOM 1264 O O . ALA A 1 168 ? 14.172 44.906 15.773 1 51.44 168 ALA A O 1
ATOM 1265 N N . GLY A 1 169 ? 14.953 46.875 14.836 1 55.12 169 GLY A N 1
ATOM 1266 C CA . GLY A 1 169 ? 13.758 47.688 14.867 1 55.12 169 GLY A CA 1
ATOM 1267 C C . GLY A 1 169 ? 13.273 48.094 13.492 1 55.12 169 GLY A C 1
ATOM 1268 O O . GLY A 1 169 ? 12.57 49.094 13.352 1 55.12 169 GLY A O 1
ATOM 1269 N N . GLY A 1 170 ? 13.68 47.469 12.516 1 64.5 170 GLY A N 1
ATOM 1270 C CA . GLY A 1 170 ? 13.391 48.031 11.203 1 64.5 170 GLY A CA 1
ATOM 1271 C C . GLY A 1 170 ? 11.898 48.125 10.914 1 64.5 170 GLY A C 1
ATOM 1272 O O . GLY A 1 170 ? 11.078 47.781 11.766 1 64.5 170 GLY A O 1
ATOM 1273 N N . GLY A 1 171 ? 11.445 48.781 9.883 1 76.38 171 GLY A N 1
ATOM 1274 C CA . GLY A 1 171 ? 10.141 49.219 9.383 1 76.38 171 GLY A CA 1
ATOM 1275 C C . GLY A 1 171 ? 9.195 48.062 9.133 1 76.38 171 GLY A C 1
ATOM 1276 O O . GLY A 1 171 ? 8.133 48.219 8.539 1 76.38 171 GLY A O 1
ATOM 1277 N N . TYR A 1 172 ? 9.703 46.812 9.812 1 85 172 TYR A N 1
ATOM 1278 C CA . TYR A 1 172 ? 8.812 45.688 9.539 1 85 172 TYR A CA 1
ATOM 1279 C C . TYR A 1 172 ? 8.57 44.875 10.797 1 85 172 TYR A C 1
ATOM 1281 O O . TYR A 1 172 ? 9.461 44.719 11.633 1 85 172 TYR A O 1
ATOM 1289 N N . TYR A 1 173 ? 7.398 44.375 10.977 1 84.81 173 TYR A N 1
ATOM 1290 C CA . TYR A 1 173 ? 7.121 43.25 11.891 1 84.81 173 TYR A CA 1
ATOM 1291 C C . TYR A 1 173 ? 7.422 41.906 11.234 1 84.81 173 TYR A C 1
ATOM 1293 O O . TYR A 1 173 ? 7.152 41.719 10.047 1 84.81 173 TYR A O 1
ATOM 1301 N N . LEU A 1 174 ? 8.055 41.031 12.008 1 89.38 174 LEU A N 1
ATOM 1302 C CA . LEU A 1 174 ? 8.359 39.688 11.477 1 89.38 174 LEU A CA 1
ATOM 1303 C C . LEU A 1 174 ? 7.754 38.594 12.359 1 89.38 174 LEU A C 1
ATOM 1305 O O . LEU A 1 174 ? 7.578 38.812 13.562 1 89.38 174 LEU A O 1
ATOM 1309 N N . ARG A 1 175 ? 7.434 37.562 11.789 1 91.19 175 ARG A N 1
ATOM 1310 C CA . ARG A 1 175 ? 7.039 36.344 12.492 1 91.19 175 ARG A CA 1
ATOM 1311 C C . ARG A 1 175 ? 7.34 35.125 11.656 1 91.19 175 ARG A C 1
ATOM 1313 O O . ARG A 1 175 ? 7.5 35.219 10.438 1 91.19 175 ARG A O 1
ATOM 1320 N N . ALA A 1 176 ? 7.48 34 12.289 1 94.62 176 ALA A N 1
ATOM 1321 C CA . ALA A 1 176 ? 7.57 32.688 11.625 1 94.62 176 ALA A CA 1
ATOM 1322 C C . ALA A 1 176 ? 6.508 31.734 12.148 1 94.62 176 ALA A C 1
ATOM 1324 O O . ALA A 1 176 ? 6.336 31.594 13.359 1 94.62 176 ALA A O 1
ATOM 1325 N N . THR A 1 177 ? 5.785 31.188 11.234 1 94.12 177 THR A N 1
ATOM 1326 C CA . THR A 1 177 ? 4.609 30.406 11.625 1 94.12 177 THR A CA 1
ATOM 1327 C C . THR A 1 177 ? 4.562 29.078 10.867 1 94.12 177 THR A C 1
ATOM 1329 O O . THR A 1 177 ? 4.848 29.031 9.672 1 94.12 177 THR A O 1
ATOM 1332 N N . VAL A 1 178 ? 4.258 27.984 11.641 1 95.69 178 VAL A N 1
ATOM 1333 C CA . VAL A 1 178 ? 3.859 26.75 10.969 1 95.69 178 VAL A CA 1
ATOM 1334 C C . VAL A 1 178 ? 2.414 26.859 10.492 1 95.69 178 VAL A C 1
ATOM 1336 O O . VAL A 1 178 ? 1.481 26.797 11.297 1 95.69 178 VAL A O 1
ATOM 1339 N N . ASP A 1 179 ? 2.256 26.969 9.211 1 92.81 179 ASP A N 1
ATOM 1340 C CA . ASP A 1 179 ? 0.929 27.234 8.664 1 92.81 179 ASP A CA 1
ATOM 1341 C C . ASP A 1 179 ? 0.109 25.938 8.578 1 92.81 179 ASP A C 1
ATOM 1343 O O . ASP A 1 179 ? 0.657 24.844 8.672 1 92.81 179 ASP A O 1
ATOM 1347 N N . THR A 1 180 ? -1.169 26.062 8.258 1 91.75 180 THR A N 1
ATOM 1348 C CA . THR A 1 180 ? -2.113 24.953 8.281 1 91.75 180 THR A CA 1
ATOM 1349 C C . THR A 1 180 ? -1.816 23.969 7.152 1 91.75 180 THR A C 1
ATOM 1351 O O . THR A 1 180 ? -2.238 22.812 7.207 1 91.75 180 THR A O 1
ATOM 1354 N N . ASP A 1 181 ? -1.08 24.438 6.176 1 91.19 181 ASP A N 1
ATOM 1355 C CA . ASP A 1 181 ? -0.759 23.547 5.055 1 91.19 181 ASP A CA 1
ATOM 1356 C C . ASP A 1 181 ? 0.566 22.828 5.285 1 91.19 181 ASP A C 1
ATOM 1358 O O . ASP A 1 181 ? 1.053 22.125 4.406 1 91.19 181 ASP A O 1
ATOM 1362 N N . GLY A 1 182 ? 1.151 23.062 6.461 1 93.56 182 GLY A N 1
ATOM 1363 C CA . GLY A 1 182 ? 2.334 22.297 6.836 1 93.56 182 GLY A CA 1
ATOM 1364 C C . GLY A 1 182 ? 3.631 22.984 6.453 1 93.56 182 GLY A C 1
ATOM 1365 O O . GLY A 1 182 ? 4.715 22.438 6.652 1 93.56 182 GLY A O 1
ATOM 1366 N N . VAL A 1 183 ? 3.541 24.188 5.91 1 93.94 183 VAL A N 1
ATOM 1367 C CA . VAL A 1 183 ? 4.73 24.938 5.52 1 93.94 183 VAL A CA 1
ATOM 1368 C C . VAL A 1 183 ? 5.113 25.906 6.629 1 93.94 183 VAL A C 1
ATOM 1370 O O . VAL A 1 183 ? 4.254 26.594 7.199 1 93.94 183 VAL A O 1
ATOM 1373 N N . PHE A 1 184 ? 6.422 25.906 6.988 1 96.06 184 PHE A N 1
ATOM 1374 C CA . PHE A 1 184 ? 6.961 26.891 7.922 1 96.06 184 PHE A CA 1
ATOM 1375 C C . PHE A 1 184 ? 7.418 28.156 7.184 1 96.06 184 PHE A C 1
ATOM 1377 O O . PHE A 1 184 ? 8.352 28.094 6.383 1 96.06 184 PHE A O 1
ATOM 1384 N N . ARG A 1 185 ? 6.73 29.312 7.555 1 94.56 185 ARG A N 1
ATOM 1385 C CA . ARG A 1 185 ? 6.969 30.516 6.777 1 94.56 185 ARG A CA 1
ATOM 1386 C C . ARG A 1 185 ? 7.371 31.672 7.684 1 94.56 185 ARG A C 1
ATOM 1388 O O . ARG A 1 185 ? 6.863 31.812 8.805 1 94.56 185 ARG A O 1
ATOM 1395 N N . GLN A 1 186 ? 8.273 32.438 7.109 1 94.06 186 GLN A N 1
ATOM 1396 C CA . GLN A 1 186 ? 8.562 33.719 7.691 1 94.06 186 GLN A CA 1
ATOM 1397 C C . GLN A 1 186 ? 7.75 34.812 7.008 1 94.06 186 GLN A C 1
ATOM 1399 O O . GLN A 1 186 ? 7.684 34.875 5.777 1 94.06 186 GLN A O 1
ATOM 1404 N N . TYR A 1 187 ? 7.129 35.625 7.789 1 91.5 187 TYR A N 1
ATOM 1405 C CA . TYR A 1 187 ? 6.297 36.688 7.285 1 91.5 187 TYR A CA 1
ATOM 1406 C C . TYR A 1 187 ? 6.852 38.062 7.707 1 91.5 187 TYR A C 1
ATOM 1408 O O . TYR A 1 187 ? 7.438 38.188 8.789 1 91.5 187 TYR A O 1
ATOM 1416 N N . SER A 1 188 ? 6.645 39.031 6.824 1 90.38 188 SER A N 1
ATOM 1417 C CA . SER A 1 188 ? 6.973 40.406 7.148 1 90.38 188 SER A CA 1
ATOM 1418 C C . SER A 1 188 ? 5.77 41.312 6.945 1 90.38 188 SER A C 1
ATOM 1420 O O . SER A 1 188 ? 4.93 41.062 6.082 1 90.38 188 SER A O 1
ATOM 1422 N N . PHE A 1 189 ? 5.668 42.281 7.828 1 86.75 189 PHE A N 1
ATOM 1423 C CA . PHE A 1 189 ? 4.625 43.281 7.754 1 86.75 189 PHE A CA 1
ATOM 1424 C C . PHE A 1 189 ? 5.211 44.688 7.969 1 86.75 189 PHE A C 1
ATOM 1426 O O . PHE A 1 189 ? 5.852 44.938 8.992 1 86.75 189 PHE A O 1
ATOM 1433 N N . PRO A 1 190 ? 5.02 45.594 6.992 1 84.94 190 PRO A N 1
ATOM 1434 C CA . PRO A 1 190 ? 5.562 46.938 7.184 1 84.94 190 PRO A CA 1
ATOM 1435 C C . PRO A 1 190 ? 4.902 47.688 8.344 1 84.94 190 PRO A C 1
ATOM 1437 O O . PRO A 1 190 ? 3.674 47.719 8.438 1 84.94 190 PRO A O 1
ATOM 1440 N N . LYS A 1 191 ? 5.801 48.219 9.086 1 78.88 191 LYS A N 1
ATOM 1441 C CA . LYS A 1 191 ? 5.285 49 10.195 1 78.88 191 LYS A CA 1
ATOM 1442 C C . LYS A 1 191 ? 4.602 50.281 9.695 1 78.88 191 LYS A C 1
ATOM 1444 O O . LYS A 1 191 ? 5.051 50.906 8.727 1 78.88 191 LYS A O 1
ATOM 1449 N N . GLY A 1 192 ? 3.617 50.75 10.328 1 75.25 192 GLY A N 1
ATOM 1450 C CA . GLY A 1 192 ? 2.936 52 9.984 1 75.25 192 GLY A CA 1
ATOM 1451 C C . GLY A 1 192 ? 1.934 51.844 8.859 1 75.25 192 GLY A C 1
ATOM 1452 O O . GLY A 1 192 ? 1.236 52.781 8.5 1 75.25 192 GLY A O 1
ATOM 1453 N N . SER A 1 193 ? 2.023 50.719 8.203 1 69.38 193 SER A N 1
ATOM 1454 C CA . SER A 1 193 ? 1.07 50.5 7.117 1 69.38 193 SER A CA 1
ATOM 1455 C C . SER A 1 193 ? -0.245 49.938 7.645 1 69.38 193 SER A C 1
ATOM 1457 O O . SER A 1 193 ? -0.251 49.125 8.562 1 69.38 193 SER A O 1
ATOM 1459 N N . THR A 1 194 ? -1.339 50.594 7.398 1 68.44 194 THR A N 1
ATOM 1460 C CA . THR A 1 194 ? -2.646 50.125 7.828 1 68.44 194 THR A CA 1
ATOM 1461 C C . THR A 1 194 ? -3.236 49.156 6.801 1 68.44 194 THR A C 1
ATOM 1463 O O . THR A 1 194 ? -4.195 48.438 7.094 1 68.44 194 THR A O 1
ATOM 1466 N N . ASN A 1 195 ? -2.678 49.125 5.66 1 68.81 195 ASN A N 1
ATOM 1467 C CA . ASN A 1 195 ? -3.357 48.375 4.609 1 68.81 195 ASN A CA 1
ATOM 1468 C C . ASN A 1 195 ? -2.479 47.281 4.055 1 68.81 195 ASN A C 1
ATOM 1470 O O . ASN A 1 195 ? -2.699 46.781 2.939 1 68.81 195 ASN A O 1
ATOM 1474 N N . SER A 1 196 ? -1.51 46.938 4.852 1 72.75 196 SER A N 1
ATOM 1475 C CA . SER A 1 196 ? -0.624 45.938 4.277 1 72.75 196 SER A CA 1
ATOM 1476 C C . SER A 1 196 ? -0.972 44.531 4.777 1 72.75 196 SER A C 1
ATOM 1478 O O . SER A 1 196 ? -1.688 44.375 5.77 1 72.75 196 SER A O 1
ATOM 1480 N N . ASP A 1 197 ? -0.711 43.594 3.852 1 82.62 197 ASP A N 1
ATOM 1481 C CA . ASP A 1 197 ? -0.837 42.188 4.234 1 82.62 197 ASP A CA 1
ATOM 1482 C C . ASP A 1 197 ? 0.525 41.594 4.574 1 82.62 197 ASP A C 1
ATOM 1484 O O . ASP A 1 197 ? 1.563 42.125 4.211 1 82.62 197 ASP A O 1
ATOM 1488 N N . TRP A 1 198 ? 0.463 40.625 5.449 1 87.06 198 TRP A N 1
ATOM 1489 C CA . TRP A 1 198 ? 1.685 39.875 5.711 1 87.06 198 TRP A CA 1
ATOM 1490 C C . TRP A 1 198 ? 2.246 39.281 4.426 1 87.06 198 TRP A C 1
ATOM 1492 O O . TRP A 1 198 ? 1.495 38.781 3.588 1 87.06 198 TRP A O 1
ATOM 1502 N N . THR A 1 199 ? 3.539 39.406 4.223 1 88.25 199 THR A N 1
ATOM 1503 C CA . THR A 1 199 ? 4.211 38.875 3.045 1 88.25 199 THR A CA 1
ATOM 1504 C C . THR A 1 199 ? 5.211 37.781 3.434 1 88.25 199 THR A C 1
ATOM 1506 O O . THR A 1 199 ? 5.934 37.938 4.422 1 88.25 199 THR A O 1
ATOM 1509 N N . VAL A 1 200 ? 5.219 36.75 2.65 1 91 200 VAL A N 1
ATOM 1510 C CA . VAL A 1 200 ? 6.145 35.656 2.92 1 91 200 VAL A CA 1
ATOM 1511 C C . VAL A 1 200 ? 7.551 36.031 2.465 1 91 200 VAL A C 1
ATOM 1513 O O . VAL A 1 200 ? 7.746 36.469 1.324 1 91 200 VAL A O 1
ATOM 1516 N N . THR A 1 201 ? 8.508 35.844 3.35 1 91.19 201 THR A N 1
ATOM 1517 C CA . THR A 1 201 ? 9.883 36.188 3.016 1 91.19 201 THR A CA 1
ATOM 1518 C C . THR A 1 201 ? 10.734 34.938 2.875 1 91.19 201 THR A C 1
ATOM 1520 O O . THR A 1 201 ? 11.703 34.906 2.117 1 91.19 201 THR A O 1
ATOM 1523 N N . ASN A 1 202 ? 10.453 33.906 3.637 1 92.12 202 ASN A N 1
ATOM 1524 C CA . ASN A 1 202 ? 11.102 32.625 3.584 1 92.12 202 ASN A CA 1
ATOM 1525 C C . ASN A 1 202 ? 10.117 31.484 3.898 1 92.12 202 ASN A C 1
ATOM 1527 O O . ASN A 1 202 ? 9.102 31.703 4.555 1 92.12 202 ASN A O 1
ATOM 1531 N N . GLN A 1 203 ? 10.438 30.391 3.391 1 92.88 203 GLN A N 1
ATOM 1532 C CA . GLN A 1 203 ? 9.586 29.266 3.764 1 92.88 203 GLN A CA 1
ATOM 1533 C C . GLN A 1 203 ? 10.32 27.938 3.6 1 92.88 203 GLN A C 1
ATOM 1535 O O . GLN A 1 203 ? 11.211 27.812 2.758 1 92.88 203 GLN A O 1
ATOM 1540 N N . VAL A 1 204 ? 9.977 27.047 4.488 1 92.44 204 VAL A N 1
ATOM 1541 C CA . VAL A 1 204 ? 10.383 25.641 4.371 1 92.44 204 VAL A CA 1
ATOM 1542 C C . VAL A 1 204 ? 9.211 24.734 4.738 1 92.44 204 VAL A C 1
ATOM 1544 O O . VAL A 1 204 ? 8.414 25.062 5.621 1 92.44 204 VAL A O 1
ATOM 1547 N N . ALA A 1 205 ? 8.922 23.594 4.141 1 88.94 205 ALA A N 1
ATOM 1548 C CA . ALA A 1 205 ? 9.516 22.938 2.98 1 88.94 205 ALA A CA 1
ATOM 1549 C C . ALA A 1 205 ? 9.062 23.609 1.684 1 88.94 205 ALA A C 1
ATOM 1551 O O . ALA A 1 205 ? 8.039 24.281 1.65 1 88.94 205 ALA A O 1
ATOM 1552 N N . GLU A 1 206 ? 9.734 23.422 0.651 1 82.62 206 GLU A N 1
ATOM 1553 C CA . GLU A 1 206 ? 9.484 24.125 -0.603 1 82.62 206 GLU A CA 1
ATOM 1554 C C . GLU A 1 206 ? 8.219 23.609 -1.284 1 82.62 206 GLU A C 1
ATOM 1556 O O . GLU A 1 206 ? 7.418 24.391 -1.793 1 82.62 206 GLU A O 1
ATOM 1561 N N . ASP A 1 207 ? 8.039 22.328 -1.37 1 88.19 207 ASP A N 1
ATOM 1562 C CA . ASP A 1 207 ? 6.848 21.766 -2 1 88.19 207 ASP A CA 1
ATOM 1563 C C . ASP A 1 207 ? 6.316 20.578 -1.207 1 88.19 207 ASP A C 1
ATOM 1565 O O . ASP A 1 207 ? 6.73 19.438 -1.436 1 88.19 207 ASP A O 1
ATOM 1569 N N . ILE A 1 208 ? 5.379 20.891 -0.407 1 91.06 208 ILE A N 1
ATOM 1570 C CA . ILE A 1 208 ? 4.855 19.891 0.507 1 91.06 208 ILE A CA 1
ATOM 1571 C C . ILE A 1 208 ? 4.047 18.859 -0.274 1 91.06 208 ILE A C 1
ATOM 1573 O O . ILE A 1 208 ? 3.77 17.766 0.231 1 91.06 208 ILE A O 1
ATOM 1577 N N . CYS A 1 209 ? 3.691 19.125 -1.5 1 92.62 209 CYS A N 1
ATOM 1578 C CA . CYS A 1 209 ? 2.863 18.219 -2.299 1 92.62 209 CYS A CA 1
ATOM 1579 C C . CYS A 1 209 ? 3.666 17.016 -2.771 1 92.62 209 CYS A C 1
ATOM 1581 O O . CYS A 1 209 ? 3.096 16.031 -3.244 1 92.62 209 CYS A O 1
ATOM 1583 N N . THR A 1 210 ? 4.934 17.047 -2.566 1 90.44 210 THR A N 1
ATOM 1584 C CA . THR A 1 210 ? 5.777 15.969 -3.074 1 90.44 210 THR A CA 1
ATOM 1585 C C . THR A 1 210 ? 5.984 14.898 -2.01 1 90.44 210 THR A C 1
ATOM 1587 O O . THR A 1 210 ? 6.574 13.852 -2.283 1 90.44 210 THR A O 1
ATOM 1590 N N . ILE A 1 211 ? 5.5 15.195 -0.835 1 89.81 211 ILE A N 1
ATOM 1591 C CA . ILE A 1 211 ? 5.762 14.242 0.232 1 89.81 211 ILE A CA 1
ATOM 1592 C C . ILE A 1 211 ? 4.895 13 0.037 1 89.81 211 ILE A C 1
ATOM 1594 O O . ILE A 1 211 ? 3.744 13.102 -0.398 1 89.81 211 ILE A O 1
ATOM 1598 N N . SER A 1 212 ? 5.457 11.844 0.279 1 92 212 SER A N 1
ATOM 1599 C CA . SER A 1 212 ? 4.75 10.57 0.217 1 92 212 SER A CA 1
A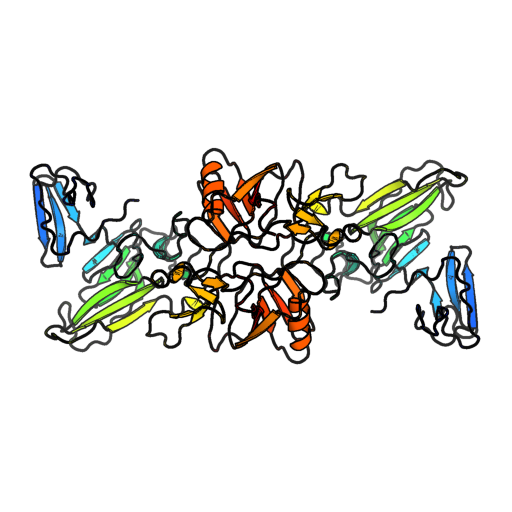TOM 1600 C C . SER A 1 212 ? 5.227 9.617 1.313 1 92 212 SER A C 1
ATOM 1602 O O . SER A 1 212 ? 6.414 9.297 1.395 1 92 212 SER A O 1
ATOM 1604 N N . PHE A 1 213 ? 4.328 9.273 2.158 1 90.94 213 PHE A N 1
ATOM 1605 C CA . PHE A 1 213 ? 4.625 8.328 3.227 1 90.94 213 PHE A CA 1
ATOM 1606 C C . PHE A 1 213 ? 3.625 7.18 3.223 1 90.94 213 PHE A C 1
ATOM 1608 O O . PHE A 1 213 ? 2.488 7.336 2.773 1 90.94 213 PHE A O 1
ATOM 1615 N N . GLU A 1 214 ? 4.137 6.047 3.775 1 89.75 214 GLU A N 1
ATOM 1616 C CA . GLU A 1 214 ? 3.201 4.957 4.031 1 89.75 214 GLU A CA 1
ATOM 1617 C C . GLU A 1 214 ? 2.225 5.32 5.148 1 89.75 214 GLU A C 1
ATOM 1619 O O . GLU A 1 214 ? 2.57 6.07 6.062 1 89.75 214 GLU A O 1
ATOM 1624 N N . THR A 1 215 ? 1.054 4.945 5.148 1 89.88 215 THR A N 1
ATOM 1625 C CA . THR A 1 215 ? 0.019 5.07 6.172 1 89.88 215 THR A CA 1
ATOM 1626 C C . THR A 1 215 ? -0.375 6.535 6.363 1 89.88 215 THR A C 1
ATOM 1628 O O . THR A 1 215 ? -0.824 6.922 7.445 1 89.88 215 THR A O 1
ATOM 1631 N N . PHE A 1 216 ? 0.019 7.406 5.449 1 91.06 216 PHE A N 1
ATOM 1632 C CA . PHE A 1 216 ? -0.3 8.828 5.457 1 91.06 216 PHE A CA 1
ATOM 1633 C C . PHE A 1 216 ? -1.222 9.18 4.297 1 91.06 216 PHE A C 1
ATOM 1635 O O . PHE A 1 216 ? -1.033 8.703 3.18 1 91.06 216 PHE A O 1
ATOM 1642 N N . SER A 1 217 ? -2.211 10.008 4.48 1 94.12 217 SER A N 1
ATOM 1643 C CA . SER A 1 217 ? -3.184 10.367 3.451 1 94.12 217 SER A CA 1
ATOM 1644 C C . SER A 1 217 ? -2.592 11.344 2.441 1 94.12 217 SER A C 1
ATOM 1646 O O . SER A 1 217 ? -3.1 11.477 1.326 1 94.12 217 SER A O 1
ATOM 1648 N N . GLY A 1 218 ? -1.53 12.023 2.838 1 93.94 218 GLY A N 1
ATOM 1649 C CA . GLY A 1 218 ? -1.05 13.195 2.117 1 93.94 218 GLY A CA 1
ATOM 1650 C C . GLY A 1 218 ? -1.511 14.5 2.729 1 93.94 218 GLY A C 1
ATOM 1651 O O . GLY A 1 218 ? -2.371 14.516 3.611 1 93.94 218 GLY A O 1
ATOM 1652 N N . PRO A 1 219 ? -0.961 15.594 2.268 1 92.94 219 PRO A N 1
ATOM 1653 C CA . PRO A 1 219 ? -1.292 16.875 2.879 1 92.94 219 PRO A CA 1
ATOM 1654 C C . PRO A 1 219 ? -2.758 17.266 2.691 1 92.94 219 PRO A C 1
ATOM 1656 O O . PRO A 1 219 ? -3.318 17.984 3.514 1 92.94 219 PRO A O 1
ATOM 1659 N N . CYS A 1 220 ? -3.395 16.766 1.666 1 94.75 220 CYS A N 1
ATOM 1660 C CA . CYS A 1 220 ? -4.75 17.188 1.347 1 94.75 220 CYS A CA 1
ATOM 1661 C C . CYS A 1 220 ? -5.766 16.125 1.727 1 94.75 220 CYS A C 1
ATOM 1663 O O . CYS A 1 220 ? -6.969 16.297 1.512 1 94.75 220 CYS A O 1
ATOM 1665 N N . GLY A 1 221 ? -5.344 15.016 2.26 1 94.62 221 GLY A N 1
ATOM 1666 C CA . GLY A 1 221 ? -6.277 13.977 2.674 1 94.62 221 GLY A CA 1
ATOM 1667 C C . GLY A 1 221 ? -6.504 12.922 1.607 1 94.62 221 GLY A C 1
ATOM 1668 O O . GLY A 1 221 ? -6.035 13.062 0.476 1 94.62 221 GLY A O 1
ATOM 1669 N N . PHE A 1 222 ? -7.309 11.922 1.954 1 96.94 222 PHE A N 1
ATOM 1670 C CA . PHE A 1 222 ? -7.539 10.766 1.088 1 96.94 222 PHE A CA 1
ATOM 1671 C C . PHE A 1 222 ? -8.344 11.172 -0.139 1 96.94 222 PHE A C 1
ATOM 1673 O O . PHE A 1 222 ? -9.242 12.008 -0.051 1 96.94 222 PHE A O 1
ATOM 1680 N N . ASN A 1 223 ? -8.062 10.547 -1.292 1 98.25 223 ASN A N 1
ATOM 1681 C CA . ASN A 1 223 ? -8.789 10.656 -2.555 1 98.25 223 ASN A CA 1
ATOM 1682 C C . ASN A 1 223 ? -8.711 12.07 -3.125 1 98.25 223 ASN A C 1
ATOM 1684 O O . ASN A 1 223 ? -9.516 12.445 -3.977 1 98.25 223 ASN A O 1
ATOM 1688 N N . SER A 1 224 ? -7.852 12.898 -2.553 1 98.12 224 SER A N 1
ATOM 1689 C CA . SER A 1 224 ? -7.586 14.234 -3.062 1 98.12 224 SER A CA 1
ATOM 1690 C C . SER A 1 224 ? -6.172 14.344 -3.621 1 98.12 224 SER A C 1
ATOM 1692 O O . SER A 1 224 ? -5.414 13.375 -3.596 1 98.12 224 SER A O 1
ATOM 1694 N N . TYR A 1 225 ? -5.883 15.445 -4.25 1 97.56 225 TYR A N 1
ATOM 1695 C CA . TYR A 1 225 ? -4.504 15.68 -4.656 1 97.56 225 TYR A CA 1
ATOM 1696 C C . TYR A 1 225 ? -4.113 17.141 -4.43 1 97.56 225 TYR A C 1
ATOM 1698 O O . TYR A 1 225 ? -4.973 18.016 -4.414 1 97.56 225 TYR A O 1
ATOM 1706 N N . CYS A 1 226 ? -2.879 17.266 -4.141 1 95.5 226 CYS A N 1
ATOM 1707 C CA . CYS A 1 226 ? -2.248 18.516 -3.742 1 95.5 226 CYS A CA 1
ATOM 1708 C C . CYS A 1 226 ? -1.577 19.203 -4.934 1 95.5 226 CYS A C 1
ATOM 1710 O O . CYS A 1 226 ? -0.951 18.531 -5.758 1 95.5 226 CYS A O 1
ATOM 1712 N N . SER A 1 227 ? -1.796 20.453 -5.098 1 92.81 227 SER A N 1
ATOM 1713 C CA . SER A 1 227 ? -1.1 21.234 -6.117 1 92.81 227 SER A CA 1
ATOM 1714 C C . SER A 1 227 ? -0.483 22.5 -5.523 1 92.81 227 SER A C 1
ATOM 1716 O O . SER A 1 227 ? -1.046 23.094 -4.605 1 92.81 227 SER A O 1
ATOM 1718 N N . ASN A 1 228 ? 0.758 22.688 -5.988 1 85.69 228 ASN A N 1
ATOM 1719 C CA . ASN A 1 228 ? 1.456 23.922 -5.605 1 85.69 228 ASN A CA 1
ATOM 1720 C C . ASN A 1 228 ? 1.814 24.766 -6.82 1 85.69 228 ASN A C 1
ATOM 1722 O O . ASN A 1 228 ? 2.939 24.688 -7.32 1 85.69 228 ASN A O 1
ATOM 1726 N N . PRO A 1 229 ? 0.896 25.5 -7.422 1 69.88 229 PRO A N 1
ATOM 1727 C CA . PRO A 1 229 ? 1.17 26.25 -8.656 1 69.88 229 PRO A CA 1
ATOM 1728 C C . PRO A 1 229 ? 2.299 27.266 -8.492 1 69.88 229 PRO A C 1
ATOM 1730 O O . PRO A 1 229 ? 3.104 27.453 -9.406 1 69.88 229 PRO A O 1
ATOM 1733 N N . ASP A 1 230 ? 2.232 28.078 -7.418 1 65.5 230 ASP A N 1
ATOM 1734 C CA . ASP A 1 230 ? 3.277 29.062 -7.176 1 65.5 230 ASP A CA 1
ATOM 1735 C C . ASP A 1 230 ? 3.83 28.938 -5.758 1 65.5 230 ASP A C 1
ATOM 1737 O O . ASP A 1 230 ? 3.068 28.891 -4.789 1 65.5 230 ASP A O 1
ATOM 1741 N N . SER A 1 231 ? 5.066 28.562 -5.707 1 60.81 231 SER A N 1
ATOM 1742 C CA . SER A 1 231 ? 5.754 28.312 -4.441 1 60.81 231 SER A CA 1
ATOM 1743 C C . SER A 1 231 ? 5.391 29.359 -3.398 1 60.81 231 SER A C 1
ATOM 1745 O O . SER A 1 231 ? 5.578 29.141 -2.199 1 60.81 231 SER A O 1
ATOM 1747 N N . GLN A 1 232 ? 4.883 30.438 -3.861 1 59.41 232 GLN A N 1
ATOM 1748 C CA . GLN A 1 232 ? 4.625 31.484 -2.879 1 59.41 232 GLN A CA 1
ATOM 1749 C C . GLN A 1 232 ? 3.191 31.406 -2.357 1 59.41 232 GLN A C 1
ATOM 1751 O O . GLN A 1 232 ? 2.848 32.062 -1.367 1 59.41 232 GLN A O 1
ATOM 1756 N N . GLU A 1 233 ? 2.482 30.484 -2.953 1 65.88 233 GLU A N 1
ATOM 1757 C CA . GLU A 1 233 ? 1.084 30.391 -2.545 1 65.88 233 GLU A CA 1
ATOM 1758 C C . GLU A 1 233 ? 0.832 29.141 -1.708 1 65.88 233 GLU A C 1
ATOM 1760 O O . GLU A 1 233 ? 1.672 28.25 -1.662 1 65.88 233 GLU A O 1
ATOM 1765 N N . LYS A 1 234 ? -0.208 29.297 -0.907 1 78.25 234 LYS A N 1
ATOM 1766 C CA . LYS A 1 234 ? -0.657 28.172 -0.08 1 78.25 234 LYS A CA 1
ATOM 1767 C C . LYS A 1 234 ? -1.035 26.969 -0.939 1 78.25 234 LYS A C 1
ATOM 1769 O O . LYS A 1 234 ? -1.401 27.125 -2.105 1 78.25 234 LYS A O 1
ATOM 1774 N N . THR A 1 235 ? -0.832 25.844 -0.441 1 87 235 THR A N 1
ATOM 1775 C CA . THR A 1 235 ? -1.147 24.562 -1.064 1 87 235 THR A CA 1
ATOM 1776 C C . THR A 1 235 ? -2.629 24.484 -1.425 1 87 235 THR A C 1
ATOM 1778 O O . THR A 1 235 ? -3.484 24.922 -0.65 1 87 235 THR A O 1
ATOM 1781 N N . HIS A 1 236 ? -2.877 24.062 -2.654 1 91.44 236 HIS A N 1
ATOM 1782 C CA . HIS A 1 236 ? -4.254 23.891 -3.102 1 91.44 236 HIS A CA 1
ATOM 1783 C C . HIS A 1 236 ? -4.66 22.422 -3.061 1 91.44 236 HIS A C 1
ATOM 1785 O O . HIS A 1 236 ? -3.973 21.562 -3.625 1 91.44 236 HIS A O 1
ATOM 1791 N N . CYS A 1 237 ? -5.715 22.141 -2.367 1 95 237 CYS A N 1
ATOM 1792 C CA . CYS A 1 237 ? -6.273 20.797 -2.32 1 95 237 CYS A CA 1
ATOM 1793 C C . CYS A 1 237 ? -7.445 20.656 -3.285 1 95 237 CYS A C 1
ATOM 1795 O O . CYS A 1 237 ? -8.344 21.5 -3.299 1 95 237 CYS A O 1
ATOM 1797 N N . LEU A 1 238 ? -7.41 19.625 -4.074 1 96.94 238 LEU A N 1
ATOM 1798 C CA . LEU A 1 238 ? -8.43 19.438 -5.102 1 96.94 238 LEU A CA 1
ATOM 1799 C C . LEU A 1 238 ? -9.008 18.031 -5.039 1 96.94 238 LEU A C 1
ATOM 1801 O O . LEU A 1 238 ? -8.352 17.109 -4.555 1 96.94 238 LEU A O 1
ATOM 1805 N N . CYS A 1 239 ? -10.227 17.922 -5.516 1 98.25 239 CYS A N 1
ATOM 1806 C CA . CYS A 1 239 ? -10.852 16.609 -5.688 1 98.25 239 CYS A CA 1
ATOM 1807 C C . CYS A 1 239 ? -10.867 16.203 -7.156 1 98.25 239 CYS A C 1
ATOM 1809 O O . CYS A 1 239 ? -10.969 17.062 -8.039 1 98.25 239 CYS A O 1
ATOM 1811 N N . PRO A 1 240 ? -10.727 14.867 -7.379 1 97.81 240 PRO A N 1
ATOM 1812 C CA . PRO A 1 240 ? -10.914 14.43 -8.766 1 97.81 240 PRO A CA 1
ATOM 1813 C C . PRO A 1 240 ? -12.328 14.68 -9.281 1 97.81 240 PRO A C 1
ATOM 1815 O O . PRO A 1 240 ? -13.242 14.961 -8.492 1 97.81 240 PRO A O 1
ATOM 1818 N N . PRO A 1 241 ? -12.445 14.656 -10.633 1 96.62 241 PRO A N 1
ATOM 1819 C CA . PRO A 1 241 ? -13.797 14.789 -11.172 1 96.62 241 PRO A CA 1
ATOM 1820 C C . PRO A 1 241 ? -14.773 13.773 -10.578 1 96.62 241 PRO A C 1
ATOM 1822 O O . PRO A 1 241 ? -14.406 12.609 -10.367 1 96.62 241 PRO A O 1
ATOM 1825 N N . ASN A 1 242 ? -16.016 14.219 -10.234 1 95.69 242 ASN A N 1
ATOM 1826 C CA . ASN A 1 242 ? -17.109 13.406 -9.695 1 95.69 242 ASN A CA 1
ATOM 1827 C C . ASN A 1 242 ? -16.859 13.023 -8.234 1 95.69 242 ASN A C 1
ATOM 1829 O O . ASN A 1 242 ? -17.406 12.055 -7.734 1 95.69 242 ASN A O 1
ATOM 1833 N N . TYR A 1 243 ? -15.938 13.672 -7.656 1 96.69 243 TYR A N 1
ATOM 1834 C CA . TYR A 1 243 ? -15.711 13.609 -6.219 1 96.69 243 TYR A CA 1
ATOM 1835 C C . TYR A 1 243 ? -15.977 14.961 -5.562 1 96.69 243 TYR A C 1
ATOM 1837 O O . TYR A 1 243 ? -15.906 16 -6.223 1 96.69 243 TYR A O 1
ATOM 1845 N N . SER A 1 244 ? -16.281 14.953 -4.332 1 97.19 244 SER A N 1
ATOM 1846 C CA . SER A 1 244 ? -16.438 16.172 -3.543 1 97.19 244 SER A CA 1
ATOM 1847 C C . SER A 1 244 ? -15.758 16.047 -2.18 1 97.19 244 SER A C 1
ATOM 1849 O O . SER A 1 244 ? -15.562 14.93 -1.684 1 97.19 244 SER A O 1
ATOM 1851 N N . PHE A 1 245 ? -15.406 17.172 -1.663 1 96.81 245 PHE A N 1
ATOM 1852 C CA . PHE A 1 245 ? -14.812 17.156 -0.332 1 96.81 245 PHE A CA 1
ATOM 1853 C C . PHE A 1 245 ? -15.789 16.578 0.687 1 96.81 245 PHE A C 1
ATOM 1855 O O . PHE A 1 245 ? -16.984 16.875 0.657 1 96.81 245 PHE A O 1
ATOM 1862 N N . ILE A 1 246 ? -15.328 15.688 1.542 1 94.06 246 ILE A N 1
ATOM 1863 C CA . ILE A 1 246 ? -16.141 15.18 2.645 1 94.06 246 ILE A CA 1
ATOM 1864 C C . ILE A 1 246 ? -16.656 16.344 3.477 1 94.06 246 ILE A C 1
ATOM 1866 O O . ILE A 1 246 ? -17.828 16.359 3.871 1 94.06 246 ILE A O 1
ATOM 1870 N N . ASN A 1 247 ? -15.758 17.297 3.76 1 91.69 247 ASN A N 1
ATOM 1871 C CA . ASN A 1 247 ? -16.031 18.578 4.426 1 91.69 247 ASN A CA 1
ATOM 1872 C C . ASN A 1 247 ? -15.312 19.734 3.748 1 91.69 247 ASN A C 1
ATOM 1874 O O . ASN A 1 247 ? -14.094 19.859 3.863 1 91.69 247 ASN A O 1
ATOM 1878 N N . PRO A 1 248 ? -16.016 20.594 3.117 1 92.25 248 PRO A N 1
ATOM 1879 C CA . PRO A 1 248 ? -15.383 21.672 2.361 1 92.25 248 PRO A CA 1
ATOM 1880 C C . PRO A 1 248 ? -14.602 22.641 3.254 1 92.25 248 PRO A C 1
ATOM 1882 O O . PRO A 1 248 ? -13.711 23.344 2.775 1 92.25 248 PRO A O 1
ATOM 1885 N N . ASN A 1 249 ? -14.914 22.672 4.551 1 88.62 249 ASN A N 1
ATOM 1886 C CA . ASN A 1 249 ? -14.211 23.562 5.477 1 88.62 249 ASN A CA 1
ATOM 1887 C C . ASN A 1 249 ? -12.984 22.891 6.078 1 88.62 249 ASN A C 1
ATOM 1889 O O . ASN A 1 249 ? -12.148 23.562 6.699 1 88.62 249 ASN A O 1
ATOM 1893 N N . LEU A 1 250 ? -12.938 21.594 5.867 1 90.69 250 LEU A N 1
ATOM 1894 C CA . LEU A 1 250 ? -11.805 20.781 6.309 1 90.69 250 LEU A CA 1
ATOM 1895 C C . LEU A 1 250 ? -11.289 19.906 5.176 1 90.69 250 LEU A C 1
ATOM 1897 O O . LEU A 1 250 ? -11.383 18.672 5.25 1 90.69 250 LEU A O 1
ATOM 1901 N N . LYS A 1 251 ? -10.688 20.531 4.262 1 92.19 251 LYS A N 1
ATOM 1902 C CA . LYS A 1 251 ? -10.328 19.875 3.012 1 92.19 251 LYS A CA 1
ATOM 1903 C C . LYS A 1 251 ? -9.336 18.734 3.258 1 92.19 251 LYS A C 1
ATOM 1905 O O . LYS A 1 251 ? -9.242 17.797 2.459 1 92.19 251 LYS A O 1
ATOM 1910 N N . PHE A 1 252 ? -8.633 18.812 4.371 1 90.94 252 PHE A N 1
ATOM 1911 C CA . PHE A 1 252 ? -7.633 17.781 4.648 1 90.94 252 PHE A CA 1
ATOM 1912 C C . PHE A 1 252 ? -8.297 16.453 4.984 1 90.94 252 PHE A C 1
ATOM 1914 O O . PHE A 1 252 ? -7.633 15.414 5.043 1 90.94 252 PHE A O 1
ATOM 1921 N N . LYS A 1 253 ? -9.617 16.438 5.141 1 91.75 253 LYS A N 1
ATOM 1922 C CA . LYS A 1 253 ? -10.359 15.195 5.367 1 91.75 253 LYS A CA 1
ATOM 1923 C C . LYS A 1 253 ? -10.516 14.406 4.074 1 91.75 253 LYS A C 1
ATOM 1925 O O . LYS A 1 253 ? -10.938 13.242 4.094 1 91.75 253 LYS A O 1
ATOM 1930 N N . GLY A 1 254 ? -10.242 15.055 2.994 1 95.62 254 GLY A N 1
ATOM 1931 C CA . GLY A 1 254 ? -10.211 14.352 1.722 1 95.62 254 GLY A CA 1
ATOM 1932 C C . GLY A 1 254 ? -11.523 14.422 0.966 1 95.62 254 GLY A C 1
ATOM 1933 O O . GLY A 1 254 ? -12.352 15.289 1.232 1 95.62 254 GLY A O 1
ATOM 1934 N N . CYS A 1 255 ? -11.625 13.562 -0.017 1 97.81 255 CYS A N 1
ATOM 1935 C CA . CYS A 1 255 ? -12.75 13.57 -0.941 1 97.81 255 CYS A CA 1
ATOM 1936 C C . CYS A 1 255 ? -13.516 12.258 -0.882 1 97.81 255 CYS A C 1
ATOM 1938 O O . CYS A 1 255 ? -12.969 11.234 -0.471 1 97.81 255 CYS A O 1
ATOM 1940 N N . LYS A 1 256 ? -14.75 12.344 -1.254 1 95.94 256 LYS A N 1
ATOM 1941 C CA . LYS A 1 256 ? -15.602 11.172 -1.41 1 95.94 256 LYS A CA 1
ATOM 1942 C C . LYS A 1 256 ? -16.188 11.094 -2.82 1 95.94 256 LYS A C 1
ATOM 1944 O O . LYS A 1 256 ? -16.453 12.125 -3.443 1 95.94 256 LYS A O 1
ATOM 1949 N N . PRO A 1 257 ? -16.359 9.852 -3.322 1 94.12 257 PRO A N 1
ATOM 1950 C CA . PRO A 1 257 ? -17.016 9.734 -4.629 1 94.12 257 PRO A CA 1
ATOM 1951 C C . PRO A 1 257 ? -18.484 10.156 -4.59 1 94.12 257 PRO A C 1
ATOM 1953 O O . PRO A 1 257 ? -19.172 9.906 -3.6 1 94.12 257 PRO A O 1
ATOM 1956 N N . ASN A 1 258 ? -18.922 10.789 -5.652 1 93.19 258 ASN A N 1
ATOM 1957 C CA . ASN A 1 258 ? -20.312 11.18 -5.777 1 93.19 258 ASN A CA 1
ATOM 1958 C C . ASN A 1 258 ? -21.141 10.109 -6.48 1 93.19 258 ASN A C 1
ATOM 1960 O O . ASN A 1 258 ? -22.172 10.406 -7.086 1 93.19 258 ASN A O 1
ATOM 1964 N N . PHE A 1 259 ? -20.625 8.945 -6.527 1 89.5 259 PHE A N 1
ATOM 1965 C CA . PHE A 1 259 ? -21.25 7.816 -7.199 1 89.5 259 PHE A CA 1
ATOM 1966 C C . PHE A 1 259 ? -21.031 6.527 -6.418 1 89.5 259 PHE A C 1
ATOM 1968 O O . PHE A 1 259 ? -20.188 6.477 -5.52 1 89.5 259 PHE A O 1
ATOM 1975 N N . THR A 1 260 ? -21.797 5.543 -6.77 1 84.81 260 THR A N 1
ATOM 1976 C CA . THR A 1 260 ? -21.594 4.223 -6.176 1 84.81 260 THR A CA 1
ATOM 1977 C C . THR A 1 260 ? -20.562 3.43 -6.965 1 84.81 260 THR A C 1
ATOM 1979 O O . THR A 1 260 ? -20.625 3.354 -8.195 1 84.81 260 THR A O 1
ATOM 1982 N N . PRO A 1 261 ? -19.641 2.902 -6.195 1 85.69 261 PRO A N 1
ATOM 1983 C CA . PRO A 1 261 ? -18.625 2.107 -6.883 1 85.69 261 PRO A CA 1
ATOM 1984 C C . PRO A 1 261 ? -19.203 0.917 -7.637 1 85.69 261 PRO A C 1
ATOM 1986 O O . PRO A 1 261 ? -20.297 0.453 -7.309 1 85.69 261 PRO A O 1
ATOM 1989 N N . GLN A 1 262 ? -18.438 0.458 -8.594 1 85.31 262 GLN A N 1
ATOM 1990 C CA . GLN A 1 262 ? -18.859 -0.627 -9.469 1 85.31 262 GLN A CA 1
ATOM 1991 C C . GLN A 1 262 ? -19.062 -1.919 -8.688 1 85.31 262 GLN A C 1
ATOM 1993 O O . GLN A 1 262 ? -18.188 -2.352 -7.941 1 85.31 262 GLN A O 1
ATOM 1998 N N . PRO A 1 263 ? -20.25 -2.49 -8.812 1 84.75 263 PRO A N 1
ATOM 1999 C CA . PRO A 1 263 ? -20.438 -3.816 -8.219 1 84.75 263 PRO A CA 1
ATOM 2000 C C . PRO A 1 263 ? -19.719 -4.918 -8.992 1 84.75 263 PRO A C 1
ATOM 2002 O O . PRO A 1 263 ? -19.484 -4.773 -10.195 1 84.75 263 PRO A O 1
ATOM 2005 N N . CYS A 1 264 ? -19.344 -6.004 -8.289 1 86.88 264 CYS A N 1
ATOM 2006 C CA . CYS A 1 264 ? -18.656 -7.113 -8.945 1 86.88 264 CYS A CA 1
ATOM 2007 C C . CYS A 1 264 ? -19.672 -8.062 -9.594 1 86.88 264 CYS A C 1
ATOM 2009 O O . CYS A 1 264 ? -19.656 -9.258 -9.312 1 86.88 264 CYS A O 1
ATOM 2011 N N . GLU A 1 265 ? -20.625 -7.535 -10.156 1 80.38 265 GLU A N 1
ATOM 2012 C CA . GLU A 1 265 ? -21.625 -8.32 -10.875 1 80.38 265 GLU A CA 1
ATOM 2013 C C . GLU A 1 265 ? -21.391 -8.242 -12.383 1 80.38 265 GLU A C 1
ATOM 2015 O O . GLU A 1 265 ? -20.859 -7.254 -12.891 1 80.38 265 GLU A O 1
ATOM 2020 N N . PRO A 1 266 ? -21.828 -9.336 -12.977 1 71.12 266 PRO A N 1
ATOM 2021 C CA . PRO A 1 266 ? -21.641 -9.344 -14.43 1 71.12 266 PRO A CA 1
ATOM 2022 C C . PRO A 1 266 ? -22.406 -8.211 -15.125 1 71.12 266 PRO A C 1
ATOM 2024 O O . PRO A 1 266 ? -23.484 -7.828 -14.68 1 71.12 266 PRO A O 1
ATOM 2027 N N . ASN A 1 267 ? -22 -7.57 -16.219 1 65.06 267 ASN A N 1
ATOM 2028 C CA . ASN A 1 267 ? -22.656 -6.676 -17.156 1 65.06 267 ASN A CA 1
ATOM 2029 C C . ASN A 1 267 ? -22.766 -5.258 -16.609 1 65.06 267 ASN A C 1
ATOM 2031 O O . ASN A 1 267 ? -23.531 -4.445 -17.109 1 65.06 267 ASN A O 1
ATOM 2035 N N . ASN A 1 268 ? -22.141 -4.879 -15.594 1 65.94 268 ASN A N 1
ATOM 2036 C CA . ASN A 1 268 ? -22.328 -3.557 -15 1 65.94 268 ASN A CA 1
ATOM 2037 C C . ASN A 1 268 ? -21.297 -2.561 -15.523 1 65.94 268 ASN A C 1
ATOM 2039 O O . ASN A 1 268 ? -21.172 -1.454 -15 1 65.94 268 ASN A O 1
ATOM 2043 N N . LYS A 1 269 ? -20.75 -2.738 -16.766 1 80.06 269 LYS A N 1
ATOM 2044 C CA . LYS A 1 269 ? -19.609 -1.934 -17.188 1 80.06 269 LYS A CA 1
ATOM 2045 C C . LYS A 1 269 ? -20.062 -0.713 -17.984 1 80.06 269 LYS A C 1
ATOM 2047 O O . LYS A 1 269 ? -19.344 0.287 -18.062 1 80.06 269 LYS A O 1
ATOM 2052 N N . THR A 1 270 ? -21.219 -0.833 -18.453 1 80.81 270 THR A N 1
ATOM 2053 C CA . THR A 1 270 ? -21.641 0.18 -19.422 1 80.81 270 THR A CA 1
ATOM 2054 C C . THR A 1 270 ? -21.922 1.505 -18.719 1 80.81 270 THR A C 1
ATOM 2056 O O . THR A 1 270 ? -21.953 2.559 -19.359 1 80.81 270 THR A O 1
ATOM 2059 N N . GLN A 1 271 ? -22.094 1.547 -17.5 1 86.56 271 GLN A N 1
ATOM 2060 C CA . GLN A 1 271 ? -22.453 2.764 -16.766 1 86.56 271 GLN A CA 1
ATOM 2061 C C . GLN A 1 271 ? -21.203 3.48 -16.25 1 86.56 271 GLN A C 1
ATOM 2063 O O . GLN A 1 271 ? -21.297 4.582 -15.711 1 86.56 271 GLN A O 1
ATOM 2068 N N . PHE A 1 272 ? -20.125 2.881 -16.516 1 92.44 272 PHE A N 1
ATOM 2069 C CA . PHE A 1 272 ? -18.922 3.445 -15.938 1 92.44 272 PHE A CA 1
ATOM 2070 C C . PHE A 1 272 ? -18.016 4.035 -17.016 1 92.44 272 PHE A C 1
ATOM 2072 O O . PHE A 1 272 ? -17.875 3.451 -18.094 1 92.44 272 PHE A O 1
ATOM 2079 N N . HIS A 1 273 ? -17.547 5.199 -16.734 1 93.94 273 HIS A N 1
ATOM 2080 C CA . HIS A 1 273 ? -16.688 5.992 -17.609 1 93.94 273 HIS A CA 1
ATOM 2081 C C . HIS A 1 273 ? -15.445 6.465 -16.875 1 93.94 273 HIS A C 1
ATOM 2083 O O . HIS A 1 273 ? -15.273 6.18 -15.688 1 93.94 273 HIS A O 1
ATOM 2089 N N . PHE A 1 274 ? -14.531 7.109 -17.688 1 96.62 274 PHE A N 1
ATOM 2090 C CA . PHE A 1 274 ? -13.281 7.543 -17.078 1 96.62 274 PHE A CA 1
ATOM 2091 C C . PHE A 1 274 ? -13.031 9.016 -17.344 1 96.62 274 PHE A C 1
ATOM 2093 O O . PHE A 1 274 ? -13.273 9.5 -18.453 1 96.62 274 PHE A O 1
ATOM 2100 N N . ALA A 1 275 ? -12.703 9.742 -16.344 1 97.38 275 ALA A N 1
ATOM 2101 C CA . ALA A 1 275 ? -12.133 11.078 -16.484 1 97.38 275 ALA A CA 1
ATOM 2102 C C . ALA A 1 275 ? -10.602 11.016 -16.484 1 97.38 275 ALA A C 1
ATOM 2104 O O . ALA A 1 275 ? -10.008 10.305 -15.672 1 97.38 275 ALA A O 1
ATOM 2105 N N . THR A 1 276 ? -10.008 11.773 -17.359 1 97.69 276 THR A N 1
ATOM 2106 C CA . THR A 1 276 ? -8.555 11.773 -17.469 1 97.69 276 THR A CA 1
ATOM 2107 C C . THR A 1 276 ? -7.965 13.016 -16.797 1 97.69 276 THR A C 1
ATOM 2109 O O . THR A 1 276 ? -8.422 14.133 -17.047 1 97.69 276 THR A O 1
ATOM 2112 N N . LEU A 1 277 ? -6.992 12.82 -15.914 1 97.75 277 LEU A N 1
ATOM 2113 C CA . LEU A 1 277 ? -6.223 13.898 -15.305 1 97.75 277 LEU A CA 1
ATOM 2114 C C . LEU A 1 277 ? -4.754 13.797 -15.695 1 97.75 277 LEU A C 1
ATOM 2116 O O . LEU A 1 277 ? -4.109 12.773 -15.453 1 97.75 277 LEU A O 1
ATOM 2120 N N . ASN A 1 278 ? -4.285 14.852 -16.219 1 96.62 278 ASN A N 1
ATOM 2121 C CA . ASN A 1 278 ? -2.871 14.891 -16.578 1 96.62 278 ASN A CA 1
ATOM 2122 C C . ASN A 1 278 ? -2.014 15.398 -15.43 1 96.62 278 ASN A C 1
ATOM 2124 O O . ASN A 1 278 ? -2.453 16.25 -14.656 1 96.62 278 ASN A O 1
ATOM 2128 N N . ASN A 1 279 ? -0.833 14.859 -15.258 1 96.38 279 ASN A N 1
ATOM 2129 C CA . ASN A 1 279 ? 0.167 15.281 -14.289 1 96.38 279 ASN A CA 1
ATOM 2130 C C . ASN A 1 279 ? -0.331 15.102 -12.859 1 96.38 279 ASN A C 1
ATOM 2132 O O . ASN A 1 279 ? -0.133 15.977 -12.016 1 96.38 279 ASN A O 1
ATOM 2136 N N . VAL A 1 280 ? -1.073 14.102 -12.664 1 97.44 280 VAL A N 1
ATOM 2137 C CA . VAL A 1 280 ? -1.577 13.75 -11.344 1 97.44 280 VAL A CA 1
ATOM 2138 C C . VAL A 1 280 ? -1.182 12.312 -11 1 97.44 280 VAL A C 1
ATOM 2140 O O . VAL A 1 280 ? -1.192 11.438 -11.867 1 97.44 280 VAL A O 1
ATOM 2143 N N . ASP A 1 281 ? -0.854 12.062 -9.797 1 97.81 281 ASP A N 1
ATOM 2144 C CA . ASP A 1 281 ? -0.468 10.734 -9.336 1 97.81 281 ASP A CA 1
ATOM 2145 C C . ASP A 1 281 ? -0.834 10.531 -7.871 1 97.81 281 ASP A C 1
ATOM 2147 O O . ASP A 1 281 ? -0.983 11.5 -7.121 1 97.81 281 ASP A O 1
ATOM 2151 N N . TRP A 1 282 ? -1.115 9.383 -7.508 1 98.06 282 TRP A N 1
ATOM 2152 C CA . TRP A 1 282 ? -1.211 8.922 -6.129 1 98.06 282 TRP A CA 1
ATOM 2153 C C . TRP A 1 282 ? -0.185 7.828 -5.852 1 98.06 282 TRP A C 1
ATOM 2155 O O . TRP A 1 282 ? -0.491 6.637 -5.961 1 98.06 282 TRP A O 1
ATOM 2165 N N . PRO A 1 283 ? 0.937 8.172 -5.371 1 96.5 283 PRO A N 1
ATOM 2166 C CA . PRO A 1 283 ? 2.023 7.207 -5.203 1 96.5 283 PRO A CA 1
ATOM 2167 C C . PRO A 1 283 ? 1.729 6.172 -4.117 1 96.5 283 PRO A C 1
ATOM 2169 O O . PRO A 1 283 ? 0.922 6.422 -3.221 1 96.5 283 PRO A O 1
ATOM 2172 N N . LEU A 1 284 ? 2.338 4.988 -4.27 1 94.06 284 LEU A N 1
ATOM 2173 C CA . LEU A 1 284 ? 2.287 3.873 -3.33 1 94.06 284 LEU A CA 1
ATOM 2174 C C . LEU A 1 284 ? 0.918 3.201 -3.355 1 94.06 284 LEU A C 1
ATOM 2176 O O . LEU A 1 284 ? 0.027 3.627 -4.094 1 94.06 284 LEU A O 1
ATOM 2180 N N . SER A 1 285 ? 0.759 2.131 -2.693 1 93.62 285 SER A N 1
ATOM 2181 C CA . SER A 1 285 ? -0.484 1.396 -2.479 1 93.62 285 SER A CA 1
ATOM 2182 C C . SER A 1 285 ? -1.105 0.961 -3.801 1 93.62 285 SER A C 1
ATOM 2184 O O . SER A 1 285 ? -2.287 1.209 -4.051 1 93.62 285 SER A O 1
ATOM 2186 N N . ASP A 1 286 ? -0.323 0.455 -4.66 1 95.19 286 ASP A N 1
ATOM 2187 C CA . ASP A 1 286 ? -0.794 -0.13 -5.91 1 95.19 286 ASP A CA 1
ATOM 2188 C C . ASP A 1 286 ? -1.344 -1.537 -5.684 1 95.19 286 ASP A C 1
ATOM 2190 O O . ASP A 1 286 ? -0.773 -2.318 -4.922 1 95.19 286 ASP A O 1
ATOM 2194 N N . ALA A 1 287 ? -2.391 -1.766 -6.348 1 95.25 287 ALA A N 1
ATOM 2195 C CA . ALA A 1 287 ? -2.955 -3.111 -6.285 1 95.25 287 ALA A CA 1
ATOM 2196 C C . ALA A 1 287 ? -2.262 -4.043 -7.277 1 95.25 287 ALA A C 1
ATOM 2198 O O . ALA A 1 287 ? -1.894 -5.168 -6.926 1 95.25 287 ALA A O 1
ATOM 2199 N N . GLU A 1 288 ? -2.113 -3.572 -8.453 1 92.81 288 GLU A N 1
ATOM 2200 C CA . GLU A 1 288 ? -1.486 -4.332 -9.539 1 92.81 288 GLU A CA 1
ATOM 2201 C C . GLU A 1 288 ? -0.669 -3.42 -10.445 1 92.81 288 GLU A C 1
ATOM 2203 O O . GLU A 1 288 ? -0.874 -2.205 -10.461 1 92.81 288 GLU A O 1
ATOM 2208 N N . GLN A 1 289 ? 0.224 -4.055 -11.148 1 91.19 289 GLN A N 1
ATOM 2209 C CA . GLN A 1 289 ? 1.056 -3.361 -12.125 1 91.19 289 GLN A CA 1
ATOM 2210 C C . GLN A 1 289 ? 1.179 -4.172 -13.414 1 91.19 289 GLN A C 1
ATOM 2212 O O . GLN A 1 289 ? 1.331 -5.395 -13.375 1 91.19 289 GLN A O 1
ATOM 2217 N N . TYR A 1 290 ? 1.092 -3.445 -14.531 1 88.06 290 TYR A N 1
ATOM 2218 C CA . TYR A 1 290 ? 1.218 -4.082 -15.836 1 88.06 290 TYR A CA 1
ATOM 2219 C C . TYR A 1 290 ? 2.203 -3.326 -16.719 1 88.06 290 TYR A C 1
ATOM 2221 O O . TYR A 1 290 ? 2.174 -2.096 -16.781 1 88.06 290 TYR A O 1
ATOM 2229 N N . SER A 1 291 ? 3.027 -4.098 -17.359 1 87.38 291 SER A N 1
ATOM 2230 C CA . SER A 1 291 ? 3.957 -3.533 -18.328 1 87.38 291 SER A CA 1
ATOM 2231 C C . SER A 1 291 ? 4.461 -4.602 -19.297 1 87.38 291 SER A C 1
ATOM 2233 O O . SER A 1 291 ? 4.77 -5.719 -18.891 1 87.38 291 SER A O 1
ATOM 2235 N N . PRO A 1 292 ? 4.512 -4.371 -20.609 1 87.75 292 PRO A N 1
ATOM 2236 C CA . PRO A 1 292 ? 4.066 -3.148 -21.281 1 87.75 292 PRO A CA 1
ATOM 2237 C C . PRO A 1 292 ? 2.551 -3.088 -21.453 1 87.75 292 PRO A C 1
ATOM 2239 O O . PRO A 1 292 ? 1.891 -4.129 -21.516 1 87.75 292 PRO A O 1
ATOM 2242 N N . MET A 1 293 ? 2.062 -1.849 -21.484 1 89.38 293 MET A N 1
ATOM 2243 C CA . MET A 1 293 ? 0.63 -1.645 -21.688 1 89.38 293 MET A CA 1
ATOM 2244 C C . MET A 1 293 ? 0.359 -0.301 -22.344 1 89.38 293 MET A C 1
ATOM 2246 O O . MET A 1 293 ? 1.053 0.682 -22.078 1 89.38 293 MET A O 1
ATOM 2250 N N . THR A 1 294 ? -0.615 -0.3 -23.188 1 91.75 294 THR A N 1
ATOM 2251 C CA . THR A 1 294 ? -1.049 0.967 -23.766 1 91.75 294 THR A CA 1
ATOM 2252 C C . THR A 1 294 ? -2.041 1.67 -22.859 1 91.75 294 THR A C 1
ATOM 2254 O O . THR A 1 294 ? -2.553 1.068 -21.906 1 91.75 294 THR A O 1
ATOM 2257 N N . GLU A 1 295 ? -2.326 2.906 -23.25 1 93.88 295 GLU A N 1
ATOM 2258 C CA . GLU A 1 295 ? -3.301 3.678 -22.484 1 93.88 295 GLU A CA 1
ATOM 2259 C C . GLU A 1 295 ? -4.676 3.02 -22.516 1 93.88 295 GLU A C 1
ATOM 2261 O O . GLU A 1 295 ? -5.34 2.893 -21.484 1 93.88 295 GLU A O 1
ATOM 2266 N N . LEU A 1 296 ? -5.066 2.643 -23.656 1 94.12 296 LEU A N 1
ATOM 2267 C CA . LEU A 1 296 ? -6.383 2.039 -23.828 1 94.12 296 LEU A CA 1
ATOM 2268 C C . LEU A 1 296 ? -6.484 0.725 -23.062 1 94.12 296 LEU A C 1
ATOM 2270 O O . LEU A 1 296 ? -7.508 0.442 -22.438 1 94.12 296 LEU A O 1
ATOM 2274 N N . GLN A 1 297 ? -5.465 -0.028 -23.109 1 92.25 297 GLN A N 1
ATOM 2275 C CA . GLN A 1 297 ? -5.441 -1.281 -22.375 1 92.25 297 GLN A CA 1
ATOM 2276 C C . GLN A 1 297 ? -5.539 -1.029 -20.875 1 92.25 297 GLN A C 1
ATOM 2278 O O . GLN A 1 297 ? -6.199 -1.781 -20.156 1 92.25 297 GLN A O 1
ATOM 2283 N N . CYS A 1 298 ? -4.844 -0.042 -20.422 1 94.88 298 CYS A N 1
ATOM 2284 C CA . CYS A 1 298 ? -4.875 0.322 -19.016 1 94.88 298 CYS A CA 1
ATOM 2285 C C . CYS A 1 298 ? -6.293 0.667 -18.578 1 94.88 298 CYS A C 1
ATOM 2287 O O . CYS A 1 298 ? -6.777 0.15 -17.562 1 94.88 298 CYS A O 1
ATOM 2289 N N . ILE A 1 299 ? -6.984 1.456 -19.375 1 96.38 299 ILE A N 1
ATOM 2290 C CA . ILE A 1 299 ? -8.359 1.863 -19.094 1 96.38 299 ILE A CA 1
ATOM 2291 C C . ILE A 1 299 ? -9.266 0.637 -19.062 1 96.38 299 ILE A C 1
ATOM 2293 O O . ILE A 1 299 ? -10.078 0.476 -18.156 1 96.38 299 ILE A O 1
ATOM 2297 N N . ASN A 1 300 ? -9.078 -0.225 -19.969 1 93.19 300 ASN A N 1
ATOM 2298 C CA . ASN A 1 300 ? -9.906 -1.421 -20.062 1 93.19 300 ASN A CA 1
ATOM 2299 C C . ASN A 1 300 ? -9.664 -2.367 -18.891 1 93.19 300 ASN A C 1
ATOM 2301 O O . ASN A 1 300 ? -10.602 -2.996 -18.391 1 93.19 300 ASN A O 1
ATOM 2305 N N . GLU A 1 301 ? -8.398 -2.475 -18.516 1 92.12 301 GLU A N 1
ATOM 2306 C CA . GLU A 1 301 ? -8.078 -3.312 -17.359 1 92.12 301 GLU A CA 1
ATOM 2307 C C . GLU A 1 301 ? -8.789 -2.818 -16.094 1 92.12 301 GLU A C 1
ATOM 2309 O O . GLU A 1 301 ? -9.281 -3.619 -15.305 1 92.12 301 GLU A O 1
ATOM 2314 N N . CYS A 1 302 ? -8.805 -1.54 -15.977 1 95.19 302 CYS A N 1
ATOM 2315 C CA . CYS A 1 302 ? -9.477 -0.966 -14.82 1 95.19 302 CYS A CA 1
ATOM 2316 C C . CYS A 1 302 ? -10.992 -1.106 -14.945 1 95.19 302 CYS A C 1
ATOM 2318 O O . CYS A 1 302 ? -11.68 -1.381 -13.961 1 95.19 302 CYS A O 1
ATOM 2320 N N . LEU A 1 303 ? -11.5 -0.917 -16.125 1 94.12 303 LEU A N 1
ATOM 2321 C CA . LEU A 1 303 ? -12.938 -1.039 -16.359 1 94.12 303 LEU A CA 1
ATOM 2322 C C . LEU A 1 303 ? -13.422 -2.447 -16.031 1 94.12 303 LEU A C 1
ATOM 2324 O O . LEU A 1 303 ? -14.516 -2.617 -15.477 1 94.12 303 LEU A O 1
ATOM 2328 N N . ASN A 1 304 ? -12.609 -3.449 -16.281 1 90.12 304 ASN A N 1
ATOM 2329 C CA . ASN A 1 304 ? -12.984 -4.848 -16.094 1 90.12 304 ASN A CA 1
ATOM 2330 C C . ASN A 1 304 ? -12.766 -5.305 -14.656 1 90.12 304 ASN A C 1
ATOM 2332 O O . ASN A 1 304 ? -13.094 -6.441 -14.305 1 90.12 304 ASN A O 1
ATOM 2336 N N . ASP A 1 305 ? -12.211 -4.508 -13.875 1 91.81 305 ASP A N 1
ATOM 2337 C CA . ASP A 1 305 ? -11.945 -4.793 -12.469 1 91.81 305 ASP A CA 1
ATOM 2338 C C . ASP A 1 305 ? -12.883 -4.004 -11.562 1 91.81 305 ASP A C 1
ATOM 2340 O O . ASP A 1 305 ? -12.758 -2.783 -11.438 1 91.81 305 ASP A O 1
ATOM 2344 N N . CYS A 1 306 ? -13.727 -4.645 -10.891 1 92.31 306 CYS A N 1
ATOM 2345 C CA . CYS A 1 306 ? -14.758 -3.994 -10.094 1 92.31 306 CYS A CA 1
ATOM 2346 C C . CYS A 1 306 ? -14.148 -3.312 -8.875 1 92.31 306 CYS A C 1
ATOM 2348 O O . CYS A 1 306 ? -14.812 -2.502 -8.219 1 92.31 306 CYS A O 1
ATOM 2350 N N . PHE A 1 307 ? -12.875 -3.586 -8.539 1 94.31 307 PHE A N 1
ATOM 2351 C CA . PHE A 1 307 ? -12.234 -2.957 -7.391 1 94.31 307 PHE A CA 1
ATOM 2352 C C . PHE A 1 307 ? -11.43 -1.736 -7.816 1 94.31 307 PHE A C 1
ATOM 2354 O O . PHE A 1 307 ? -10.945 -0.98 -6.973 1 94.31 307 PHE A O 1
ATOM 2361 N N . CYS A 1 308 ? -11.312 -1.604 -9.125 1 95.62 308 CYS A N 1
ATOM 2362 C CA . CYS A 1 308 ? -10.469 -0.519 -9.625 1 95.62 308 CYS A CA 1
ATOM 2363 C C . CYS A 1 308 ? -11.266 0.774 -9.742 1 95.62 308 CYS A C 1
ATOM 2365 O O . CYS A 1 308 ? -12.25 0.833 -10.477 1 95.62 308 CYS A O 1
ATOM 2367 N N . LEU A 1 309 ? -10.812 1.813 -9.07 1 96.75 309 LEU A N 1
ATOM 2368 C CA . LEU A 1 309 ? -11.43 3.131 -9.172 1 96.75 309 LEU A CA 1
ATOM 2369 C C . LEU A 1 309 ? -10.516 4.105 -9.898 1 96.75 309 LEU A C 1
ATOM 2371 O O . LEU A 1 309 ? -10.992 5.066 -10.516 1 96.75 309 LEU A O 1
ATOM 2375 N N . VAL A 1 310 ? -9.281 3.883 -9.766 1 98.38 310 VAL A N 1
ATOM 2376 C CA . VAL A 1 310 ? -8.305 4.758 -10.406 1 98.38 310 VAL A CA 1
ATOM 2377 C C . VAL A 1 310 ? -7.148 3.924 -10.961 1 98.38 310 VAL A C 1
ATOM 2379 O O . VAL A 1 310 ? -6.664 3.004 -10.305 1 98.38 310 VAL A O 1
ATOM 2382 N N . ALA A 1 311 ? -6.734 4.18 -12.164 1 98.31 311 ALA A N 1
ATOM 2383 C CA . ALA A 1 311 ? -5.531 3.627 -12.781 1 98.31 311 ALA A CA 1
ATOM 2384 C C . ALA A 1 311 ? -4.547 4.73 -13.148 1 98.31 311 ALA A C 1
ATOM 2386 O O . ALA A 1 311 ? -4.949 5.793 -13.633 1 98.31 311 ALA A O 1
ATOM 2387 N N . ILE A 1 312 ? -3.326 4.531 -12.852 1 98.44 312 ILE A N 1
ATOM 2388 C CA . ILE A 1 312 ? -2.262 5.469 -13.195 1 98.44 312 ILE A CA 1
ATOM 2389 C C . ILE A 1 312 ? -1.452 4.922 -14.375 1 98.44 312 ILE A C 1
ATOM 2391 O O . ILE A 1 312 ? -1.132 3.732 -14.414 1 98.44 312 ILE A O 1
ATOM 2395 N N . TYR A 1 313 ? -1.143 5.801 -15.32 1 97.44 313 TYR A N 1
ATOM 2396 C CA . TYR A 1 313 ? -0.445 5.387 -16.531 1 97.44 313 TYR A CA 1
ATOM 2397 C C . TYR A 1 313 ? 0.811 6.223 -16.75 1 97.44 313 TYR A C 1
ATOM 2399 O O . TYR A 1 313 ? 0.788 7.441 -16.578 1 97.44 313 TYR A O 1
ATOM 2407 N N . ALA A 1 314 ? 1.909 5.543 -16.984 1 96.25 314 ALA A N 1
ATOM 2408 C CA . ALA A 1 314 ? 3.146 6.188 -17.406 1 96.25 314 ALA A CA 1
ATOM 2409 C C . ALA A 1 314 ? 3.463 5.848 -18.859 1 96.25 314 ALA A C 1
ATOM 2411 O O . ALA A 1 314 ? 3.58 4.672 -19.219 1 96.25 314 ALA A O 1
ATOM 2412 N N . ASP A 1 315 ? 3.645 6.898 -19.578 1 89.25 315 ASP A N 1
ATOM 2413 C CA . ASP A 1 315 ? 3.938 6.715 -21 1 89.25 315 ASP A CA 1
ATOM 2414 C C . ASP A 1 315 ? 5.441 6.633 -21.25 1 89.25 315 ASP A C 1
ATOM 2416 O O . ASP A 1 315 ? 6.133 7.656 -21.219 1 89.25 315 ASP A O 1
ATOM 2420 N N . ASP A 1 316 ? 6.051 5.473 -21.219 1 81.69 316 ASP A N 1
ATOM 2421 C CA . ASP A 1 316 ? 7.465 5.305 -21.531 1 81.69 316 ASP A CA 1
ATOM 2422 C C . ASP A 1 316 ? 7.656 4.742 -22.938 1 81.69 316 ASP A C 1
ATOM 2424 O O . ASP A 1 316 ? 8.102 3.604 -23.094 1 81.69 316 ASP A O 1
ATOM 2428 N N . TYR A 1 317 ? 7.57 5.414 -23.906 1 75.12 317 TYR A N 1
ATOM 2429 C CA . TYR A 1 317 ? 7.727 5.082 -25.312 1 75.12 317 TYR A CA 1
ATOM 2430 C C . TYR A 1 317 ? 7.785 3.57 -25.516 1 75.12 317 TYR A C 1
ATOM 2432 O O . TYR A 1 317 ? 8.836 2.953 -25.312 1 75.12 317 TYR A O 1
ATOM 2440 N N . ASN A 1 318 ? 6.785 2.889 -25.875 1 73.19 318 ASN A N 1
ATOM 2441 C CA . ASN A 1 318 ? 6.629 1.487 -26.25 1 73.19 318 ASN A CA 1
ATOM 2442 C C . ASN A 1 318 ? 6.617 0.579 -25.016 1 73.19 318 ASN A C 1
ATOM 2444 O O . ASN A 1 318 ? 6.602 -0.647 -25.156 1 73.19 318 ASN A O 1
ATOM 2448 N N . ASN A 1 319 ? 6.793 1.145 -23.812 1 86.06 319 ASN A N 1
ATOM 2449 C CA . ASN A 1 319 ? 6.797 0.347 -22.594 1 86.06 319 ASN A CA 1
ATOM 2450 C C . ASN A 1 319 ? 5.926 0.976 -21.516 1 86.06 319 ASN A C 1
ATOM 2452 O O . ASN A 1 319 ? 6.332 1.064 -20.344 1 86.06 319 ASN A O 1
ATOM 2456 N N . GLY A 1 320 ? 4.801 1.368 -21.953 1 92.5 320 GLY A N 1
ATOM 2457 C CA . GLY A 1 320 ? 3.912 1.997 -20.984 1 92.5 320 GLY A CA 1
ATOM 2458 C C . GLY A 1 320 ? 3.602 1.11 -19.797 1 92.5 320 GLY A C 1
ATOM 2459 O O . GLY A 1 320 ? 3.568 -0.116 -19.922 1 92.5 320 GLY A O 1
ATOM 2460 N N . THR A 1 321 ? 3.48 1.688 -18.641 1 93.12 321 THR A N 1
ATOM 2461 C CA . THR A 1 321 ? 3.18 0.969 -17.406 1 93.12 321 THR A CA 1
ATOM 2462 C C . THR A 1 321 ? 1.849 1.432 -16.828 1 93.12 321 THR A C 1
ATOM 2464 O O . THR A 1 321 ? 1.547 2.627 -16.828 1 93.12 321 THR A O 1
ATOM 2467 N N . CYS A 1 322 ? 1.084 0.471 -16.391 1 94.88 322 CYS A N 1
ATOM 2468 C CA . CYS A 1 322 ? -0.217 0.73 -15.789 1 94.88 322 CYS A CA 1
ATOM 2469 C C . CYS A 1 322 ? -0.269 0.204 -14.359 1 94.88 322 CYS A C 1
ATOM 2471 O O . CYS A 1 322 ? 0.095 -0.945 -14.102 1 94.88 322 CYS A O 1
ATOM 2473 N N . TRP A 1 323 ? -0.689 1.067 -13.461 1 96 323 TRP A N 1
ATOM 2474 C CA . TRP A 1 323 ? -0.908 0.661 -12.07 1 96 323 TRP A CA 1
ATOM 2475 C C . TRP A 1 323 ? -2.375 0.815 -11.688 1 96 323 TRP A C 1
ATOM 2477 O O . TRP A 1 323 ? -2.969 1.876 -11.891 1 96 323 TRP A O 1
ATOM 2487 N N . LYS A 1 324 ? -2.969 -0.174 -11.188 1 96.44 324 LYS A N 1
ATOM 2488 C CA . LYS A 1 324 ? -4.258 -0.045 -10.516 1 96.44 324 LYS A CA 1
ATOM 2489 C C . LYS A 1 324 ? -4.07 0.299 -9.039 1 96.44 324 LYS A C 1
ATOM 2491 O O . LYS A 1 324 ? -3.273 -0.333 -8.344 1 96.44 324 LYS A O 1
ATOM 2496 N N . LYS A 1 325 ? -4.785 1.294 -8.602 1 97.94 325 LYS A N 1
ATOM 2497 C CA . LYS A 1 325 ? -4.559 1.811 -7.258 1 97.94 325 LYS A CA 1
ATOM 2498 C C . LYS A 1 325 ? -5.531 1.188 -6.262 1 97.94 325 LYS A C 1
ATOM 2500 O O . LYS A 1 325 ? -6.668 0.866 -6.613 1 97.94 325 LYS A O 1
ATOM 2505 N N . LYS A 1 326 ? -5.098 1.062 -5.039 1 97.75 326 LYS A N 1
ATOM 2506 C CA . LYS A 1 326 ? -5.984 0.717 -3.934 1 97.75 326 LYS A CA 1
ATOM 2507 C C . LYS A 1 326 ? -6.703 1.953 -3.4 1 97.75 326 LYS A C 1
ATOM 2509 O O . LYS A 1 326 ? -6.277 3.082 -3.65 1 97.75 326 LYS A O 1
ATOM 2514 N N . PHE A 1 327 ? -7.797 1.698 -2.768 1 97.19 327 PHE A N 1
ATOM 2515 C CA . PHE A 1 327 ? -8.641 2.764 -2.234 1 97.19 327 PHE A CA 1
ATOM 2516 C C . PHE A 1 327 ? -8.68 2.711 -0.711 1 97.19 327 PHE A C 1
ATOM 2518 O O . PHE A 1 327 ? -8.742 1.628 -0.125 1 97.19 327 PHE A O 1
ATOM 2525 N N . PRO A 1 328 ? -8.641 3.846 0.038 1 97.56 328 PRO A N 1
ATOM 2526 C CA . PRO A 1 328 ? -8.609 5.211 -0.489 1 97.56 328 PRO A CA 1
ATOM 2527 C C . PRO A 1 328 ? -7.238 5.609 -1.027 1 97.56 328 PRO A C 1
ATOM 2529 O O . PRO A 1 328 ? -6.23 4.992 -0.671 1 97.56 328 PRO A O 1
ATOM 2532 N N . LEU A 1 329 ? -7.238 6.594 -1.914 1 98.25 329 LEU A N 1
ATOM 2533 C CA . LEU A 1 329 ? -6.02 7.09 -2.543 1 98.25 329 LEU A CA 1
ATOM 2534 C C . LEU A 1 329 ? -5.242 7.988 -1.59 1 98.25 329 LEU A C 1
ATOM 2536 O O . LEU A 1 329 ? -5.832 8.805 -0.877 1 98.25 329 LEU A O 1
ATOM 2540 N N . SER A 1 330 ? -3.93 7.816 -1.572 1 97.12 330 SER A N 1
ATOM 2541 C CA . SER A 1 330 ? -3.094 8.617 -0.687 1 97.12 330 SER A CA 1
ATOM 2542 C C . SER A 1 330 ? -2.029 9.383 -1.472 1 97.12 330 SER A C 1
ATOM 2544 O O . SER A 1 330 ? -1.694 9.008 -2.598 1 97.12 330 SER A O 1
ATOM 2546 N N . ASN A 1 331 ? -1.535 10.477 -0.85 1 97.06 331 ASN A N 1
ATOM 2547 C CA . ASN A 1 331 ? -0.373 11.227 -1.32 1 97.06 331 ASN A CA 1
ATOM 2548 C C . ASN A 1 331 ? -0.615 11.828 -2.701 1 97.06 331 ASN A C 1
ATOM 2550 O O . ASN A 1 331 ? 0.301 11.891 -3.523 1 97.06 331 ASN A O 1
ATOM 2554 N N . GLY A 1 332 ? -1.826 12.18 -2.971 1 97.75 332 GLY A N 1
ATOM 2555 C CA . GLY A 1 332 ? -2.15 12.742 -4.273 1 97.75 332 GLY A CA 1
ATOM 2556 C C . GLY A 1 332 ? -1.396 14.023 -4.57 1 97.75 332 GLY A C 1
ATOM 2557 O O . GLY A 1 332 ? -1.296 14.906 -3.715 1 97.75 332 GLY A O 1
ATOM 2558 N N . ARG A 1 333 ? -0.885 14.141 -5.773 1 96.94 333 ARG A N 1
ATOM 2559 C CA . ARG A 1 333 ? -0.113 15.32 -6.156 1 96.94 333 ARG A CA 1
ATOM 2560 C C . ARG A 1 333 ? -0.333 15.664 -7.625 1 96.94 333 ARG A C 1
ATOM 2562 O O . ARG A 1 333 ? -0.52 14.773 -8.453 1 96.94 333 ARG A O 1
ATOM 2569 N N . MET A 1 334 ? -0.274 16.891 -7.859 1 95.88 334 MET A N 1
ATOM 2570 C CA . MET A 1 334 ? -0.363 17.438 -9.211 1 95.88 334 MET A CA 1
ATOM 2571 C C . MET A 1 334 ? 0.765 18.422 -9.484 1 95.88 334 MET A C 1
ATOM 2573 O O . MET A 1 334 ? 1.097 19.234 -8.625 1 95.88 334 MET A O 1
ATOM 2577 N N . GLY A 1 335 ? 1.389 18.328 -10.594 1 90.38 335 GLY A N 1
ATOM 2578 C CA . GLY A 1 335 ? 2.428 19.266 -10.977 1 90.38 335 GLY A CA 1
ATOM 2579 C C . GLY A 1 335 ? 3.082 18.922 -12.305 1 90.38 335 GLY A C 1
ATOM 2580 O O . GLY A 1 335 ? 2.969 17.797 -12.789 1 90.38 335 GLY A O 1
ATOM 2581 N N . SER A 1 336 ? 3.777 19.812 -12.82 1 81.69 336 SER A N 1
ATOM 2582 C CA . SER A 1 336 ? 4.414 19.641 -14.117 1 81.69 336 SER A CA 1
ATOM 2583 C C . SER A 1 336 ? 5.477 18.547 -14.078 1 81.69 336 SER A C 1
ATOM 2585 O O . SER A 1 336 ? 5.777 17.922 -15.094 1 81.69 336 SER A O 1
ATOM 2587 N N . GLY A 1 337 ? 5.969 18.297 -12.945 1 86.75 337 GLY A N 1
ATOM 2588 C CA . GLY A 1 337 ? 6.988 17.266 -12.812 1 86.75 337 GLY A CA 1
ATOM 2589 C C . GLY A 1 337 ? 6.418 15.867 -12.656 1 86.75 337 GLY A C 1
ATOM 2590 O O . GLY A 1 337 ? 7.16 14.883 -12.656 1 86.75 337 GLY A O 1
ATOM 2591 N N . VAL A 1 338 ? 5.148 15.805 -12.555 1 91.94 338 VAL A N 1
ATOM 2592 C CA . VAL A 1 338 ? 4.477 14.516 -12.422 1 91.94 338 VAL A CA 1
ATOM 2593 C C . VAL A 1 338 ? 4.164 13.953 -13.805 1 91.94 338 VAL A C 1
ATOM 2595 O O . VAL A 1 338 ? 3.164 14.328 -14.422 1 91.94 338 VAL A O 1
ATOM 2598 N N . ASP A 1 339 ? 4.973 13.062 -14.281 1 92.44 339 ASP A N 1
ATOM 2599 C CA . ASP A 1 339 ? 4.816 12.477 -15.602 1 92.44 339 ASP A CA 1
ATOM 2600 C C . ASP A 1 339 ? 3.922 11.234 -15.555 1 92.44 339 ASP A C 1
ATOM 2602 O O . ASP A 1 339 ? 4.363 10.133 -15.867 1 92.44 339 ASP A O 1
ATOM 2606 N N . ARG A 1 340 ? 2.699 11.414 -15.109 1 96.81 340 ARG A N 1
ATOM 2607 C CA . ARG A 1 340 ? 1.692 10.359 -14.984 1 96.81 340 ARG A CA 1
ATOM 2608 C C . ARG A 1 340 ? 0.334 10.844 -15.484 1 96.81 340 ARG A C 1
ATOM 2610 O O . ARG A 1 340 ? 0.047 12.047 -15.453 1 96.81 340 ARG A O 1
ATOM 2617 N N . LYS A 1 341 ? -0.382 10.031 -15.992 1 96.81 341 LYS A N 1
ATOM 2618 C CA . LYS A 1 341 ? -1.791 10.234 -16.312 1 96.81 341 LYS A CA 1
ATOM 2619 C C . LYS A 1 341 ? -2.689 9.383 -15.422 1 96.81 341 LYS A C 1
ATOM 2621 O O . LYS A 1 341 ? -2.451 8.188 -15.25 1 96.81 341 LYS A O 1
ATOM 2626 N N . ALA A 1 342 ? -3.668 10.039 -14.875 1 98.5 342 ALA A N 1
ATOM 2627 C CA . ALA A 1 342 ? -4.602 9.305 -14.023 1 98.5 342 ALA A CA 1
ATOM 2628 C C . ALA A 1 342 ? -5.941 9.109 -14.727 1 98.5 342 ALA A C 1
ATOM 2630 O O . ALA A 1 342 ? -6.492 10.047 -15.312 1 98.5 342 ALA A O 1
ATOM 2631 N N . PHE A 1 343 ? -6.422 7.91 -14.727 1 98.56 343 PHE A N 1
ATOM 2632 C CA . PHE A 1 343 ? -7.766 7.574 -15.188 1 98.56 343 PHE A CA 1
ATOM 2633 C C . PHE A 1 343 ? -8.695 7.309 -14.008 1 98.56 343 PHE A C 1
ATOM 2635 O O . PHE A 1 343 ? -8.57 6.293 -13.328 1 98.56 343 PHE A O 1
ATOM 2642 N N . VAL A 1 344 ? -9.633 8.211 -13.805 1 98.31 344 VAL A N 1
ATOM 2643 C CA . VAL A 1 344 ? -10.531 8.141 -12.664 1 98.31 344 VAL A CA 1
ATOM 2644 C C . VAL A 1 344 ? -11.898 7.621 -13.109 1 98.31 344 VAL A C 1
ATOM 2646 O O . VAL A 1 344 ? -12.578 8.266 -13.914 1 98.31 344 VAL A O 1
ATOM 2649 N N . LYS A 1 345 ? -12.32 6.496 -12.609 1 96.5 345 LYS A N 1
ATOM 2650 C CA . LYS A 1 345 ? -13.578 5.84 -12.961 1 96.5 345 LYS A CA 1
ATOM 2651 C C . LYS A 1 345 ? -14.766 6.523 -12.289 1 96.5 345 LYS A C 1
ATOM 2653 O O . LYS A 1 345 ? -14.68 6.926 -11.125 1 96.5 345 LYS A O 1
ATOM 2658 N N . TYR A 1 346 ? -15.836 6.734 -12.969 1 94.25 346 TYR A N 1
ATOM 2659 C CA . TYR A 1 346 ? -17.062 7.277 -12.398 1 94.25 346 TYR A CA 1
ATOM 2660 C C . TYR A 1 346 ? -18.297 6.688 -13.078 1 94.25 346 TYR A C 1
ATOM 2662 O O . TYR A 1 346 ? -18.188 6.039 -14.125 1 94.25 346 TYR A O 1
ATOM 2670 N N . SER A 1 347 ? -19.406 6.73 -12.352 1 91.25 347 SER A N 1
ATOM 2671 C CA . SER A 1 347 ? -20.656 6.258 -12.93 1 91.25 347 SER A CA 1
ATOM 2672 C C . SER A 1 347 ? -21.578 7.422 -13.273 1 91.25 347 SER A C 1
ATOM 2674 O O . SER A 1 347 ? -21.562 8.453 -12.602 1 91.25 347 SER A O 1
ATOM 2676 N N . VAL A 1 348 ? -22.219 7.348 -14.367 1 80.94 348 VAL A N 1
ATOM 2677 C CA . VAL A 1 348 ? -23.219 8.344 -14.734 1 80.94 348 VAL A CA 1
ATOM 2678 C C . VAL A 1 348 ? -24.609 7.863 -14.305 1 80.94 348 VAL A C 1
ATOM 2680 O O . VAL A 1 348 ? -25.031 6.766 -14.672 1 80.94 348 VAL A O 1
ATOM 2683 N N . GLU A 1 349 ? -24.781 7.547 -12.984 1 62.88 349 GLU A N 1
ATOM 2684 C CA . GLU A 1 349 ? -26.125 7.137 -12.562 1 62.88 349 GLU A CA 1
ATOM 2685 C C . GLU A 1 349 ? -27.203 7.875 -13.344 1 62.88 349 GLU A C 1
ATOM 2687 O O . GLU A 1 349 ? -27.016 9.023 -13.742 1 62.88 349 GLU A O 1
ATOM 2692 N N . ASN A 1 350 ? -28.031 7.16 -13.938 1 47.5 350 ASN A N 1
ATOM 2693 C CA . ASN A 1 350 ? -29.344 7.723 -14.242 1 47.5 350 ASN A CA 1
ATOM 2694 C C . ASN A 1 350 ? -29.984 8.344 -13.008 1 47.5 350 ASN A C 1
ATOM 2696 O O . ASN A 1 350 ? -30.031 7.715 -11.945 1 47.5 350 ASN A O 1
ATOM 2700 N N . PRO A 1 351 ? -30.219 9.703 -12.898 1 41.28 351 PRO A N 1
ATOM 2701 C CA . PRO A 1 351 ? -31 10.375 -11.852 1 41.28 351 PRO A CA 1
ATOM 2702 C C . PRO A 1 351 ? -32.188 9.547 -11.367 1 41.28 351 PRO A C 1
ATOM 2704 O O . PRO A 1 351 ? -32.688 9.758 -10.258 1 41.28 351 PRO A O 1
ATOM 2707 N N . HIS A 1 352 ? -33.031 8.828 -12.047 1 33.12 352 HIS A N 1
ATOM 2708 C CA . HIS A 1 352 ? -34.375 8.43 -11.742 1 33.12 352 HIS A CA 1
ATOM 2709 C C . HIS A 1 352 ? -34.406 7.285 -10.734 1 33.12 352 HIS A C 1
ATOM 2711 O O . HIS A 1 352 ? -35.5 6.852 -10.312 1 33.12 352 HIS A O 1
ATOM 2717 N N . LYS A 1 353 ? -33.656 6.387 -10.602 1 31.22 353 LYS A N 1
ATOM 2718 C CA . LYS A 1 353 ? -34.219 5.352 -9.75 1 31.22 353 LYS A CA 1
ATOM 2719 C C . LYS A 1 353 ? -34.156 5.75 -8.281 1 31.22 353 LYS A C 1
ATOM 2721 O O . LYS A 1 353 ? -33.5 5.09 -7.484 1 31.22 353 LYS A O 1
ATOM 2726 N N . LEU A 1 354 ? -33.844 6.855 -7.824 1 23 354 LEU A N 1
ATOM 2727 C CA . LEU A 1 354 ? -34.469 7.203 -6.562 1 23 354 LEU A CA 1
ATOM 2728 C C . LEU A 1 354 ? -36 7.344 -6.742 1 23 354 LEU A C 1
ATOM 2730 O O . LEU A 1 354 ? -36.469 7.988 -7.688 1 23 354 LEU A O 1
ATOM 2734 N N . MET B 1 1 ? 5.035 -16.219 -25.797 1 20.08 1 MET B N 1
ATOM 2735 C CA . MET B 1 1 ? 5.52 -17.438 -25.156 1 20.08 1 MET B CA 1
ATOM 2736 C C . MET B 1 1 ? 4.387 -18.438 -24.969 1 20.08 1 MET B C 1
ATOM 2738 O O . MET B 1 1 ? 3.555 -18.281 -24.078 1 20.08 1 MET B O 1
ATOM 2742 N N . GLU B 1 2 ? 3.943 -19.094 -26.031 1 22.97 2 GLU B N 1
ATOM 2743 C CA . GLU B 1 2 ? 2.701 -19.812 -26.328 1 22.97 2 GLU B CA 1
ATOM 2744 C C . GLU B 1 2 ? 2.646 -21.141 -25.578 1 22.97 2 GLU B C 1
ATOM 2746 O O . GLU B 1 2 ? 3.627 -21.891 -25.547 1 22.97 2 GLU B O 1
ATOM 2751 N N . ALA B 1 3 ? 1.798 -21.188 -24.531 1 28.28 3 ALA B N 1
ATOM 2752 C CA . ALA B 1 3 ? 1.441 -22.297 -23.656 1 28.28 3 ALA B CA 1
ATOM 2753 C C . ALA B 1 3 ? 1.156 -23.562 -24.469 1 28.28 3 ALA B C 1
ATOM 2755 O O . ALA B 1 3 ? 0.446 -23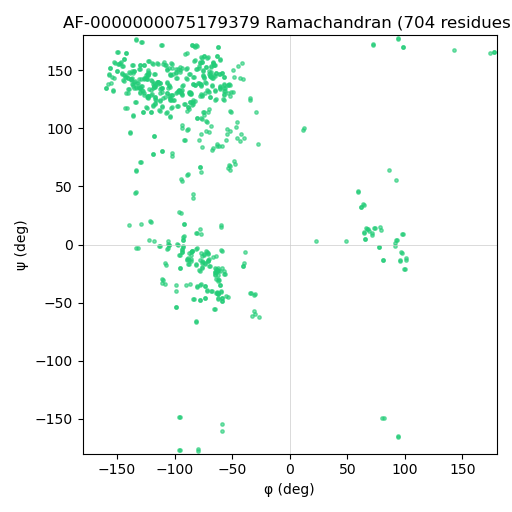.516 -25.469 1 28.28 3 ALA B O 1
ATOM 2756 N N . THR B 1 4 ? 2.062 -24.531 -24.469 1 28.73 4 THR B N 1
ATOM 2757 C CA . THR B 1 4 ? 1.916 -25.844 -25.078 1 28.73 4 THR B CA 1
ATOM 2758 C C . THR B 1 4 ? 0.655 -26.531 -24.562 1 28.73 4 THR B C 1
ATOM 2760 O O . THR B 1 4 ? 0.493 -26.734 -23.359 1 28.73 4 THR B O 1
ATOM 2763 N N . PRO B 1 5 ? -0.52 -26.531 -25.141 1 29.19 5 PRO B N 1
ATOM 2764 C CA . PRO B 1 5 ? -1.741 -27.219 -24.719 1 29.19 5 PRO B CA 1
ATOM 2765 C C . PRO B 1 5 ? -1.508 -28.688 -24.406 1 29.19 5 PRO B C 1
ATOM 2767 O O . PRO B 1 5 ? -0.569 -29.297 -24.922 1 29.19 5 PRO B O 1
ATOM 2770 N N . SER B 1 6 ? -1.969 -29.156 -23.312 1 29.14 6 SER B N 1
ATOM 2771 C CA . SER B 1 6 ? -2.055 -30.547 -22.891 1 29.14 6 SER B CA 1
ATOM 2772 C C . SER B 1 6 ? -2.646 -31.422 -24 1 29.14 6 SER B C 1
ATOM 2774 O O . SER B 1 6 ? -3.859 -31.406 -24.219 1 29.14 6 SER B O 1
ATOM 2776 N N . ILE B 1 7 ? -1.975 -31.656 -25.078 1 32.59 7 ILE B N 1
ATOM 2777 C CA . ILE B 1 7 ? -2.359 -32.406 -26.281 1 32.59 7 ILE B CA 1
ATOM 2778 C C . ILE B 1 7 ? -2.67 -33.844 -25.906 1 32.59 7 ILE B C 1
ATOM 2780 O O . ILE B 1 7 ? -3.084 -34.625 -26.766 1 32.59 7 ILE B O 1
ATOM 2784 N N . ILE B 1 8 ? -2.178 -34.406 -24.781 1 33.09 8 ILE B N 1
ATOM 2785 C CA . ILE B 1 8 ? -2.059 -35.844 -24.844 1 33.09 8 ILE B CA 1
ATOM 2786 C C . ILE B 1 8 ? -3.416 -36.5 -24.547 1 33.09 8 ILE B C 1
ATOM 2788 O O . ILE B 1 8 ? -3.529 -37.719 -24.5 1 33.09 8 ILE B O 1
ATOM 2792 N N . SER B 1 9 ? -4.395 -35.844 -23.953 1 32.16 9 SER B N 1
ATOM 2793 C CA . SER B 1 9 ? -5.449 -36.844 -23.75 1 32.16 9 SER B CA 1
ATOM 2794 C C . SER B 1 9 ? -5.891 -37.438 -25.078 1 32.16 9 SER B C 1
ATOM 2796 O O . SER B 1 9 ? -5.469 -37 -26.141 1 32.16 9 SER B O 1
ATOM 2798 N N . GLN B 1 10 ? -7.242 -38 -25.188 1 32.66 10 GLN B N 1
ATOM 2799 C CA . GLN B 1 10 ? -7.859 -38.969 -26.094 1 32.66 10 GLN B CA 1
ATOM 2800 C C . GLN B 1 10 ? -7.934 -38.406 -27.516 1 32.66 10 GLN B C 1
ATOM 2802 O O . GLN B 1 10 ? -8.586 -39 -28.375 1 32.66 10 GLN B O 1
ATOM 2807 N N . ARG B 1 11 ? -7.66 -37.125 -27.656 1 36.22 11 ARG B N 1
ATOM 2808 C CA . ARG B 1 11 ? -8.055 -36.75 -29.016 1 36.22 11 ARG B CA 1
ATOM 2809 C C . ARG B 1 11 ? -6.945 -37.062 -30.016 1 36.22 11 ARG B C 1
ATOM 2811 O O . ARG B 1 11 ? -5.762 -36.969 -29.688 1 36.22 11 ARG B O 1
ATOM 2818 N N . PRO B 1 12 ? -7.277 -37.938 -31.016 1 33.47 12 PRO B N 1
ATOM 2819 C CA . PRO B 1 12 ? -6.348 -38.312 -32.094 1 33.47 12 PRO B CA 1
ATOM 2820 C C . PRO B 1 12 ? -5.523 -37.125 -32.594 1 33.47 12 PRO B C 1
ATOM 2822 O O . PRO B 1 12 ? -6.051 -36 -32.75 1 33.47 12 PRO B O 1
ATOM 2825 N N . CYS B 1 13 ? -4.375 -37 -31.969 1 37.34 13 CYS B N 1
ATOM 2826 C CA . CYS B 1 13 ? -3.439 -36.062 -32.594 1 37.34 13 CYS B CA 1
ATOM 2827 C C . CYS B 1 13 ? -3.119 -36.5 -34.031 1 37.34 13 CYS B C 1
ATOM 2829 O O . CYS B 1 13 ? -2.787 -37.656 -34.281 1 37.34 13 CYS B O 1
ATOM 2831 N N . SER B 1 14 ? -3.908 -36.156 -34.938 1 34.47 14 SER B N 1
ATOM 2832 C CA . SER B 1 14 ? -3.539 -36.5 -36.312 1 34.47 14 SER B CA 1
ATOM 2833 C C . SER B 1 14 ? -2.322 -35.719 -36.781 1 34.47 14 SER B C 1
ATOM 2835 O O . SER B 1 14 ? -2.227 -34.531 -36.562 1 34.47 14 SER B O 1
ATOM 2837 N N . LEU B 1 15 ? -1.137 -36.406 -36.781 1 36.09 15 LEU B N 1
ATOM 2838 C CA . LEU B 1 15 ? -0.004 -35.875 -37.531 1 36.09 15 LEU B CA 1
ATOM 2839 C C . LEU B 1 15 ? -0.4 -35.562 -38.969 1 36.09 15 LEU B C 1
ATOM 2841 O O . LEU B 1 15 ? -0.664 -36.5 -39.75 1 36.09 15 LEU B O 1
ATOM 2845 N N . LYS B 1 16 ? -1.299 -34.625 -39.156 1 35.66 16 LYS B N 1
ATOM 2846 C CA . LYS B 1 16 ? -1.507 -34.406 -40.594 1 35.66 16 LYS B CA 1
ATOM 2847 C C . LYS B 1 16 ? -0.182 -34.438 -41.344 1 35.66 16 LYS B C 1
ATOM 2849 O O . LYS B 1 16 ? 0.873 -34.156 -40.75 1 35.66 16 LYS B O 1
ATOM 2854 N N . MET B 1 17 ? -0.153 -35 -42.531 1 31.47 17 MET B N 1
ATOM 2855 C CA . MET B 1 17 ? 0.914 -35.062 -43.531 1 31.47 17 MET B CA 1
ATOM 2856 C C . MET B 1 17 ? 1.851 -33.875 -43.406 1 31.47 17 MET B C 1
ATOM 2858 O O . MET B 1 17 ? 3.059 -34 -43.625 1 31.47 17 MET B O 1
ATOM 2862 N N . ALA B 1 18 ? 1.42 -32.656 -43.594 1 31.19 18 ALA B N 1
ATOM 2863 C CA . ALA B 1 18 ? 2.414 -31.594 -43.531 1 31.19 18 ALA B CA 1
ATOM 2864 C C . ALA B 1 18 ? 2.914 -31.391 -42.094 1 31.19 18 ALA B C 1
ATOM 2866 O O . ALA B 1 18 ? 2.213 -31.703 -41.125 1 31.19 18 ALA B O 1
ATOM 2867 N N . GLY B 1 19 ? 4.125 -31.312 -41.656 1 30.73 19 GLY B N 1
ATOM 2868 C CA . GLY B 1 19 ? 4.805 -31.344 -40.375 1 30.73 19 GLY B CA 1
ATOM 2869 C C . GLY B 1 19 ? 3.963 -30.781 -39.219 1 30.73 19 GLY B C 1
ATOM 2870 O O . GLY B 1 19 ? 4.395 -30.766 -38.062 1 30.73 19 GLY B O 1
ATOM 2871 N N . PHE B 1 20 ? 3.244 -29.703 -39.25 1 35.94 20 PHE B N 1
ATOM 2872 C CA . PHE B 1 20 ? 2.938 -28.922 -38.062 1 35.94 20 PHE B CA 1
ATOM 2873 C C . PHE B 1 20 ? 1.821 -29.578 -37.281 1 35.94 20 PHE B C 1
ATOM 2875 O O . PHE B 1 20 ? 0.716 -29.766 -37.781 1 35.94 20 PHE B O 1
ATOM 2882 N N . PRO B 1 21 ? 2.098 -30.562 -36.25 1 34.31 21 PRO B N 1
ATOM 2883 C CA . PRO B 1 21 ? 1.009 -31.172 -35.5 1 34.31 21 PRO B CA 1
ATOM 2884 C C . PRO B 1 21 ? 0.071 -30.141 -34.844 1 34.31 21 PRO B C 1
ATOM 2886 O O . PRO B 1 21 ? 0.522 -29.266 -34.125 1 34.31 21 PRO B O 1
ATOM 2889 N N . SER B 1 22 ? -0.645 -29.375 -35.562 1 32.81 22 SER B N 1
ATOM 2890 C CA . SER B 1 22 ? -1.648 -28.5 -34.969 1 32.81 22 SER B CA 1
ATOM 2891 C C . SER B 1 22 ? -2.822 -29.312 -34.438 1 32.81 22 SER B C 1
ATOM 2893 O O . SER B 1 22 ? -3.25 -30.281 -35.031 1 32.81 22 SER B O 1
ATOM 2895 N N . LYS B 1 23 ? -2.82 -29.625 -33.094 1 36.41 23 LYS B N 1
ATOM 2896 C CA . LYS B 1 23 ? -4.082 -30.172 -32.625 1 36.41 23 LYS B CA 1
ATOM 2897 C C . LYS B 1 23 ? -5.273 -29.406 -33.188 1 36.41 23 LYS B C 1
ATOM 2899 O O . LYS B 1 23 ? -5.344 -28.188 -33.062 1 36.41 23 LYS B O 1
ATOM 2904 N N . ILE B 1 24 ? -5.797 -29.797 -34.375 1 31.7 24 ILE B N 1
ATOM 2905 C CA . ILE B 1 24 ? -6.996 -29.266 -35 1 31.7 24 ILE B CA 1
ATOM 2906 C C . ILE B 1 24 ? -8.227 -29.625 -34.188 1 31.7 24 ILE B C 1
ATOM 2908 O O . ILE B 1 24 ? -8.5 -30.797 -33.938 1 31.7 24 ILE B O 1
ATOM 2912 N N . THR B 1 25 ? -8.531 -28.828 -33.125 1 33.47 25 THR B N 1
ATOM 2913 C CA . THR B 1 25 ? -9.906 -29.094 -32.719 1 33.47 25 THR B CA 1
ATOM 2914 C C . THR B 1 25 ? -10.828 -29.25 -33.906 1 33.47 25 THR B C 1
ATOM 2916 O O . THR B 1 25 ? -10.438 -28.938 -35.031 1 33.47 25 THR B O 1
ATOM 2919 N N . GLN B 1 26 ? -11.961 -29.938 -33.812 1 34.69 26 GLN B N 1
ATOM 2920 C CA . GLN B 1 26 ? -12.914 -30.016 -34.938 1 34.69 26 GLN B CA 1
ATOM 2921 C C . GLN B 1 26 ? -12.891 -28.734 -35.75 1 34.69 26 GLN B C 1
ATOM 2923 O O . GLN B 1 26 ? -13.016 -28.766 -37 1 34.69 26 GLN B O 1
ATOM 2928 N N . ALA B 1 27 ? -13.234 -27.609 -35.156 1 37.25 27 ALA B N 1
ATOM 2929 C CA . ALA B 1 27 ? -13.438 -26.391 -35.938 1 37.25 27 ALA B CA 1
ATOM 2930 C C . ALA B 1 27 ? -12.109 -25.75 -36.344 1 37.25 27 ALA B C 1
ATOM 2932 O O . ALA B 1 27 ? -11.422 -25.172 -35.469 1 37.25 27 ALA B O 1
ATOM 2933 N N . SER B 1 28 ? -11.242 -26.375 -37.125 1 39.19 28 SER B N 1
ATOM 2934 C CA . SER B 1 28 ? -10.062 -25.969 -37.875 1 39.19 28 SER B CA 1
ATOM 2935 C C . SER B 1 28 ? -9.102 -25.141 -37.031 1 39.19 28 SER B C 1
ATOM 2937 O O . SER B 1 28 ? -8.156 -24.547 -37.531 1 39.19 28 SER B O 1
ATOM 2939 N N . ASN B 1 29 ? -9.422 -24.922 -35.656 1 38.84 29 ASN B N 1
ATOM 2940 C CA . ASN B 1 29 ? -8.531 -24.031 -34.938 1 38.84 29 ASN B CA 1
ATOM 2941 C C . ASN B 1 29 ? -7.348 -24.781 -34.344 1 38.84 29 ASN B C 1
ATOM 2943 O O . ASN B 1 29 ? -7.516 -25.859 -33.75 1 38.84 29 ASN B O 1
ATOM 2947 N N . GLU B 1 30 ? -6.168 -24.469 -34.781 1 43.16 30 GLU B N 1
ATOM 2948 C CA . GLU B 1 30 ? -4.902 -24.953 -34.25 1 43.16 30 GLU B CA 1
ATOM 2949 C C . GLU B 1 30 ? -4.805 -24.688 -32.75 1 43.16 30 GLU B C 1
ATOM 2951 O O . GLU B 1 30 ? -4.961 -23.547 -32.312 1 43.16 30 GLU B O 1
ATOM 2956 N N . ILE B 1 31 ? -5.094 -25.734 -31.906 1 44.34 31 ILE B N 1
ATOM 2957 C CA . ILE B 1 31 ? -5.082 -25.516 -30.469 1 44.34 31 ILE B CA 1
ATOM 2958 C C . ILE B 1 31 ? -3.646 -25.562 -29.953 1 44.34 31 ILE B C 1
ATOM 2960 O O . ILE B 1 31 ? -3.314 -24.922 -28.953 1 44.34 31 ILE B O 1
ATOM 2964 N N . TRP B 1 32 ? -2.82 -26.516 -30.609 1 47.09 32 TRP B N 1
ATOM 2965 C CA . TRP B 1 32 ? -1.436 -26.578 -30.156 1 47.09 32 TRP B CA 1
ATOM 2966 C C . TRP B 1 32 ? -0.481 -26.766 -3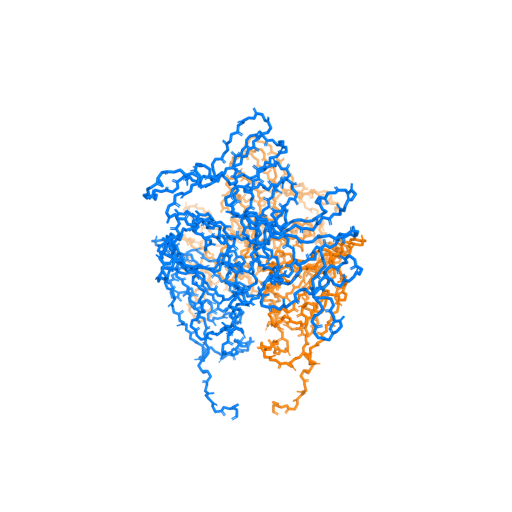1.328 1 47.09 32 TRP B C 1
ATOM 2968 O O . TRP B 1 32 ? -0.826 -27.422 -32.312 1 47.09 32 TRP B O 1
ATOM 2978 N N . ASN B 1 33 ? 0.637 -25.891 -31.422 1 51.88 33 ASN B N 1
ATOM 2979 C CA . ASN B 1 33 ? 1.704 -26.016 -32.406 1 51.88 33 ASN B CA 1
ATOM 2980 C C . ASN B 1 33 ? 3.074 -26.109 -31.75 1 51.88 33 ASN B C 1
ATOM 2982 O O . ASN B 1 33 ? 3.412 -25.297 -30.891 1 51.88 33 ASN B O 1
ATOM 2986 N N . ALA B 1 34 ? 3.816 -27.281 -31.953 1 55.53 34 ALA B N 1
ATOM 2987 C CA . ALA B 1 34 ? 5.152 -27.469 -31.391 1 55.53 34 ALA B CA 1
ATOM 2988 C C . ALA B 1 34 ? 6.113 -26.391 -31.906 1 55.53 34 ALA B C 1
ATOM 2990 O O . ALA B 1 34 ? 7.199 -26.203 -31.359 1 55.53 34 ALA B O 1
ATOM 2991 N N . GLY B 1 35 ? 5.695 -25.609 -32.75 1 56.62 35 GLY B N 1
ATOM 2992 C CA . GLY B 1 35 ? 6.488 -24.547 -33.344 1 56.62 35 GLY B CA 1
ATOM 2993 C C . GLY B 1 35 ? 7.641 -25.062 -34.188 1 56.62 35 GLY B C 1
ATOM 2994 O O . GLY B 1 35 ? 8.609 -24.344 -34.438 1 56.62 35 GLY B O 1
ATOM 2995 N N . VAL B 1 36 ? 7.738 -26.359 -34.375 1 61.84 36 VAL B N 1
ATOM 2996 C CA . VAL B 1 36 ? 8.836 -26.875 -35.156 1 61.84 36 VAL B CA 1
ATOM 2997 C C . VAL B 1 36 ? 8.32 -27.312 -36.531 1 61.84 36 VAL B C 1
ATOM 2999 O O . VAL B 1 36 ? 7.172 -27.734 -36.656 1 61.84 36 VAL B O 1
ATOM 3002 N N . ASN B 1 37 ? 9.117 -26.891 -37.531 1 62.78 37 ASN B N 1
ATOM 3003 C CA . ASN B 1 37 ? 8.836 -27.297 -38.906 1 62.78 37 ASN B CA 1
ATOM 3004 C C . ASN B 1 37 ? 9.688 -28.484 -39.344 1 62.78 37 ASN B C 1
ATOM 3006 O O . ASN B 1 37 ? 10.805 -28.656 -38.844 1 62.78 37 ASN B O 1
ATOM 3010 N N . GLY B 1 38 ? 9.07 -29.469 -40.219 1 62.47 38 GLY B N 1
ATOM 3011 C CA . GLY B 1 38 ? 9.852 -30.5 -40.875 1 62.47 38 GLY B CA 1
ATOM 3012 C C . GLY B 1 38 ? 9.805 -31.828 -40.125 1 62.47 38 GLY B C 1
ATOM 3013 O O . GLY B 1 38 ? 10.609 -32.719 -40.406 1 62.47 38 GLY B O 1
ATOM 3014 N N . ALA B 1 39 ? 8.875 -31.859 -39.094 1 66.94 39 ALA B N 1
ATOM 3015 C CA . ALA B 1 39 ? 8.789 -33.156 -38.406 1 66.94 39 ALA B CA 1
ATOM 3016 C C . ALA B 1 39 ? 8.164 -34.219 -39.312 1 66.94 39 ALA B C 1
ATOM 3018 O O . ALA B 1 39 ? 7.156 -33.969 -39.969 1 66.94 39 ALA B O 1
ATOM 3019 N N . THR B 1 40 ? 8.898 -35.344 -39.438 1 67.19 40 THR B N 1
ATOM 3020 C CA . THR B 1 40 ? 8.414 -36.406 -40.312 1 67.19 40 THR B CA 1
ATOM 3021 C C . THR B 1 40 ? 7.906 -37.594 -39.469 1 67.19 40 THR B C 1
ATOM 3023 O O . THR B 1 40 ? 7.242 -38.5 -40 1 67.19 40 THR B O 1
ATOM 3026 N N . SER B 1 41 ? 8.328 -37.625 -38.156 1 71.88 41 SER B N 1
ATOM 3027 C CA . SER B 1 41 ? 7.891 -38.719 -37.281 1 71.88 41 SER B CA 1
ATOM 3028 C C . SER B 1 41 ? 7.625 -38.219 -35.875 1 71.88 41 SER B C 1
ATOM 3030 O O . SER B 1 41 ? 8.117 -37.156 -35.469 1 71.88 41 SER B O 1
ATOM 3032 N N . ALA B 1 42 ? 6.582 -38.875 -35.25 1 72 42 ALA B N 1
ATOM 3033 C CA . ALA B 1 42 ? 6.293 -38.656 -33.844 1 72 42 ALA B CA 1
ATOM 3034 C C . ALA B 1 42 ? 6.324 -39.969 -33.062 1 72 42 ALA B C 1
ATOM 3036 O O . ALA B 1 42 ? 5.914 -41 -33.562 1 72 42 ALA B O 1
ATOM 3037 N N . ALA B 1 43 ? 7.117 -39.969 -31.984 1 68.31 43 ALA B N 1
ATOM 3038 C CA . ALA B 1 43 ? 7.172 -41.188 -31.188 1 68.31 43 ALA B CA 1
ATOM 3039 C C . ALA B 1 43 ? 7.105 -40.906 -29.703 1 68.31 43 ALA B C 1
ATOM 3041 O O . ALA B 1 43 ? 7.586 -39.844 -29.25 1 68.31 43 ALA B O 1
ATOM 3042 N N . MET B 1 44 ? 6.312 -41.688 -29.016 1 64.19 44 MET B N 1
ATOM 3043 C CA . MET B 1 44 ? 6.434 -41.75 -27.562 1 64.19 44 MET B CA 1
ATOM 3044 C C . MET B 1 44 ? 7.566 -42.656 -27.141 1 64.19 44 MET B C 1
ATOM 3046 O O . MET B 1 44 ? 7.496 -43.875 -27.375 1 64.19 44 MET B O 1
ATOM 3050 N N . LEU B 1 45 ? 8.594 -42.062 -26.656 1 61.16 45 LEU B N 1
ATOM 3051 C CA . LEU B 1 45 ? 9.727 -42.875 -26.203 1 61.16 45 LEU B CA 1
ATOM 3052 C C . LEU B 1 45 ? 9.383 -43.625 -24.938 1 61.16 45 LEU B C 1
ATOM 3054 O O . LEU B 1 45 ? 8.398 -43.312 -24.25 1 61.16 45 LEU B O 1
ATOM 3058 N N . ASP B 1 46 ? 10.148 -44.625 -24.672 1 59.84 46 ASP B N 1
ATOM 3059 C CA . ASP B 1 46 ? 9.906 -45.469 -23.5 1 59.84 46 ASP B CA 1
ATOM 3060 C C . ASP B 1 46 ? 9.914 -44.625 -22.219 1 59.84 46 ASP B C 1
ATOM 3062 O O . ASP B 1 46 ? 9.273 -44.969 -21.234 1 59.84 46 ASP B O 1
ATOM 3066 N N . THR B 1 47 ? 10.594 -43.594 -22.375 1 54.84 47 THR B N 1
ATOM 3067 C CA . THR B 1 47 ? 10.711 -42.688 -21.234 1 54.84 47 THR B CA 1
ATOM 3068 C C . THR B 1 47 ? 9.438 -41.875 -21.047 1 54.84 47 THR B C 1
ATOM 3070 O O . THR B 1 47 ? 9.266 -41.188 -20.031 1 54.84 47 THR B O 1
ATOM 3073 N N . GLY B 1 48 ? 8.609 -41.969 -21.984 1 54.5 48 GLY B N 1
ATOM 3074 C CA . GLY B 1 48 ? 7.418 -41.156 -21.969 1 54.5 48 GLY B CA 1
ATOM 3075 C C . GLY B 1 48 ? 7.605 -39.812 -22.703 1 54.5 48 GLY B C 1
ATOM 3076 O O . GLY B 1 48 ? 6.684 -39 -22.766 1 54.5 48 GLY B O 1
ATOM 3077 N N . ASN B 1 49 ? 8.82 -39.625 -23.25 1 61.12 49 ASN B N 1
ATOM 3078 C CA . ASN B 1 49 ? 9.125 -38.438 -24.031 1 61.12 49 ASN B CA 1
ATOM 3079 C C . ASN B 1 49 ? 8.508 -38.5 -25.422 1 61.12 49 ASN B C 1
ATOM 3081 O O . ASN B 1 49 ? 8.836 -39.375 -26.203 1 61.12 49 ASN B O 1
ATOM 3085 N N . PHE B 1 50 ? 7.605 -37.625 -25.594 1 65.19 50 PHE B N 1
ATOM 3086 C CA . PHE B 1 50 ? 7.062 -37.531 -26.953 1 65.19 50 PHE B CA 1
ATOM 3087 C C . PHE B 1 50 ? 7.973 -36.688 -27.844 1 65.19 50 PHE B C 1
ATOM 3089 O O . PHE B 1 50 ? 8.32 -35.562 -27.5 1 65.19 50 PHE B O 1
ATOM 3096 N N . VAL B 1 51 ? 8.383 -37.25 -28.875 1 66.94 51 VAL B N 1
ATOM 3097 C CA . VAL B 1 51 ? 9.375 -36.594 -29.719 1 66.94 51 VAL B CA 1
ATOM 3098 C C . VAL B 1 51 ? 8.82 -36.406 -31.125 1 66.94 51 VAL B C 1
ATOM 3100 O O . VAL B 1 51 ? 8.086 -37.281 -31.625 1 66.94 51 VAL B O 1
ATOM 3103 N N . LEU B 1 52 ? 9.023 -35.188 -31.578 1 69.44 52 LEU B N 1
ATOM 3104 C CA . LEU B 1 52 ? 8.898 -34.938 -33.031 1 69.44 52 LEU B CA 1
ATOM 3105 C C . LEU B 1 52 ? 10.266 -34.969 -33.688 1 69.44 52 LEU B C 1
ATOM 3107 O O . LEU B 1 52 ? 11.195 -34.281 -33.25 1 69.44 52 LEU B O 1
ATOM 3111 N N . SER B 1 53 ? 10.406 -35.875 -34.594 1 76 53 SER B N 1
ATOM 3112 C CA . SER B 1 53 ? 11.711 -36 -35.219 1 76 53 SER B CA 1
ATOM 3113 C C . SER B 1 53 ? 11.586 -35.875 -36.75 1 76 53 SER B C 1
ATOM 3115 O O . SER B 1 53 ? 10.5 -36 -37.312 1 76 53 SER B O 1
ATOM 3117 N N . SER B 1 54 ? 12.656 -35.281 -37.25 1 75.31 54 SER B N 1
ATOM 3118 C CA . SER B 1 54 ? 12.797 -35.312 -38.719 1 75.31 54 SER B CA 1
ATOM 3119 C C . SER B 1 54 ? 13.797 -36.375 -39.156 1 75.31 54 SER B C 1
ATOM 3121 O O . SER B 1 54 ? 14.719 -36.719 -38.438 1 75.31 54 SER B O 1
ATOM 3123 N N . SER B 1 55 ? 13.609 -37 -40.281 1 70.38 55 SER B N 1
ATOM 3124 C CA . SER B 1 55 ? 14.539 -37.969 -40.844 1 70.38 55 SER B CA 1
ATOM 3125 C C . SER B 1 55 ? 15.922 -37.344 -41.031 1 70.38 55 SER B C 1
ATOM 3127 O O . SER B 1 55 ? 16.922 -38.062 -41.094 1 70.38 55 SER B O 1
ATOM 3129 N N . LYS B 1 56 ? 15.977 -36 -41.125 1 72.25 56 LYS B N 1
ATOM 3130 C CA . LYS B 1 56 ? 17.234 -35.344 -41.469 1 72.25 56 LYS B CA 1
ATOM 3131 C C . LYS B 1 56 ? 17.953 -34.812 -40.25 1 72.25 56 LYS B C 1
ATOM 3133 O O . LYS B 1 56 ? 19.172 -34.875 -40.156 1 72.25 56 LYS B O 1
ATOM 3138 N N . SER B 1 57 ? 17.156 -34.344 -39.281 1 69.5 57 SER B N 1
ATOM 3139 C CA . SER B 1 57 ? 17.812 -33.5 -38.281 1 69.5 57 SER B CA 1
ATOM 3140 C C . SER B 1 57 ? 17.609 -34.094 -36.875 1 69.5 57 SER B C 1
ATOM 3142 O O . SER B 1 57 ? 18.141 -33.562 -35.906 1 69.5 57 SER B O 1
ATOM 3144 N N . GLY B 1 58 ? 16.984 -35.219 -36.875 1 73.38 58 GLY B N 1
ATOM 3145 C CA . GLY B 1 58 ? 16.766 -35.844 -35.562 1 73.38 58 GLY B CA 1
ATOM 3146 C C . GLY B 1 58 ? 15.578 -35.219 -34.844 1 73.38 58 GLY B C 1
ATOM 3147 O O . GLY B 1 58 ? 14.57 -34.875 -35.438 1 73.38 58 GLY B O 1
ATOM 3148 N N . ILE B 1 59 ? 15.672 -35.219 -33.469 1 72.56 59 ILE B N 1
ATOM 3149 C CA . ILE B 1 59 ? 14.555 -34.75 -32.656 1 72.56 59 ILE B CA 1
ATOM 3150 C C . ILE B 1 59 ? 14.406 -33.25 -32.812 1 72.56 59 ILE B C 1
ATOM 3152 O O . ILE B 1 59 ? 15.336 -32.469 -32.5 1 72.56 59 ILE B O 1
ATOM 3156 N N . LEU B 1 60 ? 13.305 -32.812 -33.344 1 69.88 60 LEU B N 1
ATOM 3157 C CA . LEU B 1 60 ? 13 -31.391 -33.594 1 69.88 60 LEU B CA 1
ATOM 3158 C C . LEU B 1 60 ? 12.305 -30.781 -32.375 1 69.88 60 LEU B C 1
ATOM 3160 O O . LEU B 1 60 ? 12.406 -29.578 -32.125 1 69.88 60 LEU B O 1
ATOM 3164 N N . TRP B 1 61 ? 11.5 -31.594 -31.719 1 68.19 61 TRP B N 1
ATOM 3165 C CA . TRP B 1 61 ? 10.703 -31.188 -30.562 1 68.19 61 TRP B CA 1
ATOM 3166 C C . TRP B 1 61 ? 10.414 -32.375 -29.656 1 68.19 61 TRP B C 1
ATOM 3168 O O . TRP B 1 61 ? 10.266 -33.5 -30.125 1 68.19 61 TRP B O 1
ATOM 3178 N N . GLN B 1 62 ? 10.602 -32.188 -28.438 1 63.53 62 GLN B N 1
ATOM 3179 C CA . GLN B 1 62 ? 10.25 -33.25 -27.5 1 63.53 62 GLN B CA 1
ATOM 3180 C C . GLN B 1 62 ? 9.617 -32.688 -26.234 1 63.53 62 GLN B C 1
ATOM 3182 O O . GLN B 1 62 ? 9.922 -31.562 -25.828 1 63.53 62 GLN B O 1
ATOM 3187 N N . THR B 1 63 ? 8.664 -33.344 -25.672 1 63.41 63 THR B N 1
ATOM 3188 C CA . THR B 1 63 ? 7.891 -32.875 -24.531 1 63.41 63 THR B CA 1
ATOM 3189 C C . THR B 1 63 ? 8.789 -32.719 -23.312 1 63.41 63 THR B C 1
ATOM 3191 O O . THR B 1 63 ? 8.555 -31.828 -22.469 1 63.41 63 THR B O 1
ATOM 3194 N N . PHE B 1 64 ? 9.906 -33.469 -23.328 1 61.66 64 PHE B N 1
ATOM 3195 C CA . PHE B 1 64 ? 10.727 -33.438 -22.125 1 61.66 64 PHE B CA 1
ATOM 3196 C C . PHE B 1 64 ? 11.57 -32.156 -22.078 1 61.66 64 PHE B C 1
ATOM 3198 O O . PHE B 1 64 ? 12.062 -31.766 -21.016 1 61.66 64 PHE B O 1
ATOM 3205 N N . HIS B 1 65 ? 11.766 -31.594 -23.234 1 61.94 65 HIS B N 1
ATOM 3206 C CA . HIS B 1 65 ? 12.547 -30.375 -23.281 1 61.94 65 HIS B CA 1
ATOM 3207 C C . HIS B 1 65 ? 11.656 -29.141 -23.094 1 61.94 65 HIS B C 1
ATOM 3209 O O . HIS B 1 65 ? 12.156 -28.031 -22.875 1 61.94 65 HIS B O 1
ATOM 3215 N N . ASN B 1 66 ? 10.422 -29.359 -23.156 1 65.25 66 ASN B N 1
ATOM 3216 C CA . ASN B 1 66 ? 9.492 -28.234 -23 1 65.25 66 ASN B CA 1
ATOM 3217 C C . ASN B 1 66 ? 8.359 -28.578 -22.047 1 65.25 66 ASN B C 1
ATOM 3219 O O . ASN B 1 66 ? 7.195 -28.641 -22.453 1 65.25 66 ASN B O 1
ATOM 3223 N N . PRO B 1 67 ? 8.844 -28.812 -20.828 1 69.94 67 PRO B N 1
ATOM 3224 C CA . PRO B 1 67 ? 7.789 -29.188 -19.875 1 69.94 67 PRO B CA 1
ATOM 3225 C C . PRO B 1 67 ? 6.789 -28.062 -19.625 1 69.94 67 PRO B C 1
ATOM 3227 O O . PRO B 1 67 ? 7.137 -26.891 -19.75 1 69.94 67 PRO B O 1
ATOM 3230 N N . THR B 1 68 ? 5.559 -28.422 -19.438 1 80.44 68 THR B N 1
ATOM 3231 C CA . THR B 1 68 ? 4.543 -27.453 -19.062 1 80.44 68 THR B CA 1
ATOM 3232 C C . THR B 1 68 ? 4.594 -27.172 -17.562 1 80.44 68 THR B C 1
ATOM 3234 O O . THR B 1 68 ? 5.23 -26.203 -17.125 1 80.44 68 THR B O 1
ATOM 3237 N N . ASP B 1 69 ? 4.27 -28.188 -16.781 1 90.88 69 ASP B N 1
ATOM 3238 C CA . ASP B 1 69 ? 4.266 -27.953 -15.344 1 90.88 69 ASP B CA 1
ATOM 3239 C C . ASP B 1 69 ? 5 -29.078 -14.617 1 90.88 69 ASP B C 1
ATOM 3241 O O . ASP B 1 69 ? 5.145 -29.047 -13.391 1 90.88 69 ASP B O 1
ATOM 3245 N N . THR B 1 70 ? 5.48 -30.125 -15.383 1 91.25 70 THR B N 1
ATOM 3246 C CA . THR B 1 70 ? 5.949 -31.359 -14.75 1 91.25 70 THR B CA 1
ATOM 3247 C C . THR B 1 70 ? 7.305 -31.766 -15.32 1 91.25 70 THR B C 1
ATOM 3249 O O . THR B 1 70 ? 7.531 -31.672 -16.531 1 91.25 70 THR B O 1
ATOM 3252 N N . ILE B 1 71 ? 8.18 -32.219 -14.484 1 91.62 71 ILE B N 1
ATOM 3253 C CA . ILE B 1 71 ? 9.438 -32.844 -14.875 1 91.62 71 ILE B CA 1
ATOM 3254 C C . ILE B 1 71 ? 9.469 -34.281 -14.359 1 91.62 71 ILE B C 1
ATOM 3256 O O . ILE B 1 71 ? 9.031 -34.562 -13.242 1 91.62 71 ILE B O 1
ATOM 3260 N N . LEU B 1 72 ? 9.945 -35.156 -15.195 1 88.56 72 LEU B N 1
ATOM 3261 C CA . LEU B 1 72 ? 9.992 -36.594 -14.875 1 88.56 72 LEU B CA 1
ATOM 3262 C C . LEU B 1 72 ? 11.43 -37.031 -14.641 1 88.56 72 LEU B C 1
ATOM 3264 O O . LEU B 1 72 ? 12.375 -36.406 -15.102 1 88.56 72 LEU B O 1
ATOM 3268 N N . PRO B 1 73 ? 11.539 -38.156 -13.883 1 86.88 73 PRO B N 1
ATOM 3269 C CA . PRO B 1 73 ? 12.898 -38.688 -13.742 1 86.88 73 PRO B CA 1
ATOM 3270 C C . PRO B 1 73 ? 13.578 -38.906 -15.086 1 86.88 73 PRO B C 1
ATOM 3272 O O . PRO B 1 73 ? 12.953 -39.406 -16.031 1 86.88 73 PRO B O 1
ATOM 3275 N N . GLY B 1 74 ? 14.875 -38.531 -15.133 1 85.88 74 GLY B N 1
ATOM 3276 C CA . GLY B 1 74 ? 15.633 -38.688 -16.359 1 85.88 74 GLY B CA 1
ATOM 3277 C C . GLY B 1 74 ? 15.664 -37.406 -17.203 1 85.88 74 GLY B C 1
ATOM 3278 O O . GLY B 1 74 ? 16.484 -37.281 -18.109 1 85.88 74 GLY B O 1
ATOM 3279 N N . GLN B 1 75 ? 14.766 -36.469 -16.828 1 86.12 75 GLN B N 1
ATOM 3280 C CA . GLN B 1 75 ? 14.711 -35.219 -17.578 1 86.12 75 GLN B CA 1
ATOM 3281 C C . GLN B 1 75 ? 15.656 -34.188 -17 1 86.12 75 GLN B C 1
ATOM 3283 O O . GLN B 1 75 ? 15.953 -34.188 -15.797 1 86.12 75 GLN B O 1
ATOM 3288 N N . THR B 1 76 ? 16.109 -33.312 -17.906 1 87.75 76 THR B N 1
ATOM 3289 C CA . THR B 1 76 ? 16.953 -32.188 -17.547 1 87.75 76 THR B CA 1
ATOM 3290 C C . THR B 1 76 ? 16.391 -30.891 -18.141 1 87.75 76 THR B C 1
ATOM 3292 O O . THR B 1 76 ? 15.992 -30.859 -19.312 1 87.75 76 THR B O 1
ATOM 3295 N N . LEU B 1 77 ? 16.281 -29.906 -17.312 1 88.69 77 LEU B N 1
ATOM 3296 C CA . LEU B 1 77 ? 15.875 -28.594 -17.797 1 88.69 77 LEU B CA 1
ATOM 3297 C C . LEU B 1 77 ? 17.062 -27.641 -17.859 1 88.69 77 LEU B C 1
ATOM 3299 O O . LEU B 1 77 ? 17.781 -27.469 -16.875 1 88.69 77 LEU B O 1
ATOM 3303 N N . ASN B 1 78 ? 17.172 -27.078 -19.016 1 84.88 78 ASN B N 1
ATOM 3304 C CA . ASN B 1 78 ? 18.281 -26.156 -19.234 1 84.88 78 ASN B CA 1
ATOM 3305 C C . ASN B 1 78 ? 17.906 -24.719 -18.859 1 84.88 78 ASN B C 1
ATOM 3307 O O . ASN B 1 78 ? 16.719 -24.391 -18.75 1 84.88 78 ASN B O 1
ATOM 3311 N N . LYS B 1 79 ? 19 -23.969 -18.75 1 83.81 79 LYS B N 1
ATOM 3312 C CA . LYS B 1 79 ? 18.766 -22.531 -18.516 1 83.81 79 LYS B CA 1
ATOM 3313 C C . LYS B 1 79 ? 17.906 -21.938 -19.609 1 83.81 79 LYS B C 1
ATOM 3315 O O . LYS B 1 79 ? 18.078 -22.25 -20.797 1 83.81 79 LYS B O 1
ATOM 3320 N N . GLY B 1 80 ? 16.969 -21.094 -19.266 1 82.06 80 GLY B N 1
ATOM 3321 C CA . GLY B 1 80 ? 16.062 -20.484 -20.219 1 82.06 80 GLY B CA 1
ATOM 3322 C C . GLY B 1 80 ? 14.711 -21.172 -20.281 1 82.06 80 GLY B C 1
ATOM 3323 O O . GLY B 1 80 ? 13.742 -20.594 -20.781 1 82.06 80 GLY B O 1
ATOM 3324 N N . THR B 1 81 ? 14.727 -22.469 -19.797 1 83.5 81 THR B N 1
ATOM 3325 C CA . THR B 1 81 ? 13.461 -23.188 -19.75 1 83.5 81 THR B CA 1
ATOM 3326 C C . THR B 1 81 ? 12.68 -22.828 -18.484 1 83.5 81 THR B C 1
ATOM 3328 O O . THR B 1 81 ? 13.266 -22.531 -17.438 1 83.5 81 THR B O 1
ATOM 3331 N N . SER B 1 82 ? 11.344 -22.781 -18.688 1 90.12 82 SER B N 1
ATOM 3332 C CA . SER B 1 82 ? 10.469 -22.5 -17.547 1 90.12 82 SER B CA 1
ATOM 3333 C C . SER B 1 82 ? 9.328 -23.5 -17.469 1 90.12 82 SER B C 1
ATOM 3335 O O . SER B 1 82 ? 8.969 -24.141 -18.469 1 90.12 82 SER B O 1
ATOM 3337 N N . MET B 1 83 ? 8.883 -23.719 -16.281 1 92.75 83 MET B N 1
ATOM 3338 C CA . MET B 1 83 ? 7.672 -24.484 -16.047 1 92.75 83 MET B CA 1
ATOM 3339 C C . MET B 1 83 ? 6.574 -23.609 -15.445 1 92.75 83 MET B C 1
ATOM 3341 O O . MET B 1 83 ? 6.848 -22.766 -14.594 1 92.75 83 MET B O 1
ATOM 3345 N N . TYR B 1 84 ? 5.348 -23.828 -15.906 1 91.69 84 TYR B N 1
ATOM 3346 C CA . TYR B 1 84 ? 4.203 -23.047 -15.445 1 91.69 84 TYR B CA 1
ATOM 3347 C C . TYR B 1 84 ? 3.191 -23.938 -14.727 1 91.69 84 TYR B C 1
ATOM 3349 O O . TYR B 1 84 ? 2.881 -25.031 -15.195 1 91.69 84 TYR B O 1
ATOM 3357 N N . ALA B 1 85 ? 2.736 -23.422 -13.641 1 93.12 85 ALA B N 1
ATOM 3358 C CA . ALA B 1 85 ? 1.56 -24.078 -13.07 1 93.12 85 ALA B CA 1
ATOM 3359 C C . ALA B 1 85 ? 0.363 -23.969 -14.016 1 93.12 85 ALA B C 1
ATOM 3361 O O . ALA B 1 85 ? 0.219 -22.969 -14.727 1 93.12 85 ALA B O 1
ATOM 3362 N N . LYS B 1 86 ? -0.429 -25.016 -13.938 1 87.75 86 LYS B N 1
ATOM 3363 C CA . LYS B 1 86 ? -1.697 -24.906 -14.656 1 87.75 86 LYS B CA 1
ATOM 3364 C C . LYS B 1 86 ? -2.594 -23.844 -14.031 1 87.75 86 LYS B C 1
ATOM 3366 O O . LYS B 1 86 ? -2.457 -23.516 -12.852 1 87.75 86 LYS B O 1
ATOM 3371 N N . LEU B 1 87 ? -3.488 -23.359 -14.867 1 87 87 LEU B N 1
ATOM 3372 C CA . LEU B 1 87 ? -4.43 -22.375 -14.344 1 87 87 LEU B CA 1
ATOM 3373 C C . LEU B 1 87 ? -5.34 -23 -13.289 1 87 87 LEU B C 1
ATOM 3375 O O . LEU B 1 87 ? -5.504 -22.453 -12.195 1 87 87 LEU B O 1
ATOM 3379 N N . THR B 1 88 ? -5.969 -24.031 -13.688 1 86.56 88 THR B N 1
ATOM 3380 C CA . THR B 1 88 ? -6.715 -24.906 -12.789 1 86.56 88 THR B CA 1
ATOM 3381 C C . THR B 1 88 ? -6.402 -26.359 -13.078 1 86.56 88 THR B C 1
ATOM 3383 O O . THR B 1 88 ? -5.676 -26.672 -14.023 1 86.56 88 THR B O 1
ATOM 3386 N N . ASP B 1 89 ? -6.977 -27.219 -12.266 1 81.31 89 ASP B N 1
ATOM 3387 C CA . ASP B 1 89 ? -6.699 -28.641 -12.453 1 81.31 89 ASP B CA 1
ATOM 3388 C C . ASP B 1 89 ? -7.184 -29.125 -13.82 1 81.31 89 ASP B C 1
ATOM 3390 O O . ASP B 1 89 ? -6.609 -30.047 -14.406 1 81.31 89 ASP B O 1
ATOM 3394 N N . ASP B 1 90 ? -8.156 -28.344 -14.328 1 78.75 90 ASP B N 1
ATOM 3395 C CA . ASP B 1 90 ? -8.75 -28.797 -15.578 1 78.75 90 ASP B CA 1
ATOM 3396 C C . ASP B 1 90 ? -8.398 -27.844 -16.719 1 78.75 90 ASP B C 1
ATOM 3398 O O . ASP B 1 90 ? -8.836 -28.047 -17.859 1 78.75 90 ASP B O 1
ATOM 3402 N N . ASP B 1 91 ? -7.684 -26.812 -16.453 1 82 91 ASP B N 1
ATOM 3403 C CA . ASP B 1 91 ? -7.242 -25.844 -17.438 1 82 91 ASP B CA 1
ATOM 3404 C C . ASP B 1 91 ? -5.719 -25.75 -17.484 1 82 91 ASP B C 1
ATOM 3406 O O . ASP B 1 91 ? -5.094 -25.203 -16.578 1 82 91 ASP B O 1
ATOM 3410 N N . TYR B 1 92 ? -5.137 -26.156 -18.578 1 78.94 92 TYR B N 1
ATOM 3411 C CA . TYR B 1 92 ? -3.693 -26.344 -18.688 1 78.94 92 TYR B CA 1
ATOM 3412 C C . TYR B 1 92 ? -3.014 -25.078 -19.203 1 78.94 92 TYR B C 1
ATOM 3414 O O . TYR B 1 92 ? -1.805 -25.078 -19.453 1 78.94 92 TYR B O 1
ATOM 3422 N N . SER B 1 93 ? -3.795 -24.062 -19.297 1 80.75 93 SER B N 1
ATOM 3423 C CA . SER B 1 93 ? -3.168 -22.797 -19.656 1 80.75 93 SER B CA 1
ATOM 3424 C C . SER B 1 93 ? -2.244 -22.312 -18.547 1 80.75 93 SER B C 1
ATOM 3426 O O . SER B 1 93 ? -2.387 -22.703 -17.391 1 80.75 93 SER B O 1
ATOM 3428 N N . PRO B 1 94 ? -1.244 -21.469 -18.922 1 85.44 94 PRO B N 1
ATOM 3429 C CA . PRO B 1 94 ? -0.319 -20.984 -17.891 1 85.44 94 PRO B CA 1
ATOM 3430 C C . PRO B 1 94 ? -1.03 -20.266 -16.75 1 85.44 94 PRO B C 1
ATOM 3432 O O . PRO B 1 94 ? -1.827 -19.359 -16.984 1 85.44 94 PRO B O 1
ATOM 3435 N N . GLY B 1 95 ? -0.701 -20.703 -15.609 1 89.38 95 GLY B N 1
ATOM 3436 C CA . GLY B 1 95 ? -1.33 -20.141 -14.43 1 89.38 95 GLY B CA 1
ATOM 3437 C C . GLY B 1 95 ? -0.513 -19.031 -13.781 1 89.38 95 GLY B C 1
ATOM 3438 O O . GLY B 1 95 ? 0.198 -18.297 -14.469 1 89.38 95 GLY B O 1
ATOM 3439 N N . ARG B 1 96 ? -0.622 -18.938 -12.508 1 92.06 96 ARG B N 1
ATOM 3440 C CA . ARG B 1 96 ? -0.152 -17.75 -11.789 1 92.06 96 ARG B CA 1
ATOM 3441 C C . ARG B 1 96 ? 1.24 -17.984 -11.211 1 92.06 96 ARG B C 1
ATOM 3443 O O . ARG B 1 96 ? 1.802 -17.094 -10.562 1 92.06 96 ARG B O 1
ATOM 3450 N N . PHE B 1 97 ? 1.766 -19.188 -11.453 1 95.12 97 PHE B N 1
ATOM 3451 C CA . PHE B 1 97 ? 3.057 -19.484 -10.852 1 95.12 97 PHE B CA 1
ATOM 3452 C C . PHE B 1 97 ? 3.988 -20.156 -11.859 1 95.12 97 PHE B C 1
ATOM 3454 O O . PHE B 1 97 ? 3.541 -20.906 -12.719 1 95.12 97 PHE B O 1
ATOM 3461 N N . LYS B 1 98 ? 5.273 -19.844 -11.594 1 94.75 98 LYS B N 1
ATOM 3462 C CA . LYS B 1 98 ? 6.281 -20.297 -12.547 1 94.75 98 LYS B CA 1
ATOM 3463 C C . LYS B 1 98 ? 7.57 -20.688 -11.836 1 94.75 98 LYS B C 1
ATOM 3465 O O . LYS B 1 98 ? 7.938 -20.094 -10.828 1 94.75 98 LYS B O 1
ATOM 3470 N N . LEU B 1 99 ? 8.125 -21.75 -12.352 1 96.31 99 LEU B N 1
ATOM 3471 C CA . LEU B 1 99 ? 9.492 -22.125 -11.992 1 96.31 99 LEU B CA 1
ATOM 3472 C C . LEU B 1 99 ? 10.461 -21.766 -13.117 1 96.31 99 LEU B C 1
ATOM 3474 O O . LEU B 1 99 ? 10.266 -22.172 -14.266 1 96.31 99 LEU B O 1
ATOM 3478 N N . LYS B 1 100 ? 11.484 -20.984 -12.773 1 93.56 100 LYS B N 1
ATOM 3479 C CA . LYS B 1 100 ? 12.398 -20.562 -13.836 1 93.56 100 LYS B CA 1
ATOM 3480 C C . LYS B 1 100 ? 13.82 -20.375 -13.297 1 93.56 100 LYS B C 1
ATOM 3482 O O . LYS B 1 100 ? 14.023 -20.297 -12.086 1 93.56 100 LYS B O 1
ATOM 3487 N N . PHE B 1 101 ? 14.711 -20.297 -14.305 1 91.31 101 PHE B N 1
ATOM 3488 C CA . PHE B 1 101 ? 16.078 -19.922 -13.984 1 91.31 101 PHE B CA 1
ATOM 3489 C C . PHE B 1 101 ? 16.234 -18.406 -13.969 1 91.31 101 PHE B C 1
ATOM 3491 O O . PHE B 1 101 ? 15.742 -17.719 -14.867 1 91.31 101 PHE B O 1
ATOM 3498 N N . GLN B 1 102 ? 16.828 -17.969 -12.891 1 90.62 102 GLN B N 1
ATOM 3499 C CA . GLN B 1 102 ? 17.141 -16.547 -12.812 1 90.62 102 GLN B CA 1
ATOM 3500 C C . GLN B 1 102 ? 18.453 -16.25 -13.539 1 90.62 102 GLN B C 1
ATOM 3502 O O . GLN B 1 102 ? 19.188 -17.156 -13.906 1 90.62 102 GLN B O 1
ATOM 3507 N N . ASP B 1 103 ? 18.75 -14.984 -13.695 1 85.5 103 ASP B N 1
ATOM 3508 C CA . ASP B 1 103 ? 19.953 -14.57 -14.422 1 85.5 103 ASP B CA 1
ATOM 3509 C C . ASP B 1 103 ? 21.219 -15.039 -13.703 1 85.5 103 ASP B C 1
ATOM 3511 O O . ASP B 1 103 ? 22.234 -15.336 -14.352 1 85.5 103 ASP B O 1
ATOM 3515 N N . ASP B 1 104 ? 21.125 -15.148 -12.453 1 84.31 104 ASP B N 1
ATOM 3516 C CA . ASP B 1 104 ? 22.281 -15.555 -11.672 1 84.31 104 ASP B CA 1
ATOM 3517 C C . ASP B 1 104 ? 22.469 -17.062 -11.703 1 84.31 104 ASP B C 1
ATOM 3519 O O . ASP B 1 104 ? 23.375 -17.609 -11.07 1 84.31 104 ASP B O 1
ATOM 3523 N N . GLY B 1 105 ? 21.516 -17.734 -12.367 1 85.25 105 GLY B N 1
ATOM 3524 C CA . GLY B 1 105 ? 21.641 -19.172 -12.539 1 85.25 105 GLY B CA 1
ATOM 3525 C C . GLY B 1 105 ? 20.844 -19.969 -11.523 1 85.25 105 GLY B C 1
ATOM 3526 O O . GLY B 1 105 ? 20.719 -21.188 -11.641 1 85.25 105 GLY B O 1
ATOM 3527 N N . ASN B 1 106 ? 20.297 -19.266 -10.586 1 90.69 106 ASN B N 1
ATOM 3528 C CA . ASN B 1 106 ? 19.5 -19.969 -9.57 1 90.69 106 ASN B CA 1
ATOM 3529 C C . ASN B 1 106 ? 18.094 -20.266 -10.07 1 90.69 106 ASN B C 1
ATOM 3531 O O . ASN B 1 106 ? 17.594 -19.578 -10.961 1 90.69 106 ASN B O 1
ATOM 3535 N N . LEU B 1 107 ? 17.625 -21.344 -9.5 1 93.38 107 LEU B N 1
ATOM 3536 C CA . LEU B 1 107 ? 16.219 -21.688 -9.75 1 93.38 107 LEU B CA 1
ATOM 3537 C C . LEU B 1 107 ? 15.297 -20.938 -8.805 1 93.38 107 LEU B C 1
ATOM 3539 O O . LEU B 1 107 ? 15.594 -20.812 -7.609 1 93.38 107 LEU B O 1
ATOM 3543 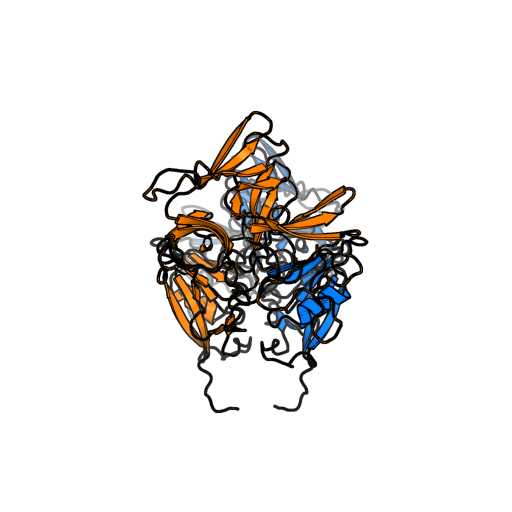N N . ALA B 1 108 ? 14.148 -20.438 -9.398 1 95.75 108 ALA B N 1
ATOM 3544 C CA . ALA B 1 108 ? 13.266 -19.656 -8.539 1 95.75 108 ALA B CA 1
ATOM 3545 C C . ALA B 1 108 ? 11.797 -19.922 -8.867 1 95.75 108 ALA B C 1
ATOM 3547 O O . ALA B 1 108 ? 11.453 -20.219 -10.008 1 95.75 108 ALA B O 1
ATOM 3548 N N . LEU B 1 109 ? 11.016 -19.906 -7.832 1 96.94 109 LEU B N 1
ATOM 3549 C CA . LEU B 1 109 ? 9.57 -19.859 -7.973 1 96.94 109 LEU B CA 1
ATOM 3550 C C . LEU B 1 109 ? 9.062 -18.422 -7.926 1 96.94 109 LEU B C 1
ATOM 3552 O O . LEU B 1 109 ? 9.391 -17.672 -7.004 1 96.94 109 LEU B O 1
ATOM 3556 N N . ILE B 1 110 ? 8.234 -18.016 -8.945 1 95.31 110 ILE B N 1
ATOM 3557 C CA . ILE B 1 110 ? 7.762 -16.641 -9.023 1 95.31 110 ILE B CA 1
ATOM 3558 C C . ILE B 1 110 ? 6.262 -16.625 -9.312 1 95.31 110 ILE B C 1
ATOM 3560 O O . ILE B 1 110 ? 5.762 -17.453 -10.078 1 95.31 110 ILE B O 1
ATOM 3564 N N . PRO B 1 111 ? 5.566 -15.719 -8.688 1 93.69 111 PRO B N 1
ATOM 3565 C CA . PRO B 1 111 ? 4.195 -15.484 -9.133 1 93.69 111 PRO B CA 1
ATOM 3566 C C . PRO B 1 111 ? 4.129 -14.633 -10.398 1 93.69 111 PRO B C 1
ATOM 3568 O O . PRO B 1 111 ? 5.078 -13.914 -10.719 1 93.69 111 PRO B O 1
ATOM 3571 N N . ARG B 1 112 ? 3.07 -14.781 -11.055 1 88.69 112 ARG B N 1
ATOM 3572 C CA . ARG B 1 112 ? 2.801 -14 -12.258 1 88.69 112 ARG B CA 1
ATOM 3573 C C . ARG B 1 112 ? 1.405 -13.391 -12.211 1 88.69 112 ARG B C 1
ATOM 3575 O O . ARG B 1 112 ? 0.458 -14.023 -11.742 1 88.69 112 ARG B O 1
ATOM 3582 N N . ALA B 1 113 ? 1.434 -12.164 -12.742 1 82.62 113 ALA B N 1
ATOM 3583 C CA . ALA B 1 113 ? 0.118 -11.539 -12.852 1 82.62 113 ALA B CA 1
ATOM 3584 C C . ALA B 1 113 ? -0.749 -12.266 -13.875 1 82.62 113 ALA B C 1
ATOM 3586 O O . ALA B 1 113 ? -0.243 -12.758 -14.891 1 82.62 113 ALA B O 1
ATOM 3587 N N . TYR B 1 114 ? -1.906 -12.461 -13.562 1 76.94 114 TYR B N 1
ATOM 3588 C CA . TYR B 1 114 ? -2.881 -13.016 -14.492 1 76.94 114 TYR B CA 1
ATOM 3589 C C . TYR B 1 114 ? -3.955 -11.992 -14.836 1 76.94 114 TYR B C 1
ATOM 3591 O O . TYR B 1 114 ? -4.598 -11.43 -13.945 1 76.94 114 TYR B O 1
ATOM 3599 N N . PRO B 1 115 ? -4.098 -11.5 -16.172 1 71.75 115 PRO B N 1
ATOM 3600 C CA . PRO B 1 115 ? -3.594 -12.234 -17.328 1 71.75 115 PRO B CA 1
ATOM 3601 C C . PRO B 1 115 ? -2.328 -11.609 -17.922 1 71.75 115 PRO B C 1
ATOM 3603 O O . PRO B 1 115 ? -1.771 -12.141 -18.891 1 71.75 115 PRO B O 1
ATOM 3606 N N . SER B 1 116 ? -1.772 -10.586 -17.391 1 71.44 116 SER B N 1
ATOM 3607 C CA . SER B 1 116 ? -0.716 -9.805 -18.016 1 71.44 116 SER B CA 1
ATOM 3608 C C . SER B 1 116 ? 0.628 -10.516 -17.953 1 71.44 116 SER B C 1
ATOM 3610 O O . SER B 1 116 ? 1.575 -10.148 -18.641 1 71.44 116 SER B O 1
ATOM 3612 N N . ALA B 1 117 ? 0.816 -11.438 -17.219 1 76.81 117 ALA B N 1
ATOM 3613 C CA . ALA B 1 117 ? 2.01 -12.273 -17.109 1 76.81 117 ALA B CA 1
ATOM 3614 C C . ALA B 1 117 ? 3.164 -11.5 -16.469 1 76.81 117 ALA B C 1
ATOM 3616 O O . ALA B 1 117 ? 4.316 -11.938 -16.531 1 76.81 117 ALA B O 1
ATOM 3617 N N . PHE B 1 118 ? 2.859 -10.352 -16 1 83.19 118 PHE B N 1
ATOM 3618 C CA . PHE B 1 118 ? 3.891 -9.656 -15.242 1 83.19 118 PHE B CA 1
ATOM 3619 C C . PHE B 1 118 ? 4.465 -10.555 -14.156 1 83.19 118 PHE B C 1
ATOM 3621 O O . PHE B 1 118 ? 3.719 -11.211 -13.422 1 83.19 118 PHE B O 1
ATOM 3628 N N . GLU B 1 119 ? 5.812 -10.625 -14.086 1 89.81 119 GLU B N 1
ATOM 3629 C CA . GLU B 1 119 ? 6.465 -11.477 -13.094 1 89.81 119 GLU B CA 1
ATOM 3630 C C . GLU B 1 119 ? 6.82 -10.688 -11.836 1 89.81 119 GLU B C 1
ATOM 3632 O O . GLU B 1 119 ? 7.391 -9.594 -11.922 1 89.81 119 GLU B O 1
ATOM 3637 N N . TYR B 1 120 ? 6.48 -11.258 -10.727 1 90.38 120 TYR B N 1
ATOM 3638 C CA . TYR B 1 120 ? 6.789 -10.656 -9.438 1 90.38 120 TYR B CA 1
ATOM 3639 C C . TYR B 1 120 ? 8.086 -11.219 -8.859 1 90.38 120 TYR B C 1
ATOM 3641 O O . TYR B 1 120 ? 8.805 -11.953 -9.547 1 90.38 120 TYR B O 1
ATOM 3649 N N . ASP B 1 121 ? 8.383 -10.758 -7.641 1 90.44 121 ASP B N 1
ATOM 3650 C CA . ASP B 1 121 ? 9.578 -11.258 -6.973 1 90.44 121 ASP B CA 1
ATOM 3651 C C . ASP B 1 121 ? 9.438 -12.742 -6.645 1 90.44 121 ASP B C 1
ATOM 3653 O O . ASP B 1 121 ? 8.328 -13.25 -6.488 1 90.44 121 ASP B O 1
ATOM 3657 N N . SER B 1 122 ? 10.602 -13.391 -6.535 1 95 122 SER B N 1
ATOM 3658 C CA . SER B 1 122 ? 10.594 -14.812 -6.199 1 95 122 SER B CA 1
ATOM 3659 C C . SER B 1 122 ? 10.258 -15.031 -4.727 1 95 122 SER B C 1
ATOM 3661 O O . SER B 1 122 ? 10.609 -14.211 -3.877 1 95 122 SER B O 1
ATOM 3663 N N . TYR B 1 123 ? 9.508 -16.109 -4.492 1 95.06 123 TYR B N 1
ATOM 3664 C CA . TYR B 1 123 ? 9.195 -16.438 -3.107 1 95.06 123 TYR B CA 1
ATOM 3665 C C . TYR B 1 123 ? 10 -17.641 -2.639 1 95.06 123 TYR B C 1
ATOM 3667 O O . TYR B 1 123 ? 9.961 -18 -1.46 1 95.06 123 TYR B O 1
ATOM 3675 N N . TRP B 1 124 ? 10.758 -18.203 -3.5 1 95.56 124 TRP B N 1
ATOM 3676 C CA . TRP B 1 124 ? 11.711 -19.281 -3.234 1 95.56 124 TRP B CA 1
ATOM 3677 C C . TRP B 1 124 ? 12.797 -19.328 -4.305 1 95.56 124 TRP B C 1
ATOM 3679 O O . TRP B 1 124 ? 12.516 -19.141 -5.488 1 95.56 124 TRP B O 1
ATOM 3689 N N . PHE B 1 125 ? 13.984 -19.531 -3.902 1 93.88 125 PHE B N 1
ATOM 3690 C CA . PHE B 1 125 ? 15.062 -19.688 -4.871 1 93.88 125 PHE B CA 1
ATOM 3691 C C . PHE B 1 125 ? 16.219 -20.484 -4.273 1 93.88 125 PHE B C 1
ATOM 3693 O O . PHE B 1 125 ? 16.391 -20.516 -3.051 1 93.88 125 PHE B O 1
ATOM 3700 N N . THR B 1 126 ? 16.906 -21.141 -5.148 1 91.94 126 THR B N 1
ATOM 3701 C CA . THR B 1 126 ? 18.109 -21.844 -4.715 1 91.94 126 THR B CA 1
ATOM 3702 C C . THR B 1 126 ? 19.25 -20.859 -4.469 1 91.94 126 THR B C 1
ATOM 3704 O O . THR B 1 126 ? 19.25 -19.75 -5.004 1 91.94 126 THR B O 1
ATOM 3707 N N . GLN B 1 127 ? 20.109 -21.125 -3.602 1 85.81 127 GLN B N 1
ATOM 3708 C CA . GLN B 1 127 ? 21.219 -20.25 -3.273 1 85.81 127 GLN B CA 1
ATOM 3709 C C . GLN B 1 127 ? 22.547 -20.859 -3.73 1 85.81 127 GLN B C 1
ATOM 3711 O O . GLN B 1 127 ? 23.234 -21.531 -2.953 1 85.81 127 GLN B O 1
ATOM 3716 N N . GLY B 1 128 ? 22.75 -20.672 -4.938 1 77.19 128 GLY B N 1
ATOM 3717 C CA . GLY B 1 128 ? 24.016 -21.188 -5.453 1 77.19 128 GLY B CA 1
ATOM 3718 C C . GLY B 1 128 ? 25.016 -20.078 -5.746 1 77.19 128 GLY B C 1
ATOM 3719 O O . GLY B 1 128 ? 24.656 -18.906 -5.805 1 77.19 128 GLY B O 1
ATOM 3720 N N . SER B 1 129 ? 26.25 -20.375 -5.629 1 65.69 129 SER B N 1
ATOM 3721 C CA . SER B 1 129 ? 27.359 -19.438 -5.789 1 65.69 129 SER B CA 1
ATOM 3722 C C . SER B 1 129 ? 27.766 -19.312 -7.25 1 65.69 129 SER B C 1
ATOM 3724 O O . SER B 1 129 ? 28.547 -18.422 -7.605 1 65.69 129 SER B O 1
ATOM 3726 N 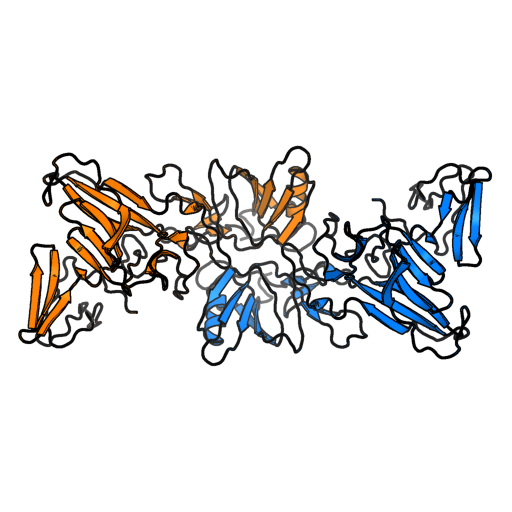N . ASP B 1 130 ? 27.266 -20.094 -8.055 1 64.25 130 ASP B N 1
ATOM 3727 C CA . ASP B 1 130 ? 27.781 -20.109 -9.422 1 64.25 130 ASP B CA 1
ATOM 3728 C C . ASP B 1 130 ? 26.75 -19.562 -10.406 1 64.25 130 ASP B C 1
ATOM 3730 O O . ASP B 1 130 ? 25.578 -19.953 -10.367 1 64.25 130 ASP B O 1
ATOM 3734 N N . SER B 1 131 ? 27.078 -18.453 -11.117 1 62.84 131 SER B N 1
ATOM 3735 C CA . SER B 1 131 ? 26.188 -17.797 -12.07 1 62.84 131 SER B CA 1
ATOM 3736 C C . SER B 1 131 ? 26.188 -18.516 -13.422 1 62.84 131 SER B C 1
ATOM 3738 O O . SER B 1 131 ? 25.656 -18 -14.398 1 62.84 131 SER B O 1
ATOM 3740 N N . GLY B 1 132 ? 26.766 -19.688 -13.547 1 63.31 132 GLY B N 1
ATOM 3741 C CA . GLY B 1 132 ? 26.891 -20.281 -14.867 1 63.31 132 GLY B CA 1
ATOM 3742 C C . GLY B 1 132 ? 25.609 -20.938 -15.352 1 63.31 132 GLY B C 1
ATOM 3743 O O . GLY B 1 132 ? 24.547 -20.688 -14.805 1 63.31 132 GLY B O 1
ATOM 3744 N N . SER B 1 133 ? 25.688 -21.547 -16.547 1 66.62 133 SER B N 1
ATOM 3745 C CA . SER B 1 133 ? 24.609 -22.266 -17.219 1 66.62 133 SER B CA 1
ATOM 3746 C C . SER B 1 133 ? 24.188 -23.484 -16.406 1 66.62 133 SER B C 1
ATOM 3748 O O . SER B 1 133 ? 24.547 -24.625 -16.734 1 66.62 133 SER B O 1
ATOM 3750 N N . ASN B 1 134 ? 23.266 -23.203 -15.469 1 82.06 134 ASN B N 1
ATOM 3751 C CA . ASN B 1 134 ? 22.828 -24.281 -14.586 1 82.06 134 ASN B CA 1
ATOM 3752 C C . ASN B 1 134 ? 21.672 -25.062 -15.188 1 82.06 134 ASN B C 1
ATOM 3754 O O . ASN B 1 134 ? 21 -24.594 -16.094 1 82.06 134 ASN B O 1
ATOM 3758 N N . LYS B 1 135 ? 21.719 -26.359 -14.836 1 89.81 135 LYS B N 1
ATOM 3759 C CA . LYS B 1 135 ? 20.656 -27.266 -15.273 1 89.81 135 LYS B CA 1
ATOM 3760 C C . LYS B 1 135 ? 19.938 -27.891 -14.078 1 89.81 135 LYS B C 1
ATOM 3762 O O . LYS B 1 135 ? 20.562 -28.188 -13.055 1 89.81 135 LYS B O 1
ATOM 3767 N N . LEU B 1 136 ? 18.656 -27.984 -14.266 1 93.19 136 LEU B N 1
ATOM 3768 C CA . LEU B 1 136 ? 17.891 -28.766 -13.297 1 93.19 136 LEU B CA 1
ATOM 3769 C C . LEU B 1 136 ? 17.781 -30.219 -13.727 1 93.19 136 LEU B C 1
ATOM 3771 O O . LEU B 1 136 ? 17.234 -30.516 -14.797 1 93.19 136 LEU B O 1
ATOM 3775 N N . VAL B 1 137 ? 18.266 -31.125 -12.883 1 92.44 137 VAL B N 1
ATOM 3776 C CA . VAL B 1 137 ? 18.359 -32.531 -13.258 1 92.44 137 VAL B CA 1
ATOM 3777 C C . VAL B 1 137 ? 17.5 -33.375 -12.328 1 92.44 137 VAL B C 1
ATOM 3779 O O . VAL B 1 137 ? 17.672 -33.344 -11.109 1 92.44 137 VAL B O 1
ATOM 3782 N N . PHE B 1 138 ? 16.531 -34.062 -12.922 1 93.62 138 PHE B N 1
ATOM 3783 C CA . PHE B 1 138 ? 15.844 -35.094 -12.188 1 93.62 138 PHE B CA 1
ATOM 3784 C C . PHE B 1 138 ? 16.5 -36.469 -12.43 1 93.62 138 PHE B C 1
ATOM 3786 O O . PHE B 1 138 ? 16.219 -37.125 -13.438 1 93.62 138 PHE B O 1
ATOM 3793 N N . ASN B 1 139 ? 17.281 -36.844 -11.461 1 91.44 139 ASN B N 1
ATOM 3794 C CA . ASN B 1 139 ? 18.094 -38.062 -11.648 1 91.44 139 ASN B CA 1
ATOM 3795 C C . ASN B 1 139 ? 17.25 -39.312 -11.508 1 91.44 139 ASN B C 1
ATOM 3797 O O . ASN B 1 139 ? 16.609 -39.531 -10.477 1 91.44 139 ASN B O 1
ATOM 3801 N N . GLU B 1 140 ? 17.359 -40.125 -12.492 1 86.06 140 GLU B N 1
ATOM 3802 C CA . GLU B 1 140 ? 16.531 -41.344 -12.523 1 86.06 140 GLU B CA 1
ATOM 3803 C C . GLU B 1 140 ? 17.031 -42.375 -11.516 1 86.06 140 GLU B C 1
ATOM 3805 O O . GLU B 1 140 ? 16.25 -43.062 -10.898 1 86.06 140 GLU B O 1
ATOM 3810 N N . SER B 1 141 ? 18.297 -42.406 -11.383 1 85.19 141 SER B N 1
ATOM 3811 C CA . SER B 1 141 ? 18.891 -43.438 -10.531 1 85.19 141 SER B CA 1
ATOM 3812 C C . SER B 1 141 ? 18.75 -43.062 -9.055 1 85.19 141 SER B C 1
ATOM 3814 O O . SER B 1 141 ? 18.312 -43.906 -8.258 1 85.19 141 SER B O 1
ATOM 3816 N N . THR B 1 142 ? 19.078 -41.875 -8.734 1 87.75 142 THR B N 1
ATOM 3817 C CA . THR B 1 142 ? 19.078 -41.469 -7.332 1 87.75 142 THR B CA 1
ATOM 3818 C C . THR B 1 142 ? 17.688 -40.969 -6.922 1 87.75 142 THR B C 1
ATOM 3820 O O . THR B 1 142 ? 17.406 -40.844 -5.73 1 87.75 142 THR B O 1
ATOM 3823 N N . ARG B 1 143 ? 16.828 -40.656 -7.879 1 89.56 143 ARG B N 1
ATOM 3824 C CA . ARG B 1 143 ? 15.484 -40.156 -7.656 1 89.56 143 ARG B CA 1
ATOM 3825 C C . ARG B 1 143 ? 15.516 -38.781 -7.02 1 89.56 143 ARG B C 1
ATOM 3827 O O . ARG B 1 143 ? 14.5 -38.281 -6.5 1 89.56 143 ARG B O 1
ATOM 3834 N N . SER B 1 144 ? 16.672 -38.156 -7.035 1 93.25 144 SER B N 1
ATOM 3835 C CA . SER B 1 144 ? 16.844 -36.812 -6.5 1 93.25 144 SER B CA 1
ATOM 3836 C C . SER B 1 144 ? 16.719 -35.781 -7.594 1 93.25 144 SER B C 1
ATOM 3838 O O . SER B 1 144 ? 16.891 -36.062 -8.773 1 93.25 144 SER B O 1
ATOM 3840 N N . LEU B 1 145 ? 16.312 -34.656 -7.195 1 95.12 145 LEU B N 1
ATOM 3841 C CA . LEU B 1 145 ? 16.25 -33.469 -8.062 1 95.12 145 LEU B CA 1
ATOM 3842 C C . LEU B 1 145 ? 17.25 -32.406 -7.625 1 95.12 145 LEU B C 1
ATOM 3844 O O . LEU B 1 145 ? 17.234 -31.969 -6.473 1 95.12 145 LEU B O 1
ATOM 3848 N N . TYR B 1 146 ? 18.156 -31.969 -8.531 1 93.69 146 TYR B N 1
ATOM 3849 C CA . TYR B 1 146 ? 19.188 -31.031 -8.125 1 93.69 146 TYR B CA 1
ATOM 3850 C C . TYR B 1 146 ? 19.578 -30.109 -9.273 1 93.69 146 TYR B C 1
ATOM 3852 O O . TYR B 1 146 ? 19.328 -30.422 -10.438 1 93.69 146 TYR B O 1
ATOM 3860 N N . LEU B 1 147 ? 20.062 -29 -8.883 1 92.12 147 LEU B N 1
ATOM 3861 C CA . LEU B 1 147 ? 20.688 -28.078 -9.82 1 92.12 147 LEU B CA 1
ATOM 3862 C C . LEU B 1 147 ? 22.172 -28.422 -10.016 1 92.12 147 LEU B C 1
ATOM 3864 O O . LEU B 1 147 ? 22.906 -28.578 -9.047 1 92.12 147 LEU B O 1
ATOM 3868 N N . SER B 1 148 ? 22.5 -28.516 -11.25 1 90.31 148 SER B N 1
ATOM 3869 C CA . SER B 1 148 ? 23.891 -28.828 -11.578 1 90.31 148 SER B CA 1
ATOM 3870 C C . SER B 1 148 ? 24.578 -27.625 -12.219 1 90.31 148 SER B C 1
ATOM 3872 O O . SER B 1 148 ? 24.016 -26.969 -13.086 1 90.31 148 SER B O 1
ATOM 3874 N N . TYR B 1 149 ? 25.766 -27.391 -11.727 1 83.94 149 TYR B N 1
ATOM 3875 C CA . TYR B 1 149 ? 26.562 -26.281 -12.234 1 83.94 149 TYR B CA 1
ATOM 3876 C C . TYR B 1 149 ? 27.656 -26.781 -13.18 1 83.94 149 TYR B C 1
ATOM 3878 O O . TYR B 1 149 ? 28.094 -27.922 -13.078 1 83.94 149 TYR B O 1
ATOM 3886 N N . PRO B 1 150 ? 28.062 -25.859 -14.039 1 80.56 150 PRO B N 1
ATOM 3887 C CA . PRO B 1 150 ? 29.141 -26.266 -14.945 1 80.56 150 PRO B CA 1
ATOM 3888 C C . PRO B 1 150 ? 30.438 -26.625 -14.211 1 80.56 150 PRO B C 1
ATOM 3890 O O . PRO B 1 150 ? 31.203 -27.453 -14.68 1 80.56 150 PRO B O 1
ATOM 3893 N N . SER B 1 151 ? 30.625 -25.984 -13.078 1 77.81 151 SER B N 1
ATOM 3894 C CA . SER B 1 151 ? 31.844 -26.234 -12.312 1 77.81 151 SER B CA 1
ATOM 3895 C C . SER B 1 151 ? 31.812 -27.609 -11.648 1 77.81 151 SER B C 1
ATOM 3897 O O . SER B 1 151 ? 32.812 -28.047 -11.078 1 77.81 151 SER B O 1
ATOM 3899 N N . GLY B 1 152 ? 30.672 -28.344 -11.734 1 79.31 152 GLY B N 1
ATOM 3900 C CA . GLY B 1 152 ? 30.531 -29.672 -11.148 1 79.31 152 GLY B CA 1
ATOM 3901 C C . GLY B 1 152 ? 29.781 -29.672 -9.844 1 79.31 152 GLY B C 1
ATOM 3902 O O . GLY B 1 152 ? 29.375 -30.719 -9.352 1 79.31 152 GLY B O 1
ATOM 3903 N N . GLY B 1 153 ? 29.594 -28.578 -9.281 1 84.31 153 GLY B N 1
ATOM 3904 C CA . GLY B 1 153 ? 28.828 -28.5 -8.039 1 84.31 153 GLY B CA 1
ATOM 3905 C C . GLY B 1 153 ? 27.328 -28.656 -8.25 1 84.31 153 GLY B C 1
ATOM 3906 O O . GLY B 1 153 ? 26.828 -28.438 -9.352 1 84.31 153 GLY B O 1
ATOM 3907 N N . VAL B 1 154 ? 26.656 -29.344 -7.176 1 88.38 154 VAL B N 1
ATOM 3908 C CA . VAL B 1 154 ? 25.219 -29.516 -7.277 1 88.38 154 VAL B CA 1
ATOM 3909 C C . VAL B 1 154 ? 24.547 -28.906 -6.051 1 88.38 154 VAL B C 1
ATOM 3911 O O . VAL B 1 154 ? 25.125 -28.859 -4.969 1 88.38 154 VAL B O 1
ATOM 3914 N N . ILE B 1 155 ? 23.375 -28.375 -6.23 1 90.56 155 ILE B N 1
ATOM 3915 C CA . ILE B 1 155 ? 22.5 -27.953 -5.148 1 90.56 155 ILE B CA 1
ATOM 3916 C C . ILE B 1 155 ? 21.203 -28.766 -5.164 1 90.56 155 ILE B C 1
ATOM 3918 O O . ILE B 1 155 ? 20.5 -28.812 -6.176 1 90.56 155 ILE B O 1
ATOM 3922 N N . SER B 1 156 ? 20.984 -29.422 -4.062 1 92.5 156 SER B N 1
ATOM 3923 C CA . SER B 1 156 ? 19.797 -30.266 -3.975 1 92.5 156 SER B CA 1
ATOM 3924 C C . SER B 1 156 ? 18.531 -29.422 -3.893 1 92.5 156 SER B C 1
ATOM 3926 O O . SER B 1 156 ? 18.453 -28.469 -3.123 1 92.5 156 SER B O 1
ATOM 3928 N N . VAL B 1 157 ? 17.562 -29.766 -4.691 1 94.62 157 VAL B N 1
ATOM 3929 C CA . VAL B 1 157 ? 16.219 -29.203 -4.586 1 94.62 157 VAL B CA 1
ATOM 3930 C C . VAL B 1 157 ? 15.32 -30.172 -3.818 1 94.62 157 VAL B C 1
ATOM 3932 O O . VAL B 1 157 ? 14.68 -29.781 -2.838 1 94.62 157 VAL B O 1
ATOM 3935 N N . PHE B 1 158 ? 15.305 -31.422 -4.324 1 94.81 158 PHE B N 1
ATOM 3936 C CA . PHE B 1 158 ? 14.648 -32.531 -3.617 1 94.81 158 PHE B CA 1
ATOM 3937 C C . PHE B 1 158 ? 15.625 -33.656 -3.363 1 94.81 158 PHE B C 1
ATOM 3939 O O . PHE B 1 158 ? 16.234 -34.188 -4.297 1 94.81 158 PHE B O 1
ATOM 3946 N N . SER B 1 159 ? 15.68 -34.062 -2.096 1 92.19 159 SER B N 1
ATOM 3947 C CA . SER B 1 159 ? 16.453 -35.25 -1.772 1 92.19 159 SER B CA 1
ATOM 3948 C C . SER B 1 159 ? 15.734 -36.5 -2.207 1 92.19 159 SER B C 1
ATOM 3950 O O . SER B 1 159 ? 14.531 -36.5 -2.453 1 92.19 159 SER B O 1
ATOM 3952 N N . ALA B 1 160 ? 16.547 -37.531 -2.275 1 89.12 160 ALA B N 1
ATOM 3953 C CA . ALA B 1 160 ? 15.938 -38.844 -2.602 1 89.12 160 ALA B CA 1
ATOM 3954 C C . ALA B 1 160 ? 14.852 -39.219 -1.599 1 89.12 160 ALA B C 1
ATOM 3956 O O . ALA B 1 160 ? 15.086 -39.188 -0.387 1 89.12 160 ALA B O 1
ATOM 3957 N N . PRO B 1 161 ? 13.672 -39.469 -2.152 1 88.56 161 PRO B N 1
ATOM 3958 C CA . PRO B 1 161 ? 12.625 -39.844 -1.204 1 88.56 161 PRO B CA 1
ATOM 3959 C C . PRO B 1 161 ? 12.859 -41.188 -0.565 1 88.56 161 PRO B C 1
ATOM 3961 O O . PRO B 1 161 ? 13.484 -42.062 -1.174 1 88.56 161 PRO B O 1
ATOM 3964 N N . ALA B 1 162 ? 12.414 -41.344 0.69 1 81.5 162 ALA B N 1
ATOM 3965 C CA . ALA B 1 162 ? 12.555 -42.594 1.413 1 81.5 162 ALA B CA 1
ATOM 3966 C C . ALA B 1 162 ? 11.508 -43.594 0.95 1 81.5 162 ALA B C 1
ATOM 3968 O O . ALA B 1 162 ? 10.5 -43.812 1.62 1 81.5 162 ALA B O 1
ATOM 3969 N N . LEU B 1 163 ? 11.562 -44 -0.12 1 80.06 163 LEU B N 1
ATOM 3970 C CA . LEU B 1 163 ? 10.633 -45 -0.663 1 80.06 163 LEU B CA 1
ATOM 3971 C C . LEU B 1 163 ? 11.273 -46.375 -0.735 1 80.06 163 LEU B C 1
ATOM 3973 O O . LEU B 1 163 ? 12.484 -46.469 -0.907 1 80.06 163 LEU B O 1
ATOM 3977 N N . GLY B 1 164 ? 10.656 -47.281 -0.139 1 62.38 164 GLY B N 1
ATOM 3978 C CA . GLY B 1 164 ? 11.156 -48.656 -0.231 1 62.38 164 GLY B CA 1
ATOM 3979 C C . GLY B 1 164 ? 11.469 -49.094 -1.652 1 62.38 164 GLY B C 1
ATOM 3980 O O . GLY B 1 164 ? 10.938 -48.5 -2.609 1 62.38 164 GLY B O 1
ATOM 3981 N N . GLY B 1 165 ? 12.602 -49.969 -1.926 1 55.84 165 GLY B N 1
ATOM 3982 C CA . GLY B 1 165 ? 13 -50.594 -3.186 1 55.84 165 GLY B CA 1
ATOM 3983 C C . GLY B 1 165 ? 14 -49.75 -3.961 1 55.84 165 GLY B C 1
ATOM 3984 O O . GLY B 1 165 ? 13.609 -48.875 -4.734 1 55.84 165 GLY B O 1
ATOM 3985 N N . GLY B 1 166 ? 15.008 -49.344 -3.639 1 47.78 166 GLY B N 1
ATOM 3986 C CA . GLY B 1 166 ? 16.297 -48.75 -3.955 1 47.78 166 GLY B CA 1
ATOM 3987 C C . GLY B 1 166 ? 16.781 -49.094 -5.344 1 47.78 166 GLY B C 1
ATOM 3988 O O . GLY B 1 166 ? 16.5 -50.188 -5.855 1 47.78 166 GLY B O 1
ATOM 3989 N N . GLY B 1 167 ? 16.484 -48.406 -6.625 1 49.69 167 GLY B N 1
ATOM 3990 C CA . GLY B 1 167 ? 17.125 -48.312 -7.922 1 49.69 167 GLY B CA 1
ATOM 3991 C C . GLY B 1 167 ? 16.281 -47.562 -8.953 1 49.69 167 GLY B C 1
ATOM 3992 O O . GLY B 1 167 ? 15.172 -47.156 -8.656 1 49.69 167 GLY B O 1
ATOM 3993 N N . ALA B 1 168 ? 16.891 -47.062 -10.227 1 52.16 168 ALA B N 1
ATOM 3994 C CA . ALA B 1 168 ? 16.406 -46.344 -11.398 1 52.16 168 ALA B CA 1
ATOM 3995 C C . ALA B 1 168 ? 15.008 -46.812 -11.805 1 52.16 168 ALA B C 1
ATOM 3997 O O . ALA B 1 168 ? 14.219 -46.031 -12.352 1 52.16 168 ALA B O 1
ATOM 3998 N N . GLY B 1 169 ? 14.469 -47.906 -11.117 1 55.34 169 GLY B N 1
ATOM 3999 C CA . GLY B 1 169 ? 13.281 -48.656 -11.484 1 55.34 169 GLY B CA 1
ATOM 4000 C C . GLY B 1 169 ? 12.422 -49.031 -10.289 1 55.34 169 GLY B C 1
ATOM 4001 O O . GLY B 1 169 ? 11.633 -49.969 -10.359 1 55.34 169 GLY B O 1
ATOM 4002 N N . GLY B 1 170 ? 12.617 -48.438 -9.25 1 64.38 170 GLY B N 1
ATOM 4003 C CA . GLY B 1 170 ? 11.945 -48.969 -8.07 1 64.38 170 GLY B CA 1
ATOM 4004 C C . GLY B 1 170 ? 10.43 -48.938 -8.18 1 64.38 170 GLY B C 1
ATOM 4005 O O . GLY B 1 170 ? 9.891 -48.562 -9.227 1 64.38 170 GLY B O 1
ATOM 4006 N N . GLY B 1 171 ? 9.672 -49.531 -7.32 1 76.06 171 GLY B N 1
ATOM 4007 C CA . GLY B 1 171 ? 8.25 -49.844 -7.188 1 76.06 171 GLY B CA 1
ATOM 4008 C C . GLY B 1 171 ? 7.375 -48.594 -7.188 1 76.06 171 GLY B C 1
ATOM 4009 O O . GLY B 1 171 ? 6.18 -48.688 -6.898 1 76.06 171 GLY B O 1
ATOM 4010 N N . TYR B 1 172 ? 8.133 -47.438 -7.711 1 84.62 172 TYR B N 1
ATOM 4011 C CA . TYR B 1 172 ? 7.301 -46.219 -7.668 1 84.62 172 TYR B CA 1
ATOM 4012 C C . TYR B 1 172 ? 7.465 -45.406 -8.938 1 84.62 172 TYR B C 1
ATOM 4014 O O . TYR B 1 172 ? 8.562 -45.344 -9.5 1 84.62 172 TYR B O 1
ATOM 4022 N N . TYR B 1 173 ? 6.422 -44.812 -9.414 1 84.44 173 TYR B N 1
ATOM 4023 C CA . TYR B 1 173 ? 6.48 -43.688 -10.359 1 84.44 173 TYR B CA 1
ATOM 4024 C C . TYR B 1 173 ? 6.711 -42.375 -9.633 1 84.44 173 TYR B C 1
ATOM 4026 O O . TYR B 1 173 ? 6.16 -42.156 -8.555 1 84.44 173 TYR B O 1
ATOM 4034 N N . LEU B 1 174 ? 7.605 -41.531 -10.203 1 89.12 174 LEU B N 1
ATOM 4035 C CA . LEU B 1 174 ? 7.871 -40.219 -9.594 1 89.12 174 LEU B CA 1
ATOM 4036 C C . LEU B 1 174 ? 7.609 -39.094 -10.586 1 89.12 174 LEU B C 1
ATOM 4038 O O . LEU B 1 174 ? 7.734 -39.312 -11.797 1 89.12 174 LEU B O 1
ATOM 4042 N N . ARG B 1 175 ? 7.23 -38.062 -10.125 1 90.94 175 ARG B N 1
ATOM 4043 C CA . ARG B 1 175 ? 7.141 -36.812 -10.891 1 90.94 175 ARG B CA 1
ATOM 4044 C C . ARG B 1 175 ? 7.309 -35.594 -9.992 1 90.94 175 ARG B C 1
ATOM 4046 O O . ARG B 1 175 ? 7.133 -35.688 -8.773 1 90.94 175 ARG B O 1
ATOM 4053 N N . ALA B 1 176 ? 7.715 -34.5 -10.547 1 94.56 176 ALA B N 1
ATOM 4054 C CA . ALA B 1 176 ? 7.734 -33.188 -9.867 1 94.56 176 ALA B CA 1
ATOM 4055 C C . ALA B 1 176 ? 6.93 -32.156 -10.648 1 94.56 176 ALA B C 1
ATOM 4057 O O . ALA B 1 176 ? 7.098 -32.031 -11.859 1 94.56 176 ALA B O 1
ATOM 4058 N N . THR B 1 177 ? 6.031 -31.531 -9.953 1 93.88 177 THR B N 1
ATOM 4059 C CA . THR B 1 177 ? 5.066 -30.672 -10.633 1 93.88 177 THR B CA 1
ATOM 4060 C C . THR B 1 177 ? 4.934 -29.344 -9.906 1 93.88 177 THR B C 1
ATOM 4062 O O . THR B 1 177 ? 4.895 -29.297 -8.672 1 93.88 177 THR B O 1
ATOM 4065 N N . VAL B 1 178 ? 4.949 -28.219 -10.711 1 95.69 178 VAL B N 1
ATOM 4066 C CA . VAL B 1 178 ? 4.488 -26.953 -10.164 1 95.69 178 VAL B CA 1
ATOM 4067 C C . VAL B 1 178 ? 2.965 -26.938 -10.086 1 95.69 178 VAL B C 1
ATOM 4069 O O . VAL B 1 178 ? 2.285 -26.812 -11.102 1 95.69 178 VAL B O 1
ATOM 4072 N N . ASP B 1 179 ? 2.461 -27.016 -8.891 1 92.69 179 ASP B N 1
ATOM 4073 C CA . ASP B 1 179 ? 1.02 -27.156 -8.711 1 92.69 179 ASP B CA 1
ATOM 4074 C C . ASP B 1 179 ? 0.315 -25.812 -8.836 1 92.69 179 ASP B C 1
ATOM 4076 O O . ASP B 1 179 ? 0.958 -24.766 -8.773 1 92.69 179 ASP B O 1
ATOM 4080 N N . THR B 1 180 ? -1.012 -25.828 -8.875 1 91.62 180 THR B N 1
ATOM 4081 C CA . THR B 1 180 ? -1.822 -24.656 -9.133 1 91.62 180 THR B CA 1
ATOM 4082 C C . THR B 1 180 ? -1.755 -23.688 -7.961 1 91.62 180 THR B C 1
ATOM 4084 O O . THR B 1 180 ? -2.051 -22.5 -8.109 1 91.62 180 THR B O 1
ATOM 4087 N N . ASP B 1 181 ? -1.345 -24.188 -6.832 1 91.25 181 ASP B N 1
ATOM 4088 C CA . ASP B 1 181 ? -1.263 -23.328 -5.656 1 91.25 181 ASP B CA 1
ATOM 4089 C C . ASP B 1 181 ? 0.131 -22.719 -5.52 1 91.25 181 ASP B C 1
ATOM 4091 O O . ASP B 1 181 ? 0.422 -22.031 -4.535 1 91.25 181 ASP B O 1
ATOM 4095 N N . GLY B 1 182 ? 0.984 -23 -6.496 1 93.62 182 GLY B N 1
ATOM 4096 C CA . GLY B 1 182 ? 2.281 -22.344 -6.539 1 93.62 182 GLY B CA 1
ATOM 4097 C C . GLY B 1 182 ? 3.371 -23.125 -5.836 1 93.62 182 GLY B C 1
ATOM 4098 O O . GLY B 1 182 ? 4.512 -22.672 -5.734 1 93.62 182 GLY B O 1
ATOM 4099 N N . VAL B 1 183 ? 3.047 -24.312 -5.359 1 93.88 183 VAL B N 1
ATOM 4100 C CA . VAL B 1 183 ? 4.023 -25.156 -4.676 1 93.88 183 VAL B CA 1
ATOM 4101 C C . VAL B 1 183 ? 4.605 -26.172 -5.656 1 93.88 183 VAL B C 1
ATOM 4103 O O . VAL B 1 183 ? 3.871 -26.781 -6.438 1 93.88 183 VAL B O 1
ATOM 4106 N N . PHE B 1 184 ? 5.961 -26.281 -5.648 1 96 184 PHE B N 1
ATOM 4107 C CA . PHE B 1 184 ? 6.645 -27.312 -6.414 1 96 184 PHE B CA 1
ATOM 4108 C C . PHE B 1 184 ? 6.781 -28.594 -5.598 1 96 184 PHE B C 1
ATOM 4110 O O . PHE B 1 184 ? 7.473 -28.609 -4.574 1 96 184 PHE B O 1
ATOM 4117 N N . ARG B 1 185 ? 6.133 -29.703 -6.141 1 94.56 185 ARG B N 1
ATOM 4118 C CA . ARG B 1 185 ? 6.055 -30.922 -5.344 1 94.56 185 ARG B CA 1
ATOM 4119 C C . ARG B 1 185 ? 6.586 -32.125 -6.125 1 94.56 185 ARG B C 1
ATOM 4121 O O . ARG B 1 185 ? 6.387 -32.219 -7.336 1 94.56 185 ARG B O 1
ATOM 4128 N N . GLN B 1 186 ? 7.238 -32.906 -5.336 1 94.12 186 GLN B N 1
ATOM 4129 C CA . GLN B 1 186 ? 7.562 -34.25 -5.832 1 94.12 186 GLN B CA 1
ATOM 4130 C C . GLN B 1 186 ? 6.512 -35.281 -5.398 1 94.12 186 GLN B C 1
ATOM 4132 O O . GLN B 1 186 ? 6.125 -35.312 -4.227 1 94.12 186 GLN B O 1
ATOM 4137 N N . TYR B 1 187 ? 6.059 -36.031 -6.324 1 91.31 187 TYR B N 1
ATOM 4138 C CA . TYR B 1 187 ? 5.035 -37.031 -6.066 1 91.31 187 TYR B CA 1
ATOM 4139 C C . TYR B 1 187 ? 5.566 -38.438 -6.34 1 91.31 187 TYR B C 1
ATOM 4141 O O . TYR B 1 187 ? 6.398 -38.625 -7.23 1 91.31 187 TYR B O 1
ATOM 4149 N N . SER B 1 188 ? 5.059 -39.344 -5.555 1 90.12 188 SER B N 1
ATOM 4150 C CA . SER B 1 188 ? 5.344 -40.781 -5.797 1 90.12 188 SER B CA 1
ATOM 4151 C C . SER B 1 188 ? 4.055 -41.562 -5.93 1 90.12 188 SER B C 1
ATOM 4153 O O . SER B 1 188 ? 3.041 -41.25 -5.312 1 90.12 188 SER B O 1
ATOM 4155 N N . PHE B 1 189 ? 4.109 -42.531 -6.816 1 86.19 189 PHE B N 1
ATOM 4156 C CA . PHE B 1 189 ? 3.004 -43.469 -7.035 1 86.19 189 PHE B CA 1
ATOM 4157 C C . PHE B 1 189 ? 3.506 -44.906 -7.105 1 86.19 189 PHE B C 1
ATOM 4159 O O . PHE B 1 189 ? 4.371 -45.219 -7.926 1 86.19 189 PHE B O 1
ATOM 4166 N N . PRO B 1 190 ? 2.99 -45.781 -6.223 1 84.56 190 PRO B N 1
ATOM 4167 C CA . PRO B 1 190 ? 3.449 -47.156 -6.277 1 84.56 190 PRO B CA 1
ATOM 4168 C C . PRO B 1 190 ? 3.059 -47.875 -7.578 1 84.56 190 PRO B C 1
ATOM 4170 O O . PRO B 1 190 ? 1.898 -47.812 -7.992 1 84.56 190 PRO B O 1
ATOM 4173 N N . LYS B 1 191 ? 4.059 -48.5 -8.055 1 78.5 191 LYS B N 1
ATOM 4174 C CA . LYS B 1 191 ? 3.795 -49.25 -9.273 1 78.5 191 LYS B CA 1
ATOM 4175 C C . LYS B 1 191 ? 2.902 -50.469 -8.984 1 78.5 191 LYS B C 1
ATOM 4177 O O . LYS B 1 191 ? 3.033 -51.094 -7.941 1 78.5 191 LYS B O 1
ATOM 4182 N N . GLY B 1 192 ? 2.09 -50.844 -9.852 1 74.62 192 GLY B N 1
ATOM 4183 C CA . GLY B 1 192 ? 1.239 -52 -9.711 1 74.62 192 GLY B CA 1
ATOM 4184 C C . GLY B 1 192 ? -0.008 -51.75 -8.891 1 74.62 192 GLY B C 1
ATOM 4185 O O . GLY B 1 192 ? -0.856 -52.625 -8.742 1 74.62 192 GLY B O 1
ATOM 4186 N N . SER B 1 193 ? 0 -50.625 -8.219 1 68.94 193 SER B N 1
ATOM 4187 C CA . SER B 1 193 ? -1.183 -50.312 -7.426 1 68.94 193 SER B CA 1
ATOM 4188 C C . SER B 1 193 ? -2.262 -49.656 -8.273 1 68.94 193 SER B C 1
ATOM 4190 O O . SER B 1 193 ? -1.956 -48.844 -9.148 1 68.94 193 SER B O 1
ATOM 4192 N N . THR B 1 194 ? -3.443 -50.25 -8.344 1 68 194 THR B N 1
ATOM 4193 C CA . THR B 1 194 ? -4.551 -49.656 -9.102 1 68 194 THR B CA 1
ATOM 4194 C C . THR B 1 194 ? -5.309 -48.656 -8.25 1 68 194 THR B C 1
ATOM 4196 O O . THR B 1 194 ? -6.098 -47.844 -8.781 1 68 194 THR B O 1
ATOM 4199 N N . ASN B 1 195 ? -5.066 -48.656 -6.996 1 68.19 195 ASN B N 1
ATOM 4200 C CA . ASN B 1 195 ? -5.934 -47.844 -6.148 1 68.19 195 ASN B CA 1
ATOM 4201 C C . ASN B 1 195 ? -5.141 -46.781 -5.371 1 68.19 195 ASN B C 1
ATOM 4203 O O . ASN B 1 195 ? -5.602 -46.281 -4.344 1 68.19 195 ASN B O 1
ATOM 4207 N N . SER B 1 196 ? -3.961 -46.531 -5.883 1 72.38 196 SER B N 1
ATOM 4208 C CA . SER B 1 196 ? -3.176 -45.594 -5.086 1 72.38 196 SER B CA 1
ATOM 4209 C C . SER B 1 196 ? -3.258 -44.188 -5.648 1 72.38 196 SER B C 1
ATOM 4211 O O . SER B 1 196 ? -3.662 -44 -6.797 1 72.38 196 SER B O 1
ATOM 4213 N N . ASP B 1 197 ? -3.197 -43.25 -4.684 1 82.38 197 ASP B N 1
ATOM 4214 C CA . ASP B 1 197 ? -3.096 -41.844 -5.07 1 82.38 197 ASP B CA 1
ATOM 4215 C C . ASP B 1 197 ? -1.646 -41.375 -5.035 1 82.38 197 ASP B C 1
ATOM 4217 O O . ASP B 1 197 ? -0.792 -42 -4.418 1 82.38 197 ASP B O 1
ATOM 4221 N N . TRP B 1 198 ? -1.394 -40.406 -5.895 1 86.88 198 TRP B N 1
ATOM 4222 C CA . TRP B 1 198 ? -0.087 -39.781 -5.816 1 86.88 198 TRP B CA 1
ATOM 4223 C C . TRP B 1 198 ? 0.162 -39.219 -4.422 1 86.88 198 TRP B C 1
ATOM 4225 O O . TRP B 1 198 ? -0.738 -38.625 -3.809 1 86.88 198 TRP B O 1
ATOM 4235 N N . THR B 1 199 ? 1.342 -39.469 -3.877 1 88.12 199 THR B N 1
ATOM 4236 C CA . THR B 1 199 ? 1.72 -38.969 -2.555 1 88.12 199 THR B CA 1
ATOM 4237 C C . THR B 1 199 ? 2.875 -37.969 -2.652 1 88.12 199 THR B C 1
ATOM 4239 O O . THR B 1 199 ? 3.818 -38.188 -3.418 1 88.12 199 THR B O 1
ATOM 4242 N N . VAL B 1 200 ? 2.758 -36.906 -1.888 1 90.94 200 VAL B N 1
ATOM 4243 C CA . VAL B 1 200 ? 3.811 -35.906 -1.89 1 90.94 200 VAL B CA 1
ATOM 4244 C C . VAL B 1 200 ? 5.008 -36.406 -1.083 1 90.94 200 VAL B C 1
ATOM 4246 O O . VAL B 1 200 ? 4.855 -36.844 0.063 1 90.94 200 VAL B O 1
ATOM 4249 N N . THR B 1 201 ? 6.164 -36.344 -1.688 1 91.06 201 THR B N 1
ATOM 4250 C CA . THR B 1 201 ? 7.375 -36.781 -1.006 1 91.06 201 THR B CA 1
ATOM 4251 C C . THR B 1 201 ? 8.258 -35.594 -0.632 1 91.06 201 THR B C 1
ATOM 4253 O O . THR B 1 201 ? 8.992 -35.656 0.354 1 91.06 201 THR B O 1
ATOM 4256 N N . ASN B 1 202 ? 8.289 -34.562 -1.429 1 92.12 202 ASN B N 1
ATOM 4257 C CA . ASN B 1 202 ? 9.008 -33.312 -1.194 1 92.12 202 ASN B CA 1
ATOM 4258 C C . ASN B 1 202 ? 8.242 -32.125 -1.747 1 92.12 202 ASN B C 1
ATOM 4260 O O . ASN B 1 202 ? 7.422 -32.25 -2.652 1 92.12 202 ASN B O 1
ATOM 4264 N N . GLN B 1 203 ? 8.5 -31.047 -1.161 1 92.81 203 GLN B N 1
ATOM 4265 C CA . GLN B 1 203 ? 7.875 -29.859 -1.735 1 92.81 203 GLN B CA 1
ATOM 4266 C C . GLN B 1 203 ? 8.648 -28.594 -1.369 1 92.81 203 GLN B C 1
ATOM 4268 O O . GLN B 1 203 ? 9.297 -28.531 -0.321 1 92.81 203 GLN B O 1
ATOM 4273 N N . VAL B 1 204 ? 8.633 -27.672 -2.301 1 92.5 204 VAL B N 1
ATOM 4274 C CA . VAL B 1 204 ? 9.109 -26.312 -2.066 1 92.5 204 VAL B CA 1
ATOM 4275 C C . VAL B 1 204 ? 8.156 -25.312 -2.721 1 92.5 204 VAL B C 1
ATOM 4277 O O . VAL B 1 204 ? 7.59 -25.594 -3.781 1 92.5 204 VAL B O 1
ATOM 4280 N N . ALA B 1 205 ? 7.801 -24.156 -2.219 1 89 205 ALA B N 1
ATOM 4281 C CA . ALA B 1 205 ? 8.125 -23.547 -0.933 1 89 205 ALA B CA 1
ATOM 4282 C C . ALA B 1 205 ? 7.301 -24.156 0.193 1 89 205 ALA B C 1
ATOM 4284 O O . ALA B 1 205 ? 6.246 -24.75 -0.053 1 89 205 ALA B O 1
ATOM 4285 N N . GLU B 1 206 ? 7.691 -24.016 1.365 1 82.94 206 GLU B N 1
ATOM 4286 C CA . GLU B 1 206 ? 7.062 -24.688 2.5 1 82.94 206 GLU B CA 1
ATOM 4287 C C . GLU B 1 206 ? 5.711 -24.062 2.832 1 82.94 206 GLU B C 1
ATOM 4289 O O . GLU B 1 206 ? 4.742 -24.766 3.1 1 82.94 206 GLU B O 1
ATOM 4294 N N . ASP B 1 207 ? 5.617 -22.781 2.883 1 88.31 207 ASP B N 1
ATOM 4295 C CA . ASP B 1 207 ? 4.352 -22.125 3.184 1 88.31 207 ASP B CA 1
ATOM 4296 C C . ASP B 1 207 ? 4.152 -20.891 2.295 1 88.31 207 ASP B C 1
ATOM 4298 O O . ASP B 1 207 ? 4.59 -19.797 2.637 1 88.31 207 ASP B O 1
ATOM 4302 N N . ILE B 1 208 ? 3.439 -21.125 1.268 1 91.12 208 ILE B N 1
ATOM 4303 C CA . ILE B 1 208 ? 3.264 -20.094 0.263 1 91.12 208 ILE B CA 1
ATOM 4304 C C . ILE B 1 208 ? 2.361 -18.984 0.814 1 91.12 208 ILE B C 1
ATOM 4306 O O . ILE B 1 208 ? 2.316 -17.891 0.27 1 91.12 208 ILE B O 1
ATOM 4310 N N . CYS B 1 209 ? 1.672 -19.219 1.902 1 92.75 209 CYS B N 1
ATOM 4311 C CA . CYS B 1 209 ? 0.738 -18.25 2.465 1 92.75 209 CYS B CA 1
ATOM 4312 C C . CYS B 1 209 ? 1.482 -17.109 3.143 1 92.75 209 CYS B C 1
ATOM 4314 O O . CYS B 1 209 ? 0.887 -16.078 3.461 1 92.75 209 CYS B O 1
ATOM 4316 N N . THR B 1 210 ? 2.752 -17.25 3.273 1 90.56 210 THR B N 1
ATOM 4317 C CA . THR B 1 210 ? 3.514 -16.234 3.996 1 90.56 210 THR B CA 1
ATOM 4318 C C . THR B 1 210 ? 4.082 -15.195 3.033 1 90.56 210 THR B C 1
ATOM 4320 O O . THR B 1 210 ? 4.668 -14.195 3.463 1 90.56 210 THR B O 1
ATOM 4323 N N . ILE B 1 211 ? 3.9 -15.469 1.777 1 90 211 ILE B N 1
ATOM 4324 C CA . ILE B 1 211 ? 4.504 -14.547 0.822 1 90 211 ILE B CA 1
ATOM 4325 C C . ILE B 1 211 ? 3.721 -13.234 0.802 1 90 211 ILE B C 1
ATOM 4327 O O . ILE B 1 211 ? 2.494 -13.234 0.922 1 90 211 ILE B O 1
ATOM 4331 N N . SER B 1 212 ? 4.41 -12.125 0.739 1 92.12 212 SER B N 1
ATOM 4332 C CA . SER B 1 212 ? 3.822 -10.797 0.63 1 92.12 212 SER B CA 1
ATOM 4333 C C . SER B 1 212 ? 4.641 -9.906 -0.295 1 92.12 212 SER B C 1
ATOM 4335 O O . SER B 1 212 ? 5.832 -9.688 -0.061 1 92.12 212 SER B O 1
ATOM 4337 N N . PHE B 1 213 ? 4.031 -9.5 -1.346 1 91.19 213 PHE B N 1
ATOM 4338 C CA . PHE B 1 213 ? 4.672 -8.586 -2.287 1 91.19 213 PHE B CA 1
ATOM 4339 C C . PHE B 1 213 ? 3.803 -7.363 -2.533 1 91.19 213 PHE B C 1
ATOM 4341 O O . PHE B 1 213 ? 2.578 -7.43 -2.406 1 91.19 213 PHE B O 1
ATOM 4348 N N . GLU B 1 214 ? 4.531 -6.281 -2.91 1 89.81 214 GLU B N 1
ATOM 4349 C CA . GLU B 1 214 ? 3.785 -5.121 -3.385 1 89.81 214 GLU B CA 1
ATOM 4350 C C . GLU B 1 214 ? 3.104 -5.41 -4.719 1 89.81 214 GLU B C 1
ATOM 4352 O O . GLU B 1 214 ? 3.613 -6.191 -5.527 1 89.81 214 GLU B O 1
ATOM 4357 N N . THR B 1 215 ? 2.002 -4.957 -5.035 1 89.94 215 THR B N 1
ATOM 4358 C CA . THR B 1 215 ? 1.261 -5.008 -6.289 1 89.94 215 THR B CA 1
ATOM 4359 C C . THR B 1 215 ? 0.814 -6.438 -6.598 1 89.94 215 THR B C 1
ATOM 4361 O O . THR B 1 215 ? 0.636 -6.801 -7.762 1 89.94 215 THR B O 1
ATOM 4364 N N . PHE B 1 216 ? 0.895 -7.324 -5.613 1 91.12 216 PHE B N 1
ATOM 4365 C CA . PHE B 1 216 ? 0.475 -8.719 -5.723 1 91.12 216 PHE B CA 1
ATOM 4366 C C . PHE B 1 216 ? -0.742 -8.984 -4.844 1 91.12 216 PHE B C 1
ATOM 4368 O O . PHE B 1 216 ? -0.812 -8.508 -3.709 1 91.12 216 PHE B O 1
ATOM 4375 N N . SER B 1 217 ? -1.707 -9.727 -5.301 1 94.31 217 SER B N 1
ATOM 4376 C CA . SER B 1 217 ? -2.939 -9.992 -4.562 1 94.31 217 SER B CA 1
ATOM 4377 C C . SER B 1 217 ? -2.715 -11.008 -3.447 1 94.31 217 SER B C 1
ATOM 4379 O O . SER B 1 217 ? -3.502 -11.078 -2.502 1 94.31 217 SER B O 1
ATOM 4381 N N . GLY B 1 218 ? -1.635 -11.766 -3.568 1 94.12 218 GLY B N 1
ATOM 4382 C CA . GLY B 1 218 ? -1.456 -12.961 -2.76 1 94.12 218 GLY B CA 1
ATOM 4383 C C . GLY B 1 218 ? -1.848 -14.234 -3.484 1 94.12 218 GLY B C 1
ATOM 4384 O O . GLY B 1 218 ? -2.445 -14.188 -4.562 1 94.12 218 GLY B O 1
ATOM 4385 N N . PRO B 1 219 ? -1.534 -15.367 -2.908 1 93.06 219 PRO B N 1
ATOM 4386 C CA . PRO B 1 219 ? -1.796 -16.641 -3.598 1 93.06 219 PRO B CA 1
ATOM 4387 C C . PRO B 1 219 ? -3.285 -16.891 -3.807 1 93.06 219 PRO B C 1
ATOM 4389 O O . PRO B 1 219 ? -3.668 -17.594 -4.754 1 93.06 219 PRO B O 1
ATOM 4392 N N . CYS B 1 220 ? -4.133 -16.328 -2.977 1 94.75 220 CYS B N 1
ATOM 4393 C CA . CYS B 1 220 ? -5.555 -16.656 -3.029 1 94.75 220 CYS B CA 1
ATOM 4394 C C . CYS B 1 220 ? -6.344 -15.5 -3.652 1 94.75 220 CYS B C 1
ATOM 4396 O O . CYS B 1 220 ? -7.566 -15.578 -3.768 1 94.75 220 CYS B O 1
ATOM 4398 N N . GLY B 1 221 ? -5.707 -14.438 -4.039 1 94.69 221 GLY B N 1
ATOM 4399 C CA . GLY B 1 221 ? -6.41 -13.328 -4.672 1 94.69 221 GLY B CA 1
ATOM 4400 C C . GLY B 1 221 ? -6.824 -12.25 -3.689 1 94.69 221 GLY B C 1
ATOM 4401 O O . GLY B 1 221 ? -6.684 -12.422 -2.477 1 94.69 221 GLY B O 1
ATOM 4402 N N . PHE B 1 222 ? -7.41 -11.195 -4.23 1 97.06 222 PHE B N 1
ATOM 4403 C CA . PHE B 1 222 ? -7.766 -10.016 -3.441 1 97.06 222 PHE B CA 1
ATOM 4404 C C . PHE B 1 222 ? -8.898 -10.336 -2.475 1 97.06 222 PHE B C 1
ATOM 4406 O O . PHE B 1 222 ? -9.812 -11.102 -2.809 1 97.06 222 PHE B O 1
ATOM 4413 N N . ASN B 1 223 ? -8.891 -9.727 -1.278 1 98.25 223 ASN B N 1
ATOM 4414 C CA . ASN B 1 223 ? -9.922 -9.766 -0.25 1 98.25 223 ASN B CA 1
ATOM 4415 C C . ASN B 1 223 ? -10.109 -11.172 0.307 1 98.25 223 ASN B C 1
ATOM 4417 O O . ASN B 1 223 ? -11.141 -11.469 0.921 1 98.25 223 ASN B O 1
ATOM 4421 N N . SER B 1 224 ? -9.211 -12.07 -0.043 1 98.19 224 SER B N 1
ATOM 4422 C CA . SER B 1 224 ? -9.195 -13.422 0.505 1 98.19 224 SER B CA 1
ATOM 4423 C C . SER B 1 224 ? -7.988 -13.641 1.412 1 98.19 224 SER B C 1
ATOM 4425 O O . SER B 1 224 ? -7.168 -12.734 1.589 1 98.19 224 SER B O 1
ATOM 4427 N N . TYR B 1 225 ? -7.965 -14.75 2.092 1 97.62 225 TYR B N 1
ATOM 4428 C CA . TYR B 1 225 ? -6.766 -15.102 2.846 1 97.62 225 TYR B CA 1
ATOM 4429 C C . TYR B 1 225 ? -6.449 -16.578 2.711 1 97.62 225 TYR B C 1
ATOM 4431 O O . TYR B 1 225 ? -7.344 -17.391 2.469 1 97.62 225 TYR B O 1
ATOM 4439 N N . CYS B 1 226 ? -5.191 -16.812 2.742 1 95.5 226 CYS B N 1
ATOM 4440 C CA . CYS B 1 226 ? -4.582 -18.125 2.508 1 95.5 226 CYS B CA 1
ATOM 4441 C C . CYS B 1 226 ? -4.309 -18.844 3.822 1 95.5 226 CYS B C 1
ATOM 4443 O O . CYS B 1 226 ? -3.859 -18.219 4.789 1 95.5 226 CYS B O 1
ATOM 4445 N N . SER B 1 227 ? -4.672 -20.078 3.914 1 92.88 227 SER B N 1
ATOM 4446 C CA . SER B 1 227 ? -4.332 -20.906 5.07 1 92.88 227 SER B CA 1
ATOM 4447 C C . SER B 1 227 ? -3.686 -22.219 4.645 1 92.88 227 SER B C 1
ATOM 4449 O O . SER B 1 227 ? -4.031 -22.766 3.6 1 92.88 227 SER B O 1
ATOM 4451 N N . ASN B 1 228 ? -2.623 -22.5 5.422 1 85.69 228 ASN B N 1
ATOM 4452 C CA . ASN B 1 228 ? -1.949 -23.781 5.219 1 85.69 228 ASN B CA 1
ATOM 4453 C C . ASN B 1 228 ? -1.995 -24.641 6.477 1 85.69 228 ASN B C 1
ATOM 4455 O O . ASN B 1 228 ? -1.042 -24.672 7.254 1 85.69 228 ASN B O 1
ATOM 4459 N N . PRO B 1 229 ? -3.113 -25.297 6.801 1 69.81 229 PRO B N 1
ATOM 4460 C CA . PRO B 1 229 ? -3.236 -26.047 8.047 1 69.81 229 PRO B CA 1
ATOM 4461 C C . PRO B 1 229 ? -2.193 -27.156 8.18 1 69.81 229 PRO B C 1
ATOM 4463 O O . PRO B 1 229 ? -1.681 -27.406 9.273 1 69.81 229 PRO B O 1
ATOM 4466 N N . ASP B 1 230 ? -2.029 -27.984 7.125 1 65.56 230 ASP B N 1
ATOM 4467 C CA . ASP B 1 230 ? -1.039 -29.047 7.148 1 65.56 230 ASP B CA 1
ATOM 4468 C C . ASP B 1 230 ? -0.122 -28.984 5.93 1 65.56 230 ASP B C 1
ATOM 4470 O O . ASP B 1 230 ? -0.594 -28.875 4.797 1 65.56 230 ASP B O 1
ATOM 4474 N N . SER B 1 231 ? 1.111 -28.703 6.215 1 60.69 231 SER B N 1
ATOM 4475 C CA . SER B 1 231 ? 2.125 -28.516 5.184 1 60.69 231 SER B CA 1
ATOM 4476 C C . SER B 1 231 ? 1.978 -29.531 4.062 1 60.69 231 SER B C 1
ATOM 4478 O O . SER B 1 231 ? 2.477 -29.328 2.955 1 60.69 231 SER B O 1
ATOM 4480 N N . GLN B 1 232 ? 1.292 -30.562 4.348 1 59.5 232 GLN B N 1
ATOM 4481 C CA . GLN B 1 232 ? 1.225 -31.594 3.311 1 59.5 232 GLN B CA 1
ATOM 4482 C C . GLN B 1 232 ? -0.008 -31.406 2.432 1 59.5 232 GLN B C 1
ATOM 4484 O O . GLN B 1 232 ? -0.127 -32.031 1.378 1 59.5 232 GLN B O 1
ATOM 4489 N N . GLU B 1 233 ? -0.8 -30.422 2.842 1 65.94 233 GLU B N 1
ATOM 4490 C CA . GLU B 1 233 ? -2.027 -30.234 2.074 1 65.94 233 GLU B CA 1
ATOM 4491 C C . GLU B 1 233 ? -1.946 -28.969 1.222 1 65.94 233 GLU B C 1
ATOM 4493 O O . GLU B 1 233 ? -1.06 -28.141 1.419 1 65.94 233 GLU B O 1
ATOM 4498 N N . LYS B 1 234 ? -2.734 -29.047 0.165 1 78 234 LYS B N 1
ATOM 4499 C CA . LYS B 1 234 ? -2.854 -27.906 -0.729 1 78 234 LYS B CA 1
ATOM 4500 C C . LYS B 1 234 ? -3.352 -26.672 0.021 1 78 234 LYS B C 1
ATOM 4502 O O . LYS B 1 234 ? -4.027 -26.781 1.045 1 78 234 LYS B O 1
ATOM 4507 N N . THR B 1 235 ? -2.938 -25.562 -0.376 1 86.94 235 THR B N 1
ATOM 4508 C CA . THR B 1 235 ? -3.309 -24.25 0.165 1 86.94 235 THR B CA 1
ATOM 4509 C C . THR B 1 235 ? -4.82 -24.062 0.12 1 86.94 235 THR B C 1
ATOM 4511 O O . THR B 1 235 ? -5.473 -24.438 -0.86 1 86.94 235 THR B O 1
ATOM 4514 N N . HIS B 1 236 ? -5.355 -23.609 1.245 1 91.38 236 HIS B N 1
ATOM 4515 C CA . HIS B 1 236 ? -6.781 -23.312 1.316 1 91.38 236 HIS B CA 1
ATOM 4516 C C . HIS B 1 236 ? -7.043 -21.812 1.188 1 91.38 236 HIS B C 1
ATOM 4518 O O . HIS B 1 236 ? -6.457 -21.016 1.921 1 91.38 236 HIS B O 1
ATOM 4524 N N . CYS B 1 237 ? -7.848 -21.469 0.24 1 95 237 CYS B N 1
ATOM 4525 C CA . CYS B 1 237 ? -8.266 -20.078 0.064 1 95 237 CYS B CA 1
ATOM 4526 C C . CYS B 1 237 ? -9.633 -19.844 0.694 1 95 237 CYS B C 1
ATOM 4528 O O . CYS B 1 237 ? -10.57 -20.609 0.461 1 95 237 CYS B O 1
ATOM 4530 N N . LEU B 1 238 ? -9.727 -18.797 1.482 1 96.94 238 LEU B N 1
ATOM 4531 C CA . LEU B 1 238 ? -10.961 -18.516 2.209 1 96.94 238 LEU B CA 1
ATOM 4532 C C . LEU B 1 238 ? -11.383 -17.062 2.012 1 96.94 238 LEU B C 1
ATOM 4534 O O . LEU B 1 238 ? -10.547 -16.203 1.729 1 96.94 238 LEU B O 1
ATOM 4538 N N . CYS B 1 239 ? -12.672 -16.859 2.15 1 98.25 239 CYS B N 1
ATOM 4539 C CA . CYS B 1 239 ? -13.211 -15.5 2.172 1 98.25 239 CYS B CA 1
ATOM 4540 C C . CYS B 1 239 ? -13.578 -15.086 3.59 1 98.25 239 CYS B C 1
ATOM 4542 O O . CYS B 1 239 ? -13.984 -15.914 4.402 1 98.25 239 CYS B O 1
ATOM 4544 N N . PRO B 1 240 ? -13.398 -13.766 3.855 1 97.81 240 PRO B N 1
ATOM 4545 C CA . PRO B 1 240 ? -13.906 -13.297 5.145 1 97.81 240 PRO B CA 1
ATOM 4546 C C . PRO B 1 240 ? -15.422 -13.438 5.266 1 97.81 240 PRO B C 1
ATOM 4548 O O . PRO B 1 240 ? -16.109 -13.648 4.262 1 97.81 240 PRO B O 1
ATOM 4551 N N . PRO B 1 241 ? -15.898 -13.383 6.531 1 96.56 241 PRO B N 1
ATOM 4552 C CA . PRO B 1 241 ? -17.359 -13.398 6.695 1 96.56 241 PRO B CA 1
ATOM 4553 C C . PRO B 1 241 ? -18.047 -12.32 5.875 1 96.56 241 PRO B C 1
ATOM 4555 O O . PRO B 1 241 ? -17.547 -11.195 5.781 1 96.56 241 PRO B O 1
ATOM 4558 N N . ASN B 1 242 ? -19.188 -12.664 5.219 1 95.69 242 ASN B N 1
ATOM 4559 C CA . ASN B 1 242 ? -20.016 -11.773 4.422 1 95.69 242 ASN B CA 1
ATOM 4560 C C . ASN B 1 242 ? -19.359 -11.43 3.088 1 95.69 242 ASN B C 1
ATOM 4562 O O . ASN B 1 242 ? -19.703 -10.422 2.467 1 95.69 242 ASN B O 1
ATOM 4566 N N . TYR B 1 243 ? -18.391 -12.156 2.764 1 96.69 243 TYR B N 1
ATOM 4567 C CA . TYR B 1 243 ? -17.781 -12.125 1.435 1 96.69 243 TYR B CA 1
ATOM 4568 C C . TYR B 1 243 ? -17.984 -13.453 0.716 1 96.69 243 TYR B C 1
ATOM 4570 O O . TYR B 1 243 ? -18.172 -14.492 1.356 1 96.69 243 TYR B O 1
ATOM 4578 N N . SER B 1 244 ? -17.938 -13.438 -0.554 1 97.12 244 SER B N 1
ATOM 4579 C CA . SER B 1 244 ? -17.984 -14.648 -1.372 1 97.12 244 SER B CA 1
ATOM 4580 C C . SER B 1 244 ? -16.969 -14.578 -2.506 1 97.12 244 SER B C 1
ATOM 4582 O O . SER B 1 244 ? -16.562 -13.484 -2.922 1 97.12 244 SER B O 1
ATOM 4584 N N . PHE B 1 245 ? -16.578 -15.734 -2.92 1 96.81 245 PHE B N 1
ATOM 4585 C CA . PHE B 1 245 ? -15.648 -15.773 -4.047 1 96.81 245 PHE B CA 1
ATOM 4586 C C . PHE B 1 245 ? -16.266 -15.133 -5.281 1 96.81 245 PHE B C 1
ATOM 4588 O O . PHE B 1 245 ? -17.453 -15.344 -5.566 1 96.81 245 PHE B O 1
ATOM 4595 N N . ILE B 1 246 ? -15.539 -14.281 -5.973 1 94.06 246 ILE B N 1
ATOM 4596 C CA . ILE B 1 246 ? -15.992 -13.727 -7.246 1 94.06 246 ILE B CA 1
ATOM 4597 C C . ILE B 1 246 ? -16.375 -14.859 -8.195 1 94.06 246 ILE B C 1
ATOM 4599 O O . ILE B 1 246 ? -17.406 -14.789 -8.883 1 94.06 246 ILE B O 1
ATOM 4603 N N . ASN B 1 247 ? -15.5 -15.891 -8.25 1 91.69 247 ASN B N 1
ATOM 4604 C CA . ASN B 1 247 ? -15.695 -17.141 -8.977 1 91.69 247 ASN B CA 1
ATOM 4605 C C . ASN B 1 247 ? -15.266 -18.344 -8.148 1 91.69 247 ASN B C 1
ATOM 4607 O O . ASN B 1 247 ? -14.07 -18.562 -7.941 1 91.69 247 ASN B O 1
ATOM 4611 N N . PRO B 1 248 ? -16.172 -19.156 -7.727 1 92.12 248 PRO B N 1
ATOM 4612 C CA . PRO B 1 248 ? -15.844 -20.266 -6.84 1 92.12 248 PRO B CA 1
ATOM 4613 C C . PRO B 1 248 ? -14.938 -21.297 -7.512 1 92.12 248 PRO B C 1
ATOM 4615 O O . PRO B 1 248 ? -14.258 -22.078 -6.824 1 92.12 248 PRO B O 1
ATOM 4618 N N . ASN B 1 249 ? -14.891 -21.328 -8.844 1 88.25 249 ASN B N 1
ATOM 4619 C CA . ASN B 1 249 ? -14.047 -22.266 -9.57 1 88.25 249 ASN B CA 1
ATOM 4620 C C . ASN B 1 249 ? -12.656 -21.703 -9.82 1 88.25 249 ASN B C 1
ATOM 4622 O O . ASN B 1 249 ? -11.75 -22.438 -10.227 1 88.25 249 ASN B O 1
ATOM 4626 N N . LEU B 1 250 ? -12.578 -20.406 -9.594 1 90.44 250 LEU B N 1
ATOM 4627 C CA . LEU B 1 250 ? -11.312 -19.688 -9.719 1 90.44 250 LEU B CA 1
ATOM 4628 C C . LEU B 1 250 ? -11.039 -18.844 -8.477 1 90.44 250 LEU B C 1
ATOM 4630 O O . LEU B 1 250 ? -11.008 -17.609 -8.555 1 90.44 250 LEU B O 1
ATOM 4634 N N . LYS B 1 251 ? -10.75 -19.516 -7.445 1 92.06 251 LYS B N 1
ATOM 4635 C CA . LYS B 1 251 ? -10.68 -18.875 -6.137 1 92.06 251 LYS B CA 1
ATOM 4636 C C . LYS B 1 251 ? -9.57 -17.828 -6.098 1 92.06 251 LYS B C 1
ATOM 4638 O O . LYS B 1 251 ? -9.617 -16.891 -5.293 1 92.06 251 LYS B O 1
ATOM 4643 N N . PHE B 1 252 ? -8.602 -17.969 -6.992 1 90.94 252 PHE B N 1
ATOM 4644 C CA . PHE B 1 252 ? -7.488 -17.031 -6.988 1 90.94 252 PHE B CA 1
ATOM 4645 C C . PHE B 1 252 ? -7.934 -15.656 -7.469 1 90.94 252 PHE B C 1
ATOM 4647 O O . PHE B 1 252 ? -7.199 -14.672 -7.336 1 90.94 252 PHE B O 1
ATOM 4654 N N . LYS B 1 253 ? -9.172 -15.531 -7.957 1 91.75 253 LYS B N 1
ATOM 4655 C CA . LYS B 1 253 ? -9.719 -14.234 -8.359 1 91.75 253 LYS B CA 1
ATOM 4656 C C . LYS B 1 253 ? -10.148 -13.422 -7.141 1 91.75 253 LYS B C 1
ATOM 4658 O O . LYS B 1 253 ? -10.453 -12.234 -7.262 1 91.75 253 LYS B O 1
ATOM 4663 N N . GLY B 1 254 ? -10.219 -14.086 -6.039 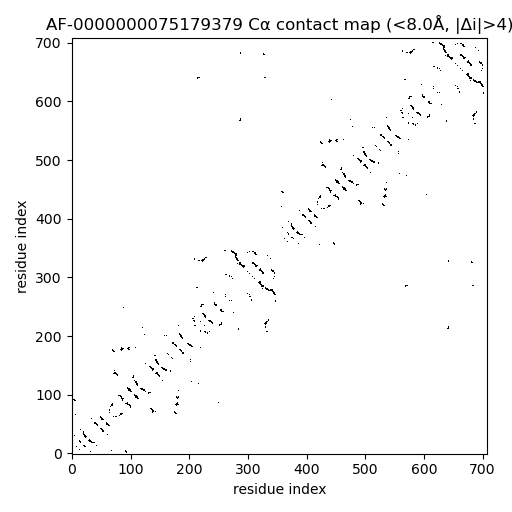1 95.62 254 GLY B N 1
ATOM 4664 C CA . GLY B 1 254 ? -10.461 -13.375 -4.789 1 95.62 254 GLY B CA 1
ATOM 4665 C C . GLY B 1 254 ? -11.93 -13.328 -4.406 1 95.62 254 GLY B C 1
ATOM 4666 O O . GLY B 1 254 ? -12.727 -14.133 -4.891 1 95.62 254 GLY B O 1
ATOM 4667 N N . CYS B 1 255 ? -12.227 -12.453 -3.484 1 97.81 255 CYS B N 1
ATOM 4668 C CA . CYS B 1 255 ? -13.555 -12.359 -2.891 1 97.81 255 CYS B CA 1
ATOM 4669 C C . CYS B 1 255 ? -14.172 -10.984 -3.131 1 97.81 255 CYS B C 1
ATOM 4671 O O . CYS B 1 255 ? -13.453 -10.016 -3.371 1 97.81 255 CYS B O 1
ATOM 4673 N N . LYS B 1 256 ? -15.453 -10.977 -3.09 1 95.94 256 LYS B N 1
ATOM 4674 C CA . LYS B 1 256 ? -16.219 -9.734 -3.148 1 95.94 256 LYS B CA 1
ATOM 4675 C C . LYS B 1 256 ? -17.141 -9.594 -1.938 1 95.94 256 LYS B C 1
ATOM 4677 O O . LYS B 1 256 ? -17.656 -10.594 -1.427 1 95.94 256 LYS B O 1
ATOM 4682 N N . PRO B 1 257 ? -17.344 -8.328 -1.478 1 94.12 257 PRO B N 1
ATOM 4683 C CA . PRO B 1 257 ? -18.297 -8.148 -0.39 1 94.12 257 PRO B CA 1
ATOM 4684 C C . PRO B 1 257 ? -19.734 -8.445 -0.82 1 94.12 257 PRO B C 1
ATOM 4686 O O . PRO B 1 257 ? -20.125 -8.148 -1.954 1 94.12 257 PRO B O 1
ATOM 4689 N N . ASN B 1 258 ? -20.5 -9.031 0.076 1 93.19 258 ASN B N 1
ATOM 4690 C CA . ASN B 1 258 ? -21.906 -9.312 -0.177 1 93.19 258 ASN B CA 1
ATOM 4691 C C . ASN B 1 258 ? -22.797 -8.164 0.3 1 93.19 258 ASN B C 1
ATOM 4693 O O . ASN B 1 258 ? -23.984 -8.375 0.604 1 93.19 258 ASN B O 1
ATOM 4697 N N . PHE B 1 259 ? -22.219 -7.055 0.494 1 89.56 259 PHE B N 1
ATOM 4698 C CA . PHE B 1 259 ? -22.906 -5.875 0.99 1 89.56 259 PHE B CA 1
ATOM 4699 C C . PHE B 1 259 ? -22.391 -4.613 0.311 1 89.56 259 PHE B C 1
ATOM 4701 O O . PHE B 1 259 ? -21.328 -4.637 -0.33 1 89.56 259 PHE B O 1
ATOM 4708 N N . THR B 1 260 ? -23.125 -3.562 0.454 1 85 260 THR B N 1
ATOM 4709 C CA . THR B 1 260 ? -22.672 -2.268 -0.047 1 85 260 THR B CA 1
ATOM 4710 C C . THR B 1 260 ? -21.812 -1.555 0.994 1 85 260 THR B C 1
ATOM 4712 O O . THR B 1 260 ? -22.188 -1.463 2.162 1 85 260 THR B O 1
ATOM 4715 N N . PRO B 1 261 ? -20.703 -1.115 0.508 1 86.06 261 PRO B N 1
ATOM 4716 C CA . PRO B 1 261 ? -19.828 -0.4 1.448 1 86.06 261 PRO B CA 1
ATOM 4717 C C . PRO B 1 261 ? -20.5 0.842 2.035 1 86.06 261 PRO B C 1
ATOM 4719 O O . PRO B 1 261 ? -21.422 1.393 1.437 1 86.06 261 PRO B O 1
ATOM 4722 N N . GLN B 1 262 ? -19.953 1.262 3.15 1 85.94 262 GLN B N 1
ATOM 4723 C CA . GLN B 1 262 ? -20.5 2.385 3.906 1 85.94 262 GLN B CA 1
ATOM 4724 C C . GLN B 1 262 ? -20.391 3.684 3.111 1 85.94 262 GLN B C 1
ATOM 4726 O O . GLN B 1 262 ? -19.312 4.039 2.627 1 85.94 262 GLN B O 1
ATOM 4731 N N . PRO B 1 263 ? -21.516 4.344 2.922 1 84.94 263 PRO B N 1
ATOM 4732 C CA . PRO B 1 263 ? -21.438 5.672 2.312 1 84.94 263 PRO B CA 1
ATOM 4733 C C . PRO B 1 263 ? -20.859 6.723 3.266 1 84.94 263 PRO B C 1
ATOM 4735 O O . PRO B 1 263 ? -20.969 6.57 4.484 1 84.94 263 PRO B O 1
ATOM 4738 N N . CYS B 1 264 ? -20.234 7.754 2.689 1 87.19 264 CYS B N 1
ATOM 4739 C CA . CYS B 1 264 ? -19.672 8.82 3.516 1 87.19 264 CYS B CA 1
ATOM 4740 C C . CYS B 1 264 ? -20.734 9.844 3.875 1 87.19 264 CYS B C 1
ATOM 4742 O O . CYS B 1 264 ? -20.594 11.023 3.553 1 87.19 264 CYS B O 1
ATOM 4744 N N . GLU B 1 265 ? -21.828 9.406 4.215 1 80.5 265 GLU B N 1
ATOM 4745 C CA . GLU B 1 265 ? -22.922 10.266 4.652 1 80.5 265 GLU B CA 1
ATOM 4746 C C . GLU B 1 265 ? -23.109 10.195 6.164 1 80.5 265 GLU B C 1
ATOM 4748 O O . GLU B 1 265 ? -22.797 9.18 6.785 1 80.5 265 GLU B O 1
ATOM 4753 N N . PRO B 1 266 ? -23.609 11.32 6.613 1 71.19 266 PRO B N 1
ATOM 4754 C CA . PRO B 1 266 ? -23.844 11.328 8.062 1 71.19 266 PRO B CA 1
ATOM 4755 C C . PRO B 1 266 ? -24.828 10.258 8.508 1 71.19 266 PRO B C 1
ATOM 4757 O O . PRO B 1 266 ? -25.781 9.938 7.777 1 71.19 266 PRO B O 1
ATOM 4760 N N . ASN B 1 267 ? -24.797 9.602 9.648 1 64.94 267 ASN B N 1
ATOM 4761 C CA . ASN B 1 267 ? -25.75 8.773 10.383 1 64.94 267 ASN B CA 1
ATOM 4762 C C . ASN B 1 267 ? -25.828 7.363 9.797 1 64.94 267 ASN B C 1
ATOM 4764 O O . ASN B 1 267 ? -26.781 6.629 10.07 1 64.94 267 ASN B O 1
ATOM 4768 N N . ASN B 1 268 ? -24.984 6.914 9.008 1 66.12 268 ASN B N 1
ATOM 4769 C CA . ASN B 1 268 ? -25.109 5.602 8.375 1 66.12 268 ASN B CA 1
ATOM 4770 C C . ASN B 1 268 ? -24.328 4.535 9.141 1 66.12 268 ASN B C 1
ATOM 4772 O O . ASN B 1 268 ? -24.156 3.418 8.641 1 66.12 268 ASN B O 1
ATOM 4776 N N . LYS B 1 269 ? -24.109 4.664 10.477 1 80.44 269 LYS B N 1
ATOM 4777 C CA . LYS B 1 269 ? -23.172 3.781 11.172 1 80.44 269 LYS B CA 1
ATOM 4778 C C . LYS B 1 269 ? -23.906 2.604 11.812 1 80.44 269 LYS B C 1
ATOM 4780 O O . LYS B 1 269 ? -23.297 1.551 12.047 1 80.44 269 LYS B O 1
ATOM 4785 N N . THR B 1 270 ? -25.125 2.832 11.969 1 80.69 270 THR B N 1
ATOM 4786 C CA . THR B 1 270 ? -25.859 1.857 12.781 1 80.69 270 THR B CA 1
ATOM 4787 C C . THR B 1 270 ? -26.062 0.557 12.008 1 80.69 270 THR B C 1
ATOM 4789 O O . THR B 1 270 ? -26.328 -0.488 12.602 1 80.69 270 THR B O 1
ATOM 4792 N N . GLN B 1 271 ? -25.906 0.527 10.773 1 86.62 271 GLN B N 1
ATOM 4793 C CA . GLN B 1 271 ? -26.156 -0.661 9.961 1 86.62 271 GLN B CA 1
ATOM 4794 C C . GLN B 1 271 ? -24.875 -1.48 9.781 1 86.62 271 GLN B C 1
ATOM 4796 O O . GLN B 1 271 ? -24.922 -2.574 9.211 1 86.62 271 GLN B O 1
ATOM 4801 N N . PHE B 1 272 ? -23.875 -0.979 10.336 1 92.56 272 PHE B N 1
ATOM 4802 C CA . PHE B 1 272 ? -22.594 -1.644 10.078 1 92.56 272 PHE B CA 1
ATOM 4803 C C . PHE B 1 272 ? -22.062 -2.297 11.352 1 92.56 272 PHE B C 1
ATOM 4805 O O . PHE B 1 272 ? -22.156 -1.721 12.438 1 92.56 272 PHE B O 1
ATOM 4812 N N . HIS B 1 273 ? -21.641 -3.488 11.195 1 94.06 273 HIS B N 1
ATOM 4813 C CA . HIS B 1 273 ? -21.109 -4.344 12.25 1 94.06 273 HIS B CA 1
ATOM 4814 C C . HIS B 1 273 ? -19.75 -4.914 11.859 1 94.06 273 HIS B C 1
ATOM 4816 O O . HIS B 1 273 ? -19.25 -4.652 10.766 1 94.06 273 HIS B O 1
ATOM 4822 N N . PHE B 1 274 ? -19.156 -5.633 12.883 1 96.69 274 PHE B N 1
ATOM 4823 C CA . PHE B 1 274 ? -17.828 -6.168 12.609 1 96.69 274 PHE B CA 1
ATOM 4824 C C . PHE B 1 274 ? -17.766 -7.66 12.922 1 96.69 274 PHE B C 1
ATOM 4826 O O . PHE B 1 274 ? -18.344 -8.117 13.914 1 96.69 274 PHE B O 1
ATOM 4833 N N . ALA B 1 275 ? -17.234 -8.406 12.031 1 97.38 275 ALA B N 1
ATOM 4834 C CA . ALA B 1 275 ? -16.828 -9.781 12.297 1 97.38 275 ALA B CA 1
ATOM 4835 C C . ALA B 1 275 ? -15.359 -9.852 12.695 1 97.38 275 ALA B C 1
ATOM 4837 O O . ALA B 1 275 ? -14.508 -9.195 12.078 1 97.38 275 ALA B O 1
ATOM 4838 N N . THR B 1 276 ? -15.086 -10.641 13.703 1 97.69 276 THR B N 1
ATOM 4839 C CA . THR B 1 276 ? -13.711 -10.758 14.18 1 97.69 276 THR B CA 1
ATOM 4840 C C . THR B 1 276 ? -13.07 -12.047 13.68 1 97.69 276 THR B C 1
ATOM 4842 O O . THR B 1 276 ? -13.672 -13.125 13.781 1 97.69 276 THR B O 1
ATOM 4845 N N . LEU B 1 277 ? -11.883 -11.938 13.07 1 97.75 277 LEU B N 1
ATOM 4846 C CA . LEU B 1 277 ? -11.07 -13.078 12.672 1 97.75 277 LEU B CA 1
ATOM 4847 C C . LEU B 1 277 ? -9.75 -13.102 13.43 1 97.75 277 LEU B C 1
ATOM 4849 O O . LEU B 1 277 ? -8.984 -12.133 13.383 1 97.75 277 LEU B O 1
ATOM 4853 N N . ASN B 1 278 ? -9.523 -14.188 14.055 1 96.69 278 ASN B N 1
ATOM 4854 C CA . ASN B 1 278 ? -8.266 -14.336 14.773 1 96.69 278 ASN B CA 1
ATOM 4855 C C . ASN B 1 278 ? -7.172 -14.93 13.891 1 96.69 278 ASN B C 1
ATOM 4857 O O . ASN B 1 278 ? -7.457 -15.75 13.016 1 96.69 278 ASN B O 1
ATOM 4861 N N . ASN B 1 279 ? -5.957 -14.477 14.039 1 96.38 279 ASN B N 1
ATOM 4862 C CA . ASN B 1 279 ? -4.773 -15 13.359 1 96.38 279 ASN B CA 1
ATOM 4863 C C . ASN B 1 279 ? -4.855 -14.789 11.852 1 96.38 279 ASN B C 1
ATOM 4865 O O . ASN B 1 279 ? -4.504 -15.68 11.078 1 96.38 279 ASN B O 1
ATOM 4869 N N . VAL B 1 280 ? -5.438 -13.727 11.477 1 97.44 280 VAL B N 1
ATOM 4870 C CA . VAL B 1 280 ? -5.543 -13.352 10.07 1 97.44 280 VAL B CA 1
ATOM 4871 C C . VAL B 1 280 ? -4.953 -11.953 9.859 1 97.44 280 VAL B C 1
ATOM 4873 O O . VAL B 1 280 ? -5.121 -11.07 10.711 1 97.44 280 VAL B O 1
ATOM 4876 N N . ASP B 1 281 ? -4.305 -11.742 8.797 1 97.81 281 ASP B N 1
ATOM 4877 C CA . ASP B 1 281 ? -3.703 -10.453 8.469 1 97.81 281 ASP B CA 1
ATOM 4878 C C . ASP B 1 281 ? -3.656 -10.234 6.961 1 97.81 281 ASP B C 1
ATOM 4880 O O . ASP B 1 281 ? -3.682 -11.188 6.188 1 97.81 281 ASP B O 1
ATOM 4884 N N . TRP B 1 282 ? -3.738 -9.07 6.559 1 98.12 282 TRP B N 1
ATOM 4885 C CA . TRP B 1 282 ? -3.436 -8.609 5.207 1 98.12 282 TRP B CA 1
ATOM 4886 C C . TRP B 1 282 ? -2.287 -7.609 5.223 1 98.12 282 TRP B C 1
ATOM 4888 O O . TRP B 1 282 ? -2.516 -6.398 5.262 1 98.12 282 TRP B O 1
ATOM 4898 N N . PRO B 1 283 ? -1.118 -8.055 5.047 1 96.56 283 PRO B N 1
ATOM 4899 C CA . PRO B 1 283 ? 0.048 -7.176 5.18 1 96.56 283 PRO B CA 1
ATOM 4900 C C . PRO B 1 283 ? 0.129 -6.133 4.07 1 96.56 283 PRO B C 1
ATOM 4902 O O . PRO B 1 283 ? -0.429 -6.328 2.988 1 96.56 283 PRO B O 1
ATOM 4905 N N . LEU B 1 284 ? 0.771 -5 4.379 1 94.06 284 LEU B N 1
ATOM 4906 C CA . LEU B 1 284 ? 1.062 -3.898 3.467 1 94.06 284 LEU B CA 1
ATOM 4907 C C . LEU B 1 284 ? -0.204 -3.115 3.137 1 94.06 284 LEU B C 1
ATOM 4909 O O . LEU B 1 284 ? -1.292 -3.461 3.604 1 94.06 284 LEU B O 1
ATOM 4913 N N . SER B 1 285 ? -0.102 -2.037 2.486 1 93.5 285 SER B N 1
ATOM 4914 C CA . SER B 1 285 ? -1.177 -1.201 1.96 1 93.5 285 SER B CA 1
ATOM 4915 C C . SER B 1 285 ? -2.092 -0.708 3.076 1 93.5 285 SER B C 1
ATOM 4917 O O . SER B 1 285 ? -3.312 -0.853 2.994 1 93.5 285 SER B O 1
ATOM 4919 N N . ASP B 1 286 ? -1.526 -0.248 4.117 1 95.19 286 ASP B N 1
ATOM 4920 C CA . ASP B 1 286 ? -2.266 0.381 5.207 1 95.19 286 ASP B CA 1
ATOM 4921 C C . ASP B 1 286 ? -2.619 1.827 4.867 1 95.19 286 ASP B C 1
ATOM 4923 O O . ASP B 1 286 ? -1.805 2.555 4.297 1 95.19 286 ASP B O 1
ATOM 4927 N N . ALA B 1 287 ? -3.779 2.139 5.23 1 95.19 287 ALA B N 1
ATOM 4928 C CA . ALA B 1 287 ? -4.199 3.525 5.039 1 95.19 287 ALA B CA 1
ATOM 4929 C C . ALA B 1 287 ? -3.715 4.406 6.188 1 95.19 287 ALA B C 1
ATOM 4931 O O . ALA B 1 287 ? -3.186 5.496 5.965 1 95.19 287 ALA B O 1
ATOM 4932 N N . GLU B 1 288 ? -3.922 3.932 7.359 1 92.69 288 GLU B N 1
ATOM 4933 C CA . GLU B 1 288 ? -3.541 4.648 8.578 1 92.69 288 GLU B CA 1
ATOM 4934 C C . GLU B 1 288 ? -3.064 3.684 9.656 1 92.69 288 GLU B C 1
ATOM 4936 O O . GLU B 1 288 ? -3.357 2.488 9.602 1 92.69 288 GLU B O 1
ATOM 4941 N N . GLN B 1 289 ? -2.33 4.246 10.586 1 91.12 289 GLN B N 1
ATOM 4942 C CA . GLN B 1 289 ? -1.845 3.504 11.742 1 91.12 289 GLN B CA 1
ATOM 4943 C C . GLN B 1 289 ? -2.008 4.316 13.023 1 91.12 289 GLN B C 1
ATOM 4945 O O . GLN B 1 289 ? -1.763 5.523 13.031 1 91.12 289 GLN B O 1
ATOM 4950 N N . TYR B 1 290 ? -2.455 3.6 14.062 1 88 290 TYR B N 1
ATOM 4951 C CA . TYR B 1 290 ? -2.629 4.238 15.359 1 88 290 TYR B CA 1
ATOM 4952 C C . TYR B 1 290 ? -1.974 3.414 16.469 1 88 290 TYR B C 1
ATOM 4954 O O . TYR B 1 290 ? -2.121 2.189 16.5 1 88 290 TYR B O 1
ATOM 4962 N N . SER B 1 291 ? -1.273 4.113 17.312 1 87.25 291 SER B N 1
ATOM 4963 C CA . SER B 1 291 ? -0.682 3.482 18.484 1 87.25 291 SER B CA 1
ATOM 4964 C C . SER B 1 291 ? -0.36 4.512 19.562 1 87.25 291 SER B C 1
ATOM 4966 O O . SER B 1 291 ? 0.147 5.594 19.266 1 87.25 291 SER B O 1
ATOM 4968 N N . PRO B 1 292 ? -0.667 4.293 20.844 1 87.69 292 PRO B N 1
ATOM 4969 C CA . PRO B 1 292 ? -1.374 3.117 21.359 1 87.69 292 PRO B CA 1
ATOM 4970 C C . PRO B 1 292 ? -2.883 3.188 21.125 1 87.69 292 PRO B C 1
ATOM 4972 O O . PRO B 1 292 ? -3.443 4.281 21.016 1 87.69 292 PRO B O 1
ATOM 4975 N N . MET B 1 293 ? -3.482 1.988 21.047 1 89.25 293 MET B N 1
ATOM 4976 C CA . MET B 1 293 ? -4.93 1.91 20.859 1 89.25 293 MET B CA 1
ATOM 4977 C C . MET B 1 293 ? -5.477 0.598 21.406 1 89.25 293 MET B C 1
ATOM 4979 O O . MET B 1 293 ? -4.82 -0.441 21.312 1 89.25 293 MET B O 1
ATOM 4983 N N . THR B 1 294 ? -6.637 0.684 21.953 1 91.56 294 THR B N 1
ATOM 4984 C CA . THR B 1 294 ? -7.305 -0.539 22.375 1 91.56 294 THR B CA 1
ATOM 4985 C C . THR B 1 294 ? -8.07 -1.168 21.219 1 91.56 294 THR B C 1
ATOM 4987 O O . THR B 1 294 ? -8.266 -0.534 20.172 1 91.56 294 THR B O 1
ATOM 4990 N N . GLU B 1 295 ? -8.547 -2.377 21.5 1 93.75 295 GLU B N 1
ATOM 4991 C CA . GLU B 1 295 ? -9.344 -3.076 20.5 1 93.75 295 GLU B CA 1
ATOM 4992 C C . GLU B 1 295 ? -10.625 -2.312 20.172 1 93.75 295 GLU B C 1
ATOM 4994 O O . GLU B 1 295 ? -10.984 -2.145 19.016 1 93.75 295 GLU B O 1
ATOM 4999 N N . LEU B 1 296 ? -11.258 -1.887 21.188 1 94.06 296 LEU B N 1
ATOM 5000 C CA . LEU B 1 296 ? -12.523 -1.181 21.016 1 94.06 296 LEU B CA 1
ATOM 5001 C C . LEU B 1 296 ? -12.32 0.132 20.266 1 94.06 296 LEU B C 1
ATOM 5003 O O . LEU B 1 296 ? -13.117 0.488 19.391 1 94.06 296 LEU B O 1
ATOM 5007 N N . GLN B 1 297 ? -11.297 0.8 20.609 1 92.25 297 GLN B N 1
ATOM 5008 C CA . GLN B 1 297 ? -10.977 2.041 19.906 1 92.25 297 GLN B CA 1
ATOM 5009 C C . GLN B 1 297 ? -10.695 1.787 18.422 1 92.25 297 GLN B C 1
ATOM 5011 O O . GLN B 1 297 ? -11.078 2.584 17.578 1 92.25 297 GLN B O 1
ATOM 5016 N N . CYS B 1 298 ? -9.992 0.748 18.172 1 94.75 298 CYS B N 1
ATOM 5017 C CA . CYS B 1 298 ? -9.68 0.377 16.797 1 94.75 298 CYS B CA 1
ATOM 5018 C C . CYS B 1 298 ? -10.953 0.14 15.984 1 94.75 298 CYS B C 1
ATOM 5020 O O . CYS B 1 298 ? -11.109 0.685 14.891 1 94.75 298 CYS B O 1
ATOM 5022 N N . ILE B 1 299 ? -11.883 -0.589 16.562 1 96.38 299 ILE B N 1
ATOM 5023 C CA . ILE B 1 299 ? -13.164 -0.887 15.914 1 96.38 299 ILE B CA 1
ATOM 5024 C C . ILE B 1 299 ? -13.93 0.409 15.672 1 96.38 299 ILE B C 1
ATOM 5026 O O . ILE B 1 299 ? -14.461 0.627 14.578 1 96.38 299 ILE B O 1
ATOM 5030 N N . ASN B 1 300 ? -13.922 1.263 16.609 1 93.19 300 ASN B N 1
ATOM 5031 C CA . ASN B 1 300 ? -14.648 2.523 16.5 1 93.19 300 ASN B CA 1
ATOM 5032 C C . ASN B 1 300 ? -14.031 3.436 15.445 1 93.19 300 ASN B C 1
ATOM 5034 O O . ASN B 1 300 ? -14.742 4.133 14.727 1 93.19 300 ASN B O 1
ATOM 5038 N N . GLU B 1 301 ? -12.703 3.432 15.422 1 92.12 301 GLU B N 1
ATOM 5039 C CA . GLU B 1 301 ? -12.023 4.23 14.406 1 92.12 301 GLU B CA 1
ATOM 5040 C C . GLU B 1 301 ? -12.406 3.785 13 1 92.12 301 GLU B C 1
ATOM 5042 O O . GLU B 1 301 ? -12.609 4.617 12.109 1 92.12 301 GLU B O 1
ATOM 5047 N N . CYS B 1 302 ? -12.5 2.518 12.844 1 95.19 302 CYS B N 1
ATOM 5048 C CA . CYS B 1 302 ? -12.891 1.988 11.547 1 95.19 302 CYS B CA 1
ATOM 5049 C C . CYS B 1 302 ? -14.367 2.252 11.266 1 95.19 302 CYS B C 1
ATOM 5051 O O . CYS B 1 302 ? -14.742 2.572 10.141 1 95.19 302 CYS B O 1
ATOM 5053 N N . LEU B 1 303 ? -15.188 2.111 12.266 1 94.19 303 LEU B N 1
ATOM 5054 C CA . LEU B 1 303 ? -16.625 2.354 12.117 1 94.19 303 LEU B CA 1
ATOM 5055 C C . LEU B 1 303 ? -16.891 3.793 11.688 1 94.19 303 LEU B C 1
ATOM 5057 O O . LEU B 1 303 ? -17.781 4.051 10.875 1 94.19 303 LEU B O 1
ATOM 5061 N N . ASN B 1 304 ? -16.078 4.73 12.156 1 90.25 304 ASN B N 1
ATOM 5062 C CA . ASN B 1 304 ? -16.281 6.152 11.906 1 90.25 304 ASN B CA 1
ATOM 5063 C C . ASN B 1 304 ? -15.656 6.578 10.578 1 90.25 304 ASN B C 1
ATOM 5065 O O . ASN B 1 304 ? -15.789 7.734 10.164 1 90.25 304 ASN B O 1
ATOM 5069 N N . ASP B 1 305 ? -14.969 5.734 9.969 1 91.81 305 ASP B N 1
ATOM 5070 C CA . ASP B 1 305 ? -14.328 5.988 8.68 1 91.81 305 ASP B CA 1
ATOM 5071 C C . ASP B 1 305 ? -15.055 5.27 7.551 1 91.81 305 ASP B C 1
ATOM 5073 O O . ASP B 1 305 ? -15.008 4.043 7.453 1 91.81 305 ASP B O 1
ATOM 5077 N N . CYS B 1 306 ? -15.633 5.984 6.691 1 92.38 306 CYS B N 1
ATOM 5078 C CA . CYS B 1 306 ? -16.469 5.41 5.641 1 92.38 306 CYS B CA 1
ATOM 5079 C C . CYS B 1 306 ? -15.617 4.668 4.617 1 92.38 306 CYS B C 1
ATOM 5081 O O . CYS B 1 306 ? -16.141 3.906 3.801 1 92.38 306 CYS B O 1
ATOM 5083 N N . PHE B 1 307 ? -14.289 4.836 4.621 1 94.38 307 PHE B N 1
ATOM 5084 C CA . PHE B 1 307 ? -13.43 4.148 3.67 1 94.38 307 PHE B CA 1
ATOM 5085 C C . PHE B 1 307 ? -12.859 2.871 4.281 1 94.38 307 PHE B C 1
ATOM 5087 O O . PHE B 1 307 ? -12.234 2.07 3.584 1 94.38 307 PHE B O 1
ATOM 5094 N N . CYS B 1 308 ? -13.094 2.736 5.574 1 95.62 308 CYS B N 1
ATOM 5095 C CA . CYS B 1 308 ? -12.5 1.593 6.258 1 95.62 308 CYS B CA 1
ATOM 5096 C C . CYS B 1 308 ? -13.406 0.369 6.152 1 95.62 308 CYS B C 1
ATOM 5098 O O . CYS B 1 308 ? -14.547 0.397 6.605 1 95.62 308 CYS B O 1
ATOM 5100 N N . LEU B 1 309 ? -12.875 -0.711 5.602 1 96.81 309 LEU B N 1
ATOM 5101 C CA . LEU B 1 309 ? -13.609 -1.972 5.523 1 96.81 309 LEU B CA 1
ATOM 5102 C C . LEU B 1 309 ? -13 -3.012 6.457 1 96.81 309 LEU B C 1
ATOM 5104 O O . LEU B 1 309 ? -13.695 -3.924 6.914 1 96.81 309 LEU B O 1
ATOM 5108 N N . VAL B 1 310 ? -11.75 -2.902 6.652 1 98.44 310 VAL B N 1
ATOM 5109 C CA . VAL B 1 310 ? -11.055 -3.846 7.523 1 98.44 310 VAL B CA 1
ATOM 5110 C C . VAL B 1 310 ? -10.023 -3.104 8.375 1 98.44 310 VAL B C 1
ATOM 5112 O O . VAL B 1 310 ? -9.312 -2.236 7.871 1 98.44 310 VAL B O 1
ATOM 5115 N N . ALA B 1 311 ? -9.969 -3.373 9.641 1 98.25 311 ALA B N 1
ATOM 5116 C CA . ALA B 1 311 ? -8.93 -2.912 10.555 1 98.25 311 ALA B CA 1
ATOM 5117 C C . ALA B 1 311 ? -8.164 -4.09 11.156 1 98.25 311 ALA B C 1
ATOM 5119 O O . ALA B 1 311 ? -8.766 -5.113 11.5 1 98.25 311 ALA B O 1
ATOM 5120 N N . ILE B 1 312 ? -6.895 -3.992 11.195 1 98.38 312 ILE B N 1
ATOM 5121 C CA . ILE B 1 312 ? -6.035 -5.008 11.797 1 98.38 312 ILE B CA 1
ATOM 5122 C C . ILE B 1 312 ? -5.527 -4.52 13.148 1 98.38 312 ILE B C 1
ATOM 5124 O O . ILE B 1 312 ? -5.141 -3.359 13.289 1 98.38 312 ILE B O 1
ATOM 5128 N N . TYR B 1 313 ? -5.539 -5.406 14.133 1 97.38 313 TYR B N 1
ATOM 5129 C CA . TYR B 1 313 ? -5.156 -5.039 15.492 1 97.38 313 TYR B CA 1
ATOM 5130 C C . TYR B 1 313 ? -4.074 -5.977 16.031 1 97.38 313 TYR B C 1
ATOM 5132 O O . TYR B 1 313 ? -4.152 -7.191 15.836 1 97.38 313 TYR B O 1
ATOM 5140 N N . ALA B 1 314 ? -3.023 -5.414 16.531 1 96.12 314 ALA B N 1
ATOM 5141 C CA . ALA B 1 314 ? -2.002 -6.152 17.266 1 96.12 314 ALA B CA 1
ATOM 5142 C C . ALA B 1 314 ? -2.061 -5.832 18.75 1 96.12 314 ALA B C 1
ATOM 5144 O O . ALA B 1 314 ? -1.961 -4.668 19.156 1 96.12 314 ALA B O 1
ATOM 5145 N N . ASP B 1 315 ? -2.152 -6.902 19.469 1 89.25 315 ASP B N 1
ATOM 5146 C CA . ASP B 1 315 ? -2.246 -6.734 20.922 1 89.25 315 ASP B CA 1
ATOM 5147 C C . ASP B 1 315 ? -0.864 -6.773 21.562 1 89.25 315 ASP B C 1
ATOM 5149 O O . ASP B 1 315 ? -0.282 -7.848 21.734 1 89.25 315 ASP B O 1
ATOM 5153 N N . ASP B 1 316 ? -0.162 -5.672 21.719 1 81.69 316 ASP B N 1
ATOM 5154 C CA . ASP B 1 316 ? 1.123 -5.621 22.422 1 81.69 316 ASP B CA 1
ATOM 5155 C C . ASP B 1 316 ? 0.966 -5.059 23.828 1 81.69 316 ASP B C 1
ATOM 5157 O O . ASP B 1 316 ? 1.499 -3.992 24.141 1 81.69 316 ASP B O 1
ATOM 5161 N N . TYR B 1 317 ? 0.526 -5.684 24.719 1 74.81 317 TYR B N 1
ATOM 5162 C CA . TYR B 1 317 ? 0.309 -5.348 26.125 1 74.81 317 TYR B CA 1
ATOM 5163 C C . TYR B 1 317 ? 0.462 -3.848 26.344 1 74.81 317 TYR B C 1
ATOM 5165 O O . TYR B 1 317 ? 1.582 -3.336 26.438 1 74.81 317 TYR B O 1
ATOM 5173 N N . ASN B 1 318 ? -0.522 -3.064 26.438 1 72.75 318 ASN B N 1
ATOM 5174 C CA . ASN B 1 318 ? -0.639 -1.65 26.781 1 72.75 318 ASN B CA 1
ATOM 5175 C C . ASN B 1 318 ? -0.234 -0.759 25.609 1 72.75 318 ASN B C 1
ATOM 5177 O O . ASN B 1 318 ? -0.175 0.465 25.734 1 72.75 318 ASN B O 1
ATOM 5181 N N . ASN B 1 319 ? 0.196 -1.368 24.484 1 85.88 319 ASN B N 1
ATOM 5182 C CA . ASN B 1 319 ? 0.605 -0.59 23.328 1 85.88 319 ASN B CA 1
ATOM 5183 C C . ASN B 1 319 ? 0.004 -1.148 22.031 1 85.88 319 ASN B C 1
ATOM 5185 O O . ASN B 1 319 ? 0.7 -1.285 21.031 1 85.88 319 ASN B O 1
ATOM 5189 N N . GLY B 1 320 ? -1.241 -1.446 22.156 1 92.25 320 GLY B N 1
ATOM 5190 C CA . GLY B 1 320 ? -1.888 -2.006 20.969 1 92.25 320 GLY B CA 1
ATOM 5191 C C . GLY B 1 320 ? -1.792 -1.106 19.75 1 92.25 320 GLY B C 1
ATOM 5192 O O . GLY B 1 320 ? -1.752 0.119 19.891 1 92.25 320 GLY B O 1
ATOM 5193 N N . THR B 1 321 ? -1.65 -1.682 18.609 1 93 321 THR B N 1
ATOM 5194 C CA . THR B 1 321 ? -1.553 -0.951 17.344 1 93 321 THR B CA 1
ATOM 5195 C C . THR B 1 321 ? -2.713 -1.309 16.422 1 93 321 THR B C 1
ATOM 5197 O O . THR B 1 321 ? -3.1 -2.475 16.328 1 93 321 THR B O 1
ATOM 5200 N N . CYS B 1 322 ? -3.264 -0.287 15.812 1 94.75 322 CYS B N 1
ATOM 5201 C CA . CYS B 1 322 ? -4.375 -0.444 14.883 1 94.75 322 CYS B CA 1
ATOM 5202 C C . CYS B 1 322 ? -4.004 0.07 13.5 1 94.75 322 CYS B C 1
ATOM 5204 O O . CYS B 1 322 ? -3.488 1.181 13.359 1 94.75 322 CYS B O 1
ATOM 5206 N N . TRP B 1 323 ? -4.246 -0.76 12.516 1 95.94 323 TRP B N 1
ATOM 5207 C CA . TRP B 1 323 ? -4.059 -0.351 11.125 1 95.94 323 TRP B CA 1
ATOM 5208 C C . TRP B 1 323 ? -5.379 -0.389 10.367 1 95.94 323 TRP B C 1
ATOM 5210 O O . TRP B 1 323 ? -6.094 -1.394 10.398 1 95.94 323 TRP B O 1
ATOM 5220 N N . LYS B 1 324 ? -5.734 0.636 9.75 1 96.38 324 LYS B N 1
ATOM 5221 C CA . LYS B 1 324 ? -6.805 0.604 8.75 1 96.38 324 LYS B CA 1
ATOM 5222 C C . LYS B 1 324 ? -6.266 0.232 7.375 1 96.38 324 LYS B C 1
ATOM 5224 O O . LYS B 1 324 ? -5.262 0.79 6.926 1 96.38 324 LYS B O 1
ATOM 5229 N N . LYS B 1 325 ? -6.922 -0.703 6.754 1 97.94 325 LYS B N 1
ATOM 5230 C CA . LYS B 1 325 ? -6.395 -1.248 5.508 1 97.94 325 LYS B CA 1
ATOM 5231 C C . LYS B 1 325 ? -7.02 -0.555 4.297 1 97.94 325 LYS B C 1
ATOM 5233 O O . LYS B 1 325 ? -8.172 -0.131 4.348 1 97.94 325 LYS B O 1
ATOM 5238 N N . LYS B 1 326 ? -6.258 -0.462 3.242 1 97.69 326 LYS B N 1
ATOM 5239 C CA . LYS B 1 326 ? -6.797 -0.056 1.946 1 97.69 326 LYS B CA 1
ATOM 5240 C C . LYS B 1 326 ? -7.445 -1.233 1.227 1 97.69 326 LYS B C 1
ATOM 5242 O O . LYS B 1 326 ? -7.203 -2.391 1.573 1 97.69 326 LYS B O 1
ATOM 5247 N N . PHE B 1 327 ? -8.305 -0.901 0.313 1 97.19 327 PHE B N 1
ATOM 5248 C CA . PHE B 1 327 ? -9.062 -1.899 -0.436 1 97.19 327 PHE B CA 1
ATOM 5249 C C . PHE B 1 327 ? -8.695 -1.857 -1.915 1 97.19 327 PHE B C 1
ATOM 5251 O O . PHE B 1 327 ? -8.516 -0.779 -2.484 1 97.19 327 PHE B O 1
ATOM 5258 N N . PRO B 1 328 ? -8.555 -3.02 -2.643 1 97.56 328 PRO B N 1
ATOM 5259 C CA . PRO B 1 328 ? -8.781 -4.379 -2.143 1 97.56 328 PRO B CA 1
ATOM 5260 C C . PRO B 1 328 ? -7.633 -4.879 -1.266 1 97.56 328 PRO B C 1
ATOM 5262 O O . PRO B 1 328 ? -6.52 -4.355 -1.341 1 97.56 328 PRO B O 1
ATOM 5265 N N . LEU B 1 329 ? -7.945 -5.852 -0.411 1 98.25 329 LEU B N 1
ATOM 5266 C CA . LEU B 1 329 ? -6.977 -6.434 0.513 1 98.25 329 LEU B CA 1
ATOM 5267 C C . LEU B 1 329 ? -6.051 -7.406 -0.212 1 98.25 329 LEU B C 1
ATOM 5269 O O . LEU B 1 329 ? -6.496 -8.18 -1.062 1 98.25 329 LEU B O 1
ATOM 5273 N N . SER B 1 330 ? -4.766 -7.336 0.115 1 97.19 330 SER B N 1
ATOM 5274 C CA . SER B 1 330 ? -3.795 -8.211 -0.531 1 97.19 330 SER B CA 1
ATOM 5275 C C . SER B 1 330 ? -3.039 -9.055 0.495 1 97.19 330 SER B C 1
ATOM 5277 O O . SER B 1 330 ? -2.973 -8.688 1.672 1 97.19 330 SER B O 1
ATOM 5279 N N . ASN B 1 331 ? -2.484 -10.195 0.007 1 97.12 331 ASN B N 1
ATOM 5280 C CA . ASN B 1 331 ? -1.551 -11.023 0.754 1 97.12 331 ASN B CA 1
ATOM 5281 C C . ASN B 1 331 ? -2.193 -11.594 2.018 1 97.12 331 ASN B C 1
ATOM 5283 O O . ASN B 1 331 ? -1.533 -11.727 3.049 1 97.12 331 ASN B O 1
ATOM 5287 N N . GLY B 1 332 ? -3.467 -11.852 1.959 1 97.81 332 GLY B N 1
ATOM 5288 C CA . GLY B 1 332 ? -4.164 -12.375 3.123 1 97.81 332 GLY B CA 1
ATOM 5289 C C . GLY B 1 332 ? -3.621 -13.711 3.592 1 97.81 332 GLY B C 1
ATOM 5290 O O . GLY B 1 332 ? -3.375 -14.609 2.781 1 97.81 332 GLY B O 1
ATOM 5291 N N . ARG B 1 333 ? -3.445 -13.859 4.879 1 96.94 333 ARG B N 1
ATOM 5292 C CA . ARG B 1 333 ? -2.898 -15.094 5.434 1 96.94 333 ARG B CA 1
ATOM 5293 C C . ARG B 1 333 ? -3.52 -15.406 6.793 1 96.94 333 ARG B C 1
ATOM 5295 O O . ARG B 1 333 ? -3.838 -14.492 7.559 1 96.94 333 ARG B O 1
ATOM 5302 N N . MET B 1 334 ? -3.633 -16.641 7.008 1 95.94 334 MET B N 1
ATOM 5303 C CA . MET B 1 334 ? -4.113 -17.156 8.289 1 95.94 334 MET B CA 1
ATOM 5304 C C . MET B 1 334 ? -3.178 -18.234 8.828 1 95.94 334 MET B C 1
ATOM 5306 O O . MET B 1 334 ? -2.703 -19.078 8.07 1 95.94 334 MET B O 1
ATOM 5310 N N . GLY B 1 335 ? -2.855 -18.156 10.078 1 90.5 335 GLY B N 1
ATOM 5311 C CA . GLY B 1 335 ? -2.031 -19.172 10.703 1 90.5 335 GLY B CA 1
ATOM 5312 C C . GLY B 1 335 ? -1.72 -18.875 12.156 1 90.5 335 GLY B C 1
ATOM 5313 O O . GLY B 1 335 ? -1.86 -17.734 12.609 1 90.5 335 GLY B O 1
ATOM 5314 N N . SER B 1 336 ? -1.257 -19.828 12.828 1 81.88 336 SER B N 1
ATOM 5315 C CA . SER B 1 336 ? -0.972 -19.688 14.25 1 81.88 336 SER B CA 1
ATOM 5316 C C . SER B 1 336 ? 0.145 -18.672 14.5 1 81.88 336 SER B C 1
ATOM 5318 O O . SER B 1 336 ? 0.217 -18.062 15.57 1 81.88 336 SER B O 1
ATOM 5320 N N . GLY B 1 337 ? 0.938 -18.469 13.539 1 87 337 GLY B N 1
ATOM 5321 C CA . GLY B 1 337 ? 2.035 -17.531 13.688 1 87 337 GLY B CA 1
ATOM 5322 C C . GLY B 1 337 ? 1.632 -16.094 13.406 1 87 337 GLY B C 1
ATOM 5323 O O . GLY B 1 337 ? 2.424 -15.172 13.609 1 87 337 GLY B O 1
ATOM 5324 N N . VAL B 1 338 ? 0.438 -15.922 12.984 1 92.12 338 VAL B N 1
ATOM 5325 C CA . VAL B 1 338 ? -0.072 -14.586 12.695 1 92.12 338 VAL B CA 1
ATOM 5326 C C . VAL B 1 338 ? -0.695 -13.984 13.953 1 92.12 338 VAL B C 1
ATOM 5328 O O . VAL B 1 338 ? -1.849 -14.273 14.273 1 92.12 338 VAL B O 1
ATOM 5331 N N . ASP B 1 339 ? 0.026 -13.172 14.633 1 92.62 339 ASP B N 1
ATOM 5332 C CA . ASP B 1 339 ? -0.425 -12.555 15.883 1 92.62 339 ASP B CA 1
ATOM 5333 C C . ASP B 1 339 ? -1.174 -11.25 15.609 1 92.62 339 ASP B C 1
ATOM 5335 O O . ASP B 1 339 ? -0.744 -10.188 16.047 1 92.62 339 ASP B O 1
ATOM 5339 N N . ARG B 1 340 ? -2.248 -11.352 14.875 1 96.81 340 ARG B N 1
ATOM 5340 C CA . ARG B 1 340 ? -3.104 -10.227 14.508 1 96.81 340 ARG B CA 1
ATOM 5341 C C . ARG B 1 340 ? -4.578 -10.594 14.633 1 96.81 340 ARG B C 1
ATOM 5343 O O . ARG B 1 340 ? -4.941 -11.766 14.531 1 96.81 340 ARG B O 1
ATOM 5350 N N . LYS B 1 341 ? -5.336 -9.672 14.93 1 97 341 LYS B N 1
ATOM 5351 C CA . LYS B 1 341 ? -6.789 -9.758 14.875 1 97 341 LYS B CA 1
ATOM 5352 C C . LYS B 1 341 ? -7.352 -8.844 13.781 1 97 341 LYS B C 1
ATOM 5354 O O . LYS B 1 341 ? -6.973 -7.676 13.695 1 97 341 LYS B O 1
ATOM 5359 N N . ALA B 1 342 ? -8.203 -9.438 12.992 1 98.56 342 ALA B N 1
ATOM 5360 C CA . ALA B 1 342 ? -8.812 -8.648 11.93 1 98.56 342 ALA B CA 1
ATOM 5361 C C . ALA B 1 342 ? -10.273 -8.328 12.258 1 98.56 342 ALA B C 1
ATOM 5363 O O . ALA B 1 342 ? -11.031 -9.211 12.656 1 98.56 342 ALA B O 1
ATOM 5364 N N . PHE B 1 343 ? -10.633 -7.102 12.148 1 98.56 343 PHE B N 1
ATOM 5365 C CA . PHE B 1 343 ? -12.016 -6.652 12.25 1 98.56 343 PHE B CA 1
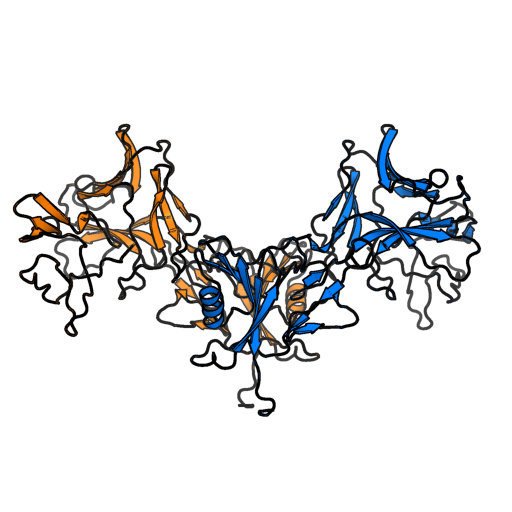ATOM 5366 C C . PHE B 1 343 ? -12.578 -6.324 10.867 1 98.56 343 PHE B C 1
ATOM 5368 O O . PHE B 1 343 ? -12.203 -5.32 10.258 1 98.56 343 PHE B O 1
ATOM 5375 N N . VAL B 1 344 ? -13.492 -7.156 10.414 1 98.31 344 VAL B N 1
ATOM 5376 C CA . VAL B 1 344 ? -14.055 -7.023 9.07 1 98.31 344 VAL B CA 1
ATOM 5377 C C . VAL B 1 344 ? -15.438 -6.395 9.156 1 98.31 344 VAL B C 1
ATOM 5379 O O . VAL B 1 344 ? -16.359 -6.969 9.75 1 98.31 344 VAL B O 1
ATOM 5382 N N . LYS B 1 345 ? -15.633 -5.238 8.57 1 96.62 345 LYS B N 1
ATOM 5383 C CA . LYS B 1 345 ? -16.875 -4.48 8.594 1 96.62 345 LYS B CA 1
ATOM 5384 C C . LYS B 1 345 ? -17.891 -5.074 7.617 1 96.62 345 LYS B C 1
ATOM 5386 O O . LYS B 1 345 ? -17.531 -5.488 6.516 1 96.62 345 LYS B O 1
ATOM 5391 N N . TYR B 1 346 ? -19.125 -5.184 7.973 1 94.31 346 TYR B N 1
ATOM 5392 C CA . TYR B 1 346 ? -20.203 -5.633 7.094 1 94.31 346 TYR B CA 1
ATOM 5393 C C . TYR B 1 346 ? -21.516 -4.945 7.441 1 94.31 346 TYR B C 1
ATOM 5395 O O . TYR B 1 346 ? -21.625 -4.301 8.484 1 94.31 346 TYR B O 1
ATOM 5403 N N . SER B 1 347 ? -22.391 -4.898 6.457 1 91.19 347 SER B N 1
ATOM 5404 C CA . SER B 1 347 ? -23.703 -4.32 6.691 1 91.19 347 SER B CA 1
ATOM 5405 C C . SER B 1 347 ? -24.781 -5.402 6.758 1 91.19 347 SER B C 1
ATOM 5407 O O . SER B 1 347 ? -24.656 -6.438 6.098 1 91.19 347 SER B O 1
ATOM 5409 N N . VAL B 1 348 ? -25.672 -5.27 7.629 1 80.81 348 VAL B N 1
ATOM 5410 C CA . VAL B 1 348 ? -26.812 -6.18 7.703 1 80.81 348 VAL B CA 1
ATOM 5411 C C . VAL B 1 348 ? -27.984 -5.598 6.926 1 80.81 348 VAL B C 1
ATOM 5413 O O . VAL B 1 348 ? -28.406 -4.465 7.176 1 80.81 348 VAL B O 1
ATOM 5416 N N . GLU B 1 349 ? -27.781 -5.258 5.609 1 63.03 349 GLU B N 1
ATOM 5417 C CA . GLU B 1 349 ? -28.922 -4.738 4.855 1 63.03 349 GLU B CA 1
ATOM 5418 C C . GLU B 1 349 ? -30.219 -5.398 5.293 1 63.03 349 GLU B C 1
ATOM 5420 O O . GLU B 1 349 ? -30.234 -6.566 5.691 1 63.03 349 GLU B O 1
ATOM 5425 N N . ASN B 1 350 ? -31.125 -4.617 5.629 1 47.5 350 ASN B N 1
ATOM 5426 C CA . ASN B 1 350 ? -32.5 -5.078 5.531 1 47.5 350 ASN B CA 1
ATOM 5427 C C . ASN B 1 350 ? -32.812 -5.645 4.148 1 47.5 350 ASN B C 1
ATOM 5429 O O . ASN B 1 350 ? -32.5 -5.023 3.131 1 47.5 350 ASN B O 1
ATOM 5433 N N . PRO B 1 351 ? -33.125 -6.996 3.934 1 41.38 351 PRO B N 1
ATOM 5434 C CA . PRO B 1 351 ? -33.625 -7.602 2.695 1 41.38 351 PRO B CA 1
ATOM 5435 C C . PRO B 1 351 ? -34.531 -6.668 1.91 1 41.38 351 PRO B C 1
ATOM 5437 O O . PRO B 1 351 ? -34.75 -6.852 0.706 1 41.38 351 PRO B O 1
ATOM 5440 N N . HIS B 1 352 ? -35.469 -5.867 2.332 1 33.09 352 HIS B N 1
ATOM 5441 C CA . HIS B 1 352 ? -36.656 -5.352 1.651 1 33.09 352 HIS B CA 1
ATOM 5442 C C . HIS B 1 352 ? -36.281 -4.215 0.702 1 33.09 352 HIS B C 1
ATOM 5444 O O . HIS B 1 352 ? -37.156 -3.686 -0.002 1 33.09 352 HIS B O 1
ATOM 5450 N N . LYS B 1 353 ? -35.438 -3.383 0.822 1 31.14 353 LYS B N 1
ATOM 5451 C CA . LYS B 1 353 ? -35.656 -2.303 -0.134 1 31.14 353 LYS B CA 1
ATOM 5452 C C . LYS B 1 353 ? -35.188 -2.701 -1.535 1 31.14 353 LYS B C 1
ATOM 5454 O O . LYS B 1 353 ? -34.25 -2.119 -2.074 1 31.14 353 LYS B O 1
ATOM 5459 N N . LEU B 1 354 ? -34.906 -3.852 -1.905 1 22.83 354 LEU B N 1
ATOM 5460 C CA . LEU B 1 354 ? -35.188 -4.148 -3.307 1 22.83 354 LEU B CA 1
ATOM 5461 C C . LEU B 1 354 ? -36.688 -4.18 -3.564 1 22.83 354 LEU B C 1
ATOM 5463 O O . LEU B 1 354 ? -37.438 -4.785 -2.801 1 22.83 354 LEU B O 1
#

Organism: Asparagus officinalis (NCBI:txid4686)

Sequence (708 aa):
MEATPSIISQRPCSLKMAGFPSKITQASNEIWNAGVNGATSAAMLDTGNFVLSSSKSGILWQTFHNPTDTILPGQTLNKGTSMYAKLTDDDYSPGRFKLKFQDDGNLALIPRAYPSAFEYDSYWFTQGSDSGSNKLVFNESTRSLYLSYPSGGVISVFSAPALGGGGAGGGYYLRATVDTDGVFRQYSFPKGSTNSDWTVTNQVAEDICTISFETFSGPCGFNSYCSNPDSQEKTHCLCPPNYSFINPNLKFKGCKPNFTPQPCEPNNKTQFHFATLNNVDWPLSDAEQYSPMTELQCINECLNDCFCLVAIYADDYNNGTCWKKKFPLSNGRMGSGVDRKAFVKYSVENPHKLMEATPSIISQRPCSLKMAGFPSKITQASNEIWNAGVNGATSAAMLDTGNFVLSSSKSGILWQTFHNPTDTILPGQTLNKGTSMYAKLTDDDYSPGRFKLKFQDDGNLALIPRAYPSAFEYDSYWFTQGSDSGSNKLVFNESTRSLYLSYPSGGVISVFSAPALGGGGAGGGYYLRATVDTDGVFRQYSFPKGSTNSDWTVTNQVAEDICTISFETFSGPCGFNSYCSNPDSQEKTHCLCPPNYSFINPNLKFKGCKPNFTPQPCEPNNKTQFHFATLNNVDWPLSDAEQYSPMTELQCINECLNDCFCLVAIYADDYNNGTCWKKKFPLSNGRMGSGVDRKAFVKYSVENPHKL

Solvent-accessible surface area (backbone atoms only — not comparable to full-atom values): 38601 Å² total; per-residue (Å²): 136,81,63,70,51,77,65,77,61,92,59,82,67,54,69,51,89,66,33,54,44,34,40,58,48,90,71,81,43,66,65,29,68,86,81,43,82,64,34,72,44,75,46,73,40,94,87,64,37,36,30,29,21,18,94,84,75,39,75,68,42,41,46,58,76,56,34,51,33,54,50,41,64,66,35,54,44,50,64,84,45,56,32,31,5,26,53,41,100,89,35,60,46,68,31,45,20,34,40,32,53,42,88,57,30,29,45,30,36,26,44,31,42,80,88,76,56,32,72,55,71,64,80,38,62,55,88,66,92,57,56,50,78,25,29,43,36,26,36,37,56,66,55,24,29,29,38,37,39,77,91,67,52,72,46,78,77,34,71,54,62,94,60,80,62,84,53,66,71,28,58,50,47,61,40,34,32,37,36,67,76,56,36,36,32,30,33,37,30,58,56,92,53,87,82,68,66,78,37,79,68,41,66,42,55,76,61,66,45,72,48,76,59,85,41,40,34,38,84,23,9,29,44,16,27,17,31,61,92,45,79,88,47,76,72,40,69,42,52,51,91,68,36,38,54,72,35,82,91,44,47,52,69,6,32,38,72,75,51,74,77,60,62,88,51,89,87,62,53,84,49,50,47,70,49,80,39,76,21,27,48,51,65,70,51,43,44,34,64,40,63,68,40,51,70,67,53,41,52,50,54,34,63,76,30,48,69,40,46,36,33,39,34,34,84,46,86,95,45,12,36,28,30,34,36,28,37,68,36,25,21,17,21,38,41,92,84,38,79,27,34,26,38,39,54,46,50,65,70,72,84,65,86,113,137,83,66,70,51,79,65,76,61,92,58,81,68,54,70,52,86,65,35,59,44,33,41,55,45,90,77,78,42,66,65,29,67,88,81,44,83,64,35,74,43,76,44,74,40,96,85,66,37,38,30,28,22,20,94,84,75,39,76,69,43,42,47,59,75,56,35,54,32,52,51,42,64,66,35,55,43,50,65,84,46,56,31,31,6,27,53,40,100,88,35,64,48,71,31,45,21,34,39,34,53,43,88,57,31,29,46,28,36,26,43,30,42,82,88,76,57,31,71,55,72,64,81,38,64,56,89,65,91,56,56,47,78,24,30,42,36,26,37,36,58,66,54,24,29,29,36,38,38,76,91,66,52,71,46,79,76,34,70,53,61,95,57,80,62,87,50,67,70,30,56,50,47,61,39,33,32,37,36,67,78,55,36,36,31,29,35,37,30,59,57,92,53,88,82,68,65,78,38,79,70,41,65,42,57,77,61,67,45,73,49,75,58,86,41,38,34,36,84,22,7,31,44,16,28,17,30,59,92,44,80,87,48,76,71,40,68,44,53,50,91,70,36,39,53,73,34,82,92,44,47,50,67,6,32,39,70,75,51,74,77,60,63,89,50,89,87,64,54,83,49,50,46,70,48,80,40,76,21,28,49,52,65,71,50,43,46,34,65,40,66,68,40,52,72,68,55,40,53,49,55,34,64,74,30,47,69,41,47,36,33,40,36,32,85,47,86,94,45,13,35,28,32,34,36,27,36,69,34,24,22,18,22,40,41,91,84,37,79,28,35,27,38,38,55,46,48,65,71,74,83,66,87,112

pLDDT: mean 80.26, std 19.53, range [19.19, 98.56]